Protein AF-A0A177AJB9-F1 (afdb_monomer_lite)

Structure (mmCIF, N/CA/C/O backbone):
data_AF-A0A177AJB9-F1
#
_entry.id   AF-A0A177AJB9-F1
#
loop_
_atom_site.group_PDB
_atom_site.id
_atom_site.type_symbol
_atom_site.label_atom_id
_atom_site.label_alt_id
_atom_site.label_comp_id
_atom_site.label_asym_id
_atom_site.label_entity_id
_atom_site.label_seq_id
_atom_site.pdbx_PDB_ins_code
_atom_site.Cartn_x
_atom_site.Cartn_y
_atom_site.Cartn_z
_atom_site.occupancy
_atom_site.B_iso_or_equiv
_atom_site.auth_seq_id
_atom_site.auth_comp_id
_atom_site.auth_asym_id
_atom_site.auth_atom_id
_atom_site.pdbx_PDB_model_num
ATOM 1 N N . MET A 1 1 ? 20.672 -7.942 -36.278 1.00 75.00 1 MET A N 1
ATOM 2 C CA . MET A 1 1 ? 19.244 -8.113 -35.979 1.00 75.00 1 MET A CA 1
ATOM 3 C C . MET A 1 1 ? 18.728 -6.772 -35.509 1.00 75.00 1 MET A C 1
ATOM 5 O O . MET A 1 1 ? 19.244 -6.265 -34.511 1.00 75.00 1 MET A O 1
ATOM 9 N N . SER A 1 2 ? 17.817 -6.169 -36.267 1.00 86.31 2 SER A N 1
ATOM 10 C CA . SER A 1 2 ? 17.149 -4.925 -35.866 1.00 86.31 2 SER A CA 1
ATOM 11 C C . SER A 1 2 ? 16.249 -5.162 -34.642 1.00 86.31 2 SER A C 1
ATOM 13 O O . SER A 1 2 ? 16.036 -6.303 -34.228 1.00 86.31 2 SER A O 1
ATOM 15 N N . ALA A 1 3 ? 15.751 -4.094 -34.014 1.00 86.88 3 ALA A N 1
ATOM 16 C CA . ALA A 1 3 ? 14.783 -4.226 -32.923 1.00 86.88 3 ALA A CA 1
ATOM 17 C C . ALA A 1 3 ? 13.455 -4.846 -33.400 1.00 86.88 3 ALA A C 1
ATOM 19 O O . ALA A 1 3 ? 12.899 -5.692 -32.707 1.00 86.88 3 ALA A O 1
ATOM 20 N N . GLU A 1 4 ? 13.010 -4.490 -34.607 1.00 87.44 4 GLU A N 1
ATOM 21 C CA . GLU A 1 4 ? 11.801 -5.023 -35.246 1.00 87.44 4 GLU A CA 1
ATOM 22 C C . GLU A 1 4 ? 11.927 -6.519 -35.558 1.00 87.44 4 GLU A C 1
ATOM 24 O O . GLU A 1 4 ? 11.037 -7.291 -35.219 1.00 87.44 4 GLU A O 1
ATOM 29 N N . GLU A 1 5 ? 13.054 -6.945 -36.145 1.00 91.00 5 GLU A N 1
ATOM 30 C CA . GLU A 1 5 ? 13.337 -8.364 -36.408 1.00 91.00 5 GLU A CA 1
ATOM 31 C C . GLU A 1 5 ? 13.366 -9.166 -35.103 1.00 91.00 5 GLU A C 1
ATOM 33 O O . GLU A 1 5 ? 12.767 -10.232 -35.015 1.00 91.00 5 GLU A O 1
ATOM 38 N N . PHE A 1 6 ? 14.021 -8.629 -34.068 1.00 92.88 6 PHE A N 1
ATOM 39 C CA . PHE A 1 6 ? 14.086 -9.263 -32.752 1.00 92.88 6 PHE A CA 1
ATOM 40 C C . PHE A 1 6 ? 12.698 -9.435 -32.123 1.00 92.88 6 PHE A C 1
ATOM 42 O O . PHE A 1 6 ? 12.388 -10.509 -31.608 1.00 92.88 6 PHE A O 1
ATOM 49 N N . LEU A 1 7 ? 11.864 -8.389 -32.161 1.00 92.12 7 LEU A N 1
ATOM 50 C CA . LEU A 1 7 ? 10.512 -8.445 -31.614 1.00 92.12 7 LEU A CA 1
ATOM 51 C C . LEU A 1 7 ? 9.634 -9.418 -32.410 1.00 92.12 7 LEU A C 1
ATOM 53 O O . LEU A 1 7 ? 8.956 -10.244 -31.806 1.00 92.12 7 LEU A O 1
ATOM 57 N N . ALA A 1 8 ? 9.689 -9.375 -33.743 1.00 92.88 8 ALA A N 1
ATOM 58 C CA . ALA A 1 8 ? 8.935 -10.282 -34.604 1.00 92.88 8 ALA A CA 1
ATOM 59 C C . ALA A 1 8 ? 9.328 -11.751 -34.377 1.00 92.88 8 ALA A C 1
ATOM 61 O O . ALA A 1 8 ? 8.452 -12.614 -34.291 1.00 92.88 8 ALA A O 1
ATOM 62 N N . ASP A 1 9 ? 10.623 -12.039 -34.217 1.00 94.69 9 ASP A N 1
ATOM 63 C CA . ASP A 1 9 ? 11.108 -13.384 -33.905 1.00 94.69 9 ASP A CA 1
ATOM 64 C C . ASP A 1 9 ? 10.639 -13.848 -32.517 1.00 94.69 9 ASP A C 1
ATOM 66 O O . ASP A 1 9 ? 10.244 -15.006 -32.358 1.00 94.69 9 ASP A O 1
ATOM 70 N N . ALA A 1 10 ? 10.639 -12.964 -31.513 1.00 94.00 10 ALA A N 1
ATOM 71 C CA . ALA A 1 10 ? 10.140 -13.272 -30.172 1.00 94.00 10 ALA A CA 1
ATOM 72 C C . ALA A 1 10 ? 8.626 -13.540 -30.167 1.00 94.00 10 ALA A C 1
ATOM 74 O O . ALA A 1 10 ? 8.173 -14.556 -29.639 1.00 94.00 10 ALA A O 1
ATOM 75 N N . GLU A 1 11 ? 7.833 -12.662 -30.786 1.00 93.00 11 GLU A N 1
ATOM 76 C CA . GLU A 1 11 ? 6.374 -12.798 -30.870 1.00 93.00 11 GLU A CA 1
ATOM 77 C C . GLU A 1 11 ? 5.940 -13.989 -31.734 1.00 93.00 11 GLU A C 1
ATOM 79 O O . GLU A 1 11 ? 4.953 -14.655 -31.420 1.00 93.00 11 GLU A O 1
ATOM 84 N N . GLY A 1 12 ? 6.693 -14.289 -32.796 1.00 91.62 12 GLY A N 1
ATOM 85 C CA . GLY A 1 12 ? 6.488 -15.452 -33.658 1.00 91.62 12 GLY A CA 1
ATOM 86 C C . GLY A 1 12 ? 6.980 -16.773 -33.059 1.00 91.62 12 GLY A C 1
ATOM 87 O O . GLY A 1 12 ? 6.766 -17.828 -33.658 1.00 91.62 12 GLY A O 1
ATOM 88 N N . GLY A 1 13 ? 7.641 -16.736 -31.895 1.00 90.75 13 GLY A N 1
ATOM 89 C CA . GLY A 1 13 ? 8.200 -17.908 -31.217 1.00 90.75 13 GLY A CA 1
ATOM 90 C C . GLY A 1 13 ? 9.464 -18.483 -31.868 1.00 90.75 13 GLY A C 1
ATOM 91 O O . GLY A 1 13 ? 9.895 -19.575 -31.496 1.00 90.75 13 GLY A O 1
ATOM 92 N N . ALA A 1 14 ? 10.062 -17.775 -32.831 1.00 93.44 14 ALA A N 1
ATOM 93 C CA . ALA A 1 14 ? 11.351 -18.128 -33.424 1.00 93.44 14 ALA A CA 1
ATOM 94 C C . ALA A 1 14 ? 12.520 -17.867 -32.454 1.00 93.44 14 ALA A C 1
ATOM 96 O O . ALA A 1 14 ? 13.530 -18.570 -32.504 1.00 93.44 14 ALA A O 1
ATOM 97 N N . LEU A 1 15 ? 12.359 -16.902 -31.543 1.00 93.38 15 LEU A N 1
ATOM 98 C CA . LEU A 1 15 ? 13.273 -16.624 -30.439 1.00 93.38 15 LEU A CA 1
ATOM 99 C C . LEU A 1 15 ? 12.632 -17.009 -29.098 1.00 93.38 15 LEU A C 1
ATOM 101 O O . LEU A 1 15 ? 11.545 -16.544 -28.756 1.00 93.38 15 LEU A O 1
ATOM 105 N N . ALA A 1 16 ? 13.332 -17.821 -28.303 1.00 93.00 16 ALA A N 1
ATOM 106 C CA . ALA A 1 16 ? 12.924 -18.118 -26.934 1.00 93.00 16 ALA A CA 1
ATOM 107 C C . ALA A 1 16 ? 13.198 -16.919 -26.008 1.00 93.00 16 ALA A C 1
ATOM 109 O O . ALA A 1 16 ? 14.327 -16.445 -25.893 1.00 93.00 16 ALA A O 1
ATOM 110 N N . VAL A 1 17 ? 12.157 -16.451 -25.320 1.00 94.25 17 VAL A N 1
ATOM 111 C CA . VAL A 1 17 ? 12.249 -15.401 -24.295 1.00 94.25 17 VAL A CA 1
ATOM 112 C C . VAL A 1 17 ? 12.383 -16.076 -22.931 1.00 94.25 17 VAL A C 1
ATOM 114 O O . VAL A 1 17 ? 11.395 -16.320 -22.240 1.00 94.25 17 VAL A O 1
ATOM 117 N N . ASP A 1 18 ? 13.611 -16.458 -22.586 1.00 89.31 18 ASP A N 1
ATOM 118 C CA . ASP A 1 18 ? 13.944 -17.278 -21.414 1.00 89.31 18 ASP A CA 1
ATOM 119 C C . ASP A 1 18 ? 14.877 -16.587 -20.406 1.00 89.31 18 ASP A C 1
ATOM 121 O O . ASP A 1 18 ? 15.235 -17.187 -19.394 1.00 89.31 18 ASP A O 1
ATOM 125 N N . CYS A 1 19 ? 15.255 -15.328 -20.650 1.00 92.19 19 CYS A N 1
ATOM 126 C CA . CYS A 1 19 ? 16.131 -14.566 -19.768 1.00 92.19 19 CYS A CA 1
ATOM 127 C C . CYS A 1 19 ? 15.650 -13.124 -19.559 1.00 92.19 19 CYS A C 1
ATOM 129 O O . CYS A 1 19 ? 14.939 -12.549 -20.390 1.00 92.19 19 CYS A O 1
ATOM 131 N N . HIS A 1 20 ? 16.092 -12.530 -18.446 1.00 94.75 20 HIS A N 1
ATOM 132 C CA . HIS A 1 20 ? 15.788 -11.147 -18.060 1.00 94.75 20 HIS A CA 1
ATOM 133 C C . HIS A 1 20 ? 16.088 -10.144 -19.176 1.00 94.75 20 HIS A C 1
ATOM 135 O O . HIS A 1 20 ? 15.252 -9.302 -19.485 1.00 94.75 20 HIS A O 1
ATOM 141 N N . ASP A 1 21 ? 17.248 -10.265 -19.822 1.00 93.44 21 ASP A N 1
ATOM 142 C CA . ASP A 1 21 ? 17.695 -9.318 -20.848 1.00 93.44 21 ASP A CA 1
ATOM 143 C C . ASP A 1 21 ? 16.788 -9.340 -22.092 1.00 93.44 21 ASP A C 1
ATOM 145 O O . ASP A 1 21 ? 16.555 -8.295 -22.705 1.00 93.44 21 ASP A O 1
ATOM 149 N N . HIS A 1 22 ? 16.220 -10.501 -22.448 1.00 94.88 22 HIS A N 1
ATOM 150 C CA . HIS A 1 22 ? 15.237 -10.596 -23.530 1.00 94.88 22 HIS A CA 1
ATOM 151 C C . HIS A 1 22 ? 13.935 -9.881 -23.160 1.00 94.88 22 HIS A C 1
ATOM 153 O O . HIS A 1 22 ? 13.452 -9.065 -23.944 1.00 94.88 22 HIS A O 1
ATOM 159 N N . VAL A 1 23 ? 13.398 -10.131 -21.959 1.00 96.19 23 VAL A N 1
ATOM 160 C CA . VAL A 1 23 ? 12.178 -9.459 -21.472 1.00 96.19 23 VAL A CA 1
ATOM 161 C C . VAL A 1 23 ? 12.397 -7.949 -21.389 1.00 96.19 23 VAL A C 1
ATOM 163 O O . VAL A 1 23 ? 11.550 -7.179 -21.834 1.00 96.19 23 VAL A O 1
ATOM 166 N N . LEU A 1 24 ? 13.560 -7.520 -20.897 1.00 95.38 24 LEU A N 1
ATOM 167 C CA . LEU A 1 24 ? 13.929 -6.115 -20.773 1.00 95.38 24 LEU A CA 1
ATOM 168 C C . LEU A 1 24 ? 14.000 -5.414 -22.135 1.00 95.38 24 LEU A C 1
ATOM 170 O O . LEU A 1 24 ? 13.487 -4.306 -22.279 1.00 95.38 24 LEU A O 1
ATOM 174 N N . ARG A 1 25 ? 14.594 -6.060 -23.146 1.00 94.12 25 ARG A N 1
ATOM 175 C CA . ARG A 1 25 ? 14.666 -5.510 -24.506 1.00 94.12 25 ARG A CA 1
ATOM 176 C C . ARG A 1 25 ? 13.285 -5.394 -25.147 1.00 94.12 25 ARG A C 1
ATOM 178 O O . ARG A 1 25 ? 13.001 -4.379 -25.771 1.00 94.12 25 ARG A O 1
ATOM 185 N N . ILE A 1 26 ? 12.427 -6.401 -24.978 1.00 94.50 26 ILE A N 1
ATOM 186 C CA . ILE A 1 26 ? 11.034 -6.364 -25.455 1.00 94.50 26 ILE A CA 1
ATOM 187 C C . ILE A 1 26 ? 10.269 -5.229 -24.769 1.00 94.50 26 ILE A C 1
ATOM 189 O O . ILE A 1 26 ? 9.623 -4.426 -25.435 1.00 94.50 26 ILE A O 1
ATOM 193 N N . ALA A 1 27 ? 10.378 -5.131 -23.443 1.00 92.31 27 ALA A N 1
ATOM 194 C CA . ALA A 1 27 ? 9.737 -4.088 -22.655 1.00 92.31 27 ALA A CA 1
ATOM 195 C C . ALA A 1 27 ? 10.180 -2.679 -23.073 1.00 92.31 27 ALA A C 1
ATOM 197 O O . ALA A 1 27 ? 9.348 -1.783 -23.172 1.00 92.31 27 ALA A O 1
ATOM 198 N N . PHE A 1 28 ? 11.471 -2.491 -23.354 1.00 90.69 28 PHE A N 1
ATOM 199 C CA . PHE A 1 28 ? 12.007 -1.233 -23.868 1.00 90.69 28 PHE A CA 1
ATOM 200 C C . PHE A 1 28 ? 11.385 -0.843 -25.216 1.00 90.69 28 PHE A C 1
ATOM 202 O O . PHE A 1 28 ? 11.005 0.310 -25.389 1.00 90.69 28 PHE A O 1
ATOM 209 N N . ILE A 1 29 ? 11.210 -1.807 -26.129 1.00 89.62 29 ILE A N 1
ATOM 210 C CA . ILE A 1 29 ? 10.539 -1.580 -27.420 1.00 89.62 29 ILE A CA 1
ATOM 211 C C . ILE A 1 29 ? 9.062 -1.218 -27.207 1.00 89.62 29 ILE A C 1
ATOM 213 O O . ILE A 1 29 ? 8.575 -0.259 -27.788 1.00 89.62 29 ILE A O 1
ATOM 217 N N . TYR A 1 30 ? 8.346 -1.935 -26.337 1.00 86.88 30 TYR A N 1
ATOM 218 C CA . TYR A 1 30 ? 6.936 -1.641 -26.057 1.00 86.88 30 TYR A CA 1
ATOM 219 C C . TYR A 1 30 ? 6.709 -0.303 -25.335 1.00 86.88 30 TYR A C 1
ATOM 221 O O . TYR A 1 30 ? 5.634 0.278 -25.481 1.00 86.88 30 TYR A O 1
ATOM 229 N N . LEU A 1 31 ? 7.673 0.180 -24.544 1.00 77.94 31 LEU A N 1
ATOM 230 C CA . LEU A 1 31 ? 7.565 1.468 -23.849 1.00 77.94 31 LEU A CA 1
ATOM 231 C C . LEU A 1 31 ? 7.667 2.668 -24.794 1.00 77.94 31 LEU A C 1
ATOM 233 O O . LEU A 1 31 ? 7.012 3.672 -24.518 1.00 77.94 31 LEU A O 1
ATOM 237 N N . ASP A 1 32 ? 8.429 2.549 -25.886 1.00 70.81 32 ASP A N 1
ATOM 238 C CA . ASP A 1 32 ? 8.507 3.568 -26.946 1.00 70.81 32 ASP A CA 1
ATOM 239 C C . ASP A 1 32 ? 7.109 3.894 -27.500 1.00 70.81 32 ASP A C 1
ATOM 241 O O . ASP A 1 32 ? 6.757 5.053 -27.684 1.00 70.81 32 ASP A O 1
ATOM 245 N N . GLU A 1 33 ? 6.255 2.879 -27.654 1.00 60.62 33 GLU A N 1
ATOM 246 C CA . GLU A 1 33 ? 4.870 3.039 -28.118 1.00 60.62 33 GLU A CA 1
ATOM 247 C C . GLU A 1 33 ? 3.890 3.356 -26.965 1.00 60.62 33 GLU A C 1
ATOM 249 O O . GLU A 1 33 ? 2.995 4.194 -27.086 1.00 60.62 33 GLU A O 1
ATOM 254 N N . GLY A 1 34 ? 4.041 2.689 -25.815 1.00 56.81 34 GLY A N 1
ATOM 255 C CA . GLY A 1 34 ? 3.035 2.676 -24.744 1.00 56.81 34 GLY A CA 1
ATOM 256 C C . GLY A 1 34 ? 2.953 3.938 -23.876 1.00 56.81 34 GLY A C 1
ATOM 257 O O . GLY A 1 34 ? 1.879 4.238 -23.342 1.00 56.81 34 GLY A O 1
ATOM 258 N N . LEU A 1 35 ? 4.054 4.684 -23.724 1.00 58.84 35 LEU A N 1
ATOM 259 C CA . LEU A 1 35 ? 4.078 5.917 -22.921 1.00 58.84 35 LEU A CA 1
ATOM 260 C C . LEU A 1 35 ? 3.277 7.056 -23.576 1.00 58.84 35 LEU A C 1
ATOM 262 O O . LEU A 1 35 ? 2.665 7.851 -22.865 1.00 58.84 35 LEU A O 1
ATOM 266 N N . TRP A 1 36 ? 3.221 7.107 -24.910 1.00 55.22 36 TRP A N 1
ATOM 267 C CA . TRP A 1 36 ? 2.567 8.191 -25.657 1.00 55.22 36 TRP A CA 1
ATOM 268 C C . TRP A 1 36 ? 1.090 7.927 -25.960 1.00 55.22 36 TRP A C 1
ATOM 270 O O . TRP A 1 36 ? 0.289 8.861 -25.949 1.00 55.22 36 TRP A O 1
ATOM 280 N N . ASP A 1 37 ? 0.693 6.660 -26.108 1.00 56.38 37 ASP A N 1
ATOM 281 C CA . ASP A 1 37 ? -0.705 6.259 -26.341 1.00 56.38 37 ASP A CA 1
ATOM 282 C C . ASP A 1 37 ? -1.549 6.211 -25.049 1.00 56.38 37 ASP A C 1
ATOM 284 O O . ASP A 1 37 ? -2.620 5.599 -24.977 1.00 56.38 37 ASP A O 1
ATOM 288 N N . GLY A 1 38 ? -1.065 6.880 -23.997 1.00 52.69 38 GLY A N 1
ATOM 289 C CA . GLY A 1 38 ? -1.795 7.169 -22.769 1.00 52.69 38 GLY A CA 1
ATOM 290 C C . GLY A 1 38 ? -2.020 5.973 -21.851 1.00 52.69 38 GLY A C 1
ATOM 291 O O . GLY A 1 38 ? -2.746 6.132 -20.865 1.00 52.69 38 GLY A O 1
ATOM 292 N N . ASN A 1 39 ? -1.450 4.795 -22.151 1.00 54.56 39 ASN A N 1
ATOM 293 C CA . ASN A 1 39 ? -1.607 3.582 -21.340 1.00 54.56 39 ASN A CA 1
ATOM 294 C C . ASN A 1 39 ? -0.416 3.232 -20.424 1.00 54.56 39 ASN A C 1
ATOM 296 O O . ASN A 1 39 ? -0.605 2.460 -19.477 1.00 54.56 39 ASN A O 1
ATOM 300 N N . GLY A 1 40 ? 0.747 3.854 -20.641 1.00 67.06 40 GLY A N 1
ATOM 301 C CA . GLY A 1 40 ? 1.895 3.831 -19.732 1.00 67.06 40 GLY A CA 1
ATOM 302 C C . GLY A 1 40 ? 2.466 2.433 -19.480 1.00 67.06 40 GLY A C 1
ATOM 303 O O . GLY A 1 40 ? 2.282 1.497 -20.261 1.00 67.06 40 GLY A O 1
ATOM 304 N N . VAL A 1 41 ? 3.149 2.272 -18.344 1.00 70.25 41 VAL A N 1
ATOM 305 C CA . VAL A 1 41 ? 3.797 1.003 -17.954 1.00 70.25 41 VAL A CA 1
ATOM 306 C C . VAL A 1 41 ? 2.808 -0.159 -17.772 1.00 70.25 41 VAL A C 1
ATOM 308 O O . VAL A 1 41 ? 3.177 -1.322 -17.924 1.00 70.25 41 VAL A O 1
ATOM 311 N N . PHE A 1 42 ? 1.537 0.118 -17.477 1.00 73.75 42 PHE A N 1
ATOM 312 C CA . PHE A 1 42 ? 0.540 -0.926 -17.226 1.00 73.75 42 PHE A CA 1
ATOM 313 C C . PHE A 1 42 ? 0.173 -1.713 -18.485 1.00 73.75 42 PHE A C 1
ATOM 315 O O . PHE A 1 42 ? 0.080 -2.935 -18.420 1.00 73.75 42 PHE A O 1
ATOM 322 N N . ASP A 1 43 ? 0.014 -1.048 -19.630 1.00 75.94 43 ASP A N 1
ATOM 323 C CA . ASP A 1 43 ? -0.269 -1.735 -20.899 1.00 75.94 43 ASP A CA 1
ATOM 324 C C . ASP A 1 43 ? 0.889 -2.632 -21.332 1.00 75.94 43 ASP A C 1
ATOM 326 O O . ASP A 1 43 ? 0.682 -3.757 -21.787 1.00 75.94 43 ASP A O 1
ATOM 330 N N . VAL A 1 44 ? 2.120 -2.176 -21.099 1.00 83.81 44 VAL A N 1
ATOM 331 C CA . VAL A 1 44 ? 3.307 -2.982 -21.373 1.00 83.81 44 VAL A CA 1
ATOM 332 C C . VAL A 1 44 ? 3.311 -4.255 -20.519 1.00 83.81 44 VAL A C 1
ATOM 334 O O . VAL A 1 44 ? 3.558 -5.329 -21.065 1.00 83.81 44 VAL A O 1
ATOM 337 N N . VAL A 1 45 ? 2.962 -4.193 -19.225 1.00 86.12 45 VAL A N 1
ATOM 338 C CA . VAL A 1 45 ? 2.829 -5.414 -18.398 1.00 86.12 45 VAL A CA 1
ATOM 339 C C . VAL A 1 45 ? 1.788 -6.372 -18.956 1.00 86.12 45 VAL A C 1
ATOM 341 O O . VAL A 1 45 ? 2.075 -7.562 -19.076 1.00 86.12 45 VAL A O 1
ATOM 344 N N . GLU A 1 46 ? 0.605 -5.883 -19.331 1.00 84.88 46 GLU A N 1
ATOM 345 C CA . GLU A 1 46 ? -0.441 -6.747 -19.891 1.00 84.88 46 GLU A CA 1
ATOM 346 C C . GLU A 1 46 ? 0.017 -7.408 -21.202 1.00 84.88 46 GLU A C 1
ATOM 348 O O . GLU A 1 46 ? -0.201 -8.605 -21.407 1.00 84.88 46 GLU A O 1
ATOM 353 N N . LYS A 1 47 ? 0.723 -6.667 -22.071 1.00 88.88 47 LYS A N 1
ATOM 354 C CA . LYS A 1 47 ? 1.310 -7.196 -23.316 1.00 88.88 47 LYS A CA 1
ATOM 355 C C . LYS A 1 47 ? 2.335 -8.302 -23.058 1.00 88.88 47 LYS A C 1
ATOM 357 O O . LYS A 1 47 ? 2.327 -9.301 -23.786 1.00 88.88 47 LYS A O 1
ATOM 362 N N . LEU A 1 48 ? 3.192 -8.137 -22.045 1.00 92.31 48 LEU A N 1
ATOM 363 C CA . LEU A 1 48 ? 4.170 -9.148 -21.629 1.00 92.31 48 LEU A CA 1
ATOM 364 C C . LEU A 1 48 ? 3.464 -10.394 -21.071 1.00 92.31 48 LEU A C 1
ATOM 366 O O . LEU A 1 48 ? 3.718 -11.515 -21.521 1.00 92.31 48 LEU A O 1
ATOM 370 N N . HIS A 1 49 ? 2.524 -10.202 -20.141 1.00 91.94 49 HIS A N 1
ATOM 371 C CA . HIS A 1 49 ? 1.794 -11.287 -19.478 1.00 91.94 49 HIS A CA 1
ATOM 372 C C . HIS A 1 49 ? 0.963 -12.112 -20.461 1.00 91.94 49 HIS A C 1
ATO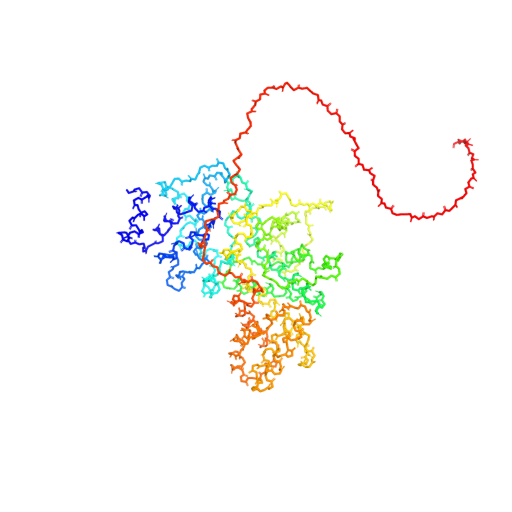M 374 O O . HIS A 1 49 ? 0.985 -13.341 -20.392 1.00 91.94 49 HIS A O 1
ATOM 380 N N . ALA A 1 50 ? 0.304 -11.468 -21.430 1.00 90.94 50 ALA A N 1
ATOM 381 C CA . ALA A 1 50 ? -0.471 -12.141 -22.476 1.00 90.94 50 ALA A CA 1
ATOM 382 C C . ALA A 1 50 ? 0.368 -13.106 -23.334 1.00 90.94 50 ALA A C 1
ATOM 384 O O . ALA A 1 50 ? -0.169 -14.062 -23.895 1.00 90.94 50 ALA A O 1
ATOM 385 N N . ARG A 1 51 ? 1.684 -12.879 -23.417 1.00 93.12 51 ARG A N 1
ATOM 386 C CA . ARG A 1 51 ? 2.644 -13.727 -24.141 1.00 93.12 51 ARG A CA 1
ATOM 387 C C . ARG A 1 51 ? 3.412 -14.683 -23.223 1.00 93.12 51 ARG A C 1
ATOM 389 O O . ARG A 1 51 ? 4.274 -15.429 -23.678 1.00 93.12 51 ARG A O 1
ATOM 396 N N . GLY A 1 52 ? 3.078 -14.704 -21.933 1.00 92.75 52 GLY A N 1
ATOM 397 C CA . GLY A 1 52 ? 3.707 -15.570 -20.941 1.00 92.75 52 GLY A CA 1
ATOM 398 C C . GLY A 1 52 ? 5.079 -15.086 -20.456 1.00 92.75 52 GLY A C 1
ATOM 399 O O . GLY A 1 52 ? 5.812 -15.879 -19.850 1.00 92.75 52 GLY A O 1
ATOM 400 N N . TRP A 1 53 ? 5.413 -13.816 -20.703 1.00 96.31 53 TRP A N 1
ATOM 401 C CA . TRP A 1 53 ? 6.678 -13.180 -20.335 1.00 96.31 53 TRP A CA 1
ATOM 402 C C . TRP A 1 53 ? 6.549 -12.411 -19.016 1.00 96.31 53 TRP A C 1
ATOM 404 O O . TRP A 1 53 ? 5.531 -11.774 -18.749 1.00 96.31 53 TRP A O 1
ATOM 414 N N . SER A 1 54 ? 7.582 -12.489 -18.181 1.00 94.94 54 SER A N 1
ATOM 415 C CA . SER A 1 54 ? 7.672 -11.811 -16.885 1.00 94.94 54 SER A CA 1
ATOM 416 C C . SER A 1 54 ? 9.144 -11.656 -16.508 1.00 94.94 54 SER A C 1
ATOM 418 O O . SER A 1 54 ? 9.968 -12.484 -16.895 1.00 94.94 54 SER A O 1
ATOM 420 N N . PHE A 1 55 ? 9.466 -10.607 -15.756 1.00 95.38 55 PHE A N 1
ATOM 421 C CA . PHE A 1 55 ? 10.772 -10.416 -15.128 1.00 95.38 55 PHE A CA 1
ATOM 422 C C . PHE A 1 55 ? 10.957 -11.316 -13.901 1.00 95.38 55 PHE A C 1
ATOM 424 O O . PHE A 1 55 ? 12.081 -11.570 -13.472 1.00 95.38 55 PHE A O 1
ATOM 431 N N . GLY A 1 56 ? 9.857 -11.780 -13.307 1.00 91.50 56 GLY A N 1
ATOM 432 C CA . GLY A 1 56 ? 9.885 -12.695 -12.179 1.00 91.50 56 GLY A CA 1
ATOM 433 C C . GLY A 1 56 ? 10.115 -14.149 -12.584 1.00 91.50 56 GLY A C 1
ATOM 434 O O . GLY A 1 56 ? 9.609 -14.632 -13.596 1.00 91.50 56 GLY A O 1
ATOM 435 N N . GLU A 1 57 ? 10.818 -14.878 -11.721 1.00 89.38 57 GLU A N 1
ATOM 436 C CA . GLU A 1 57 ? 11.054 -16.317 -11.847 1.00 89.38 57 GLU A CA 1
ATOM 437 C C . GLU A 1 57 ? 10.420 -17.082 -10.674 1.00 89.38 57 GLU A C 1
ATOM 439 O O . GLU A 1 57 ? 10.215 -16.535 -9.586 1.00 89.38 57 GLU A O 1
ATOM 444 N N . GLY A 1 58 ? 10.123 -18.370 -10.880 1.00 89.31 58 GLY A N 1
ATOM 445 C CA . GLY A 1 58 ? 9.533 -19.233 -9.849 1.00 89.31 58 GLY A CA 1
ATOM 446 C C . GLY A 1 58 ? 8.222 -18.666 -9.294 1.00 89.31 58 GLY A C 1
ATOM 447 O O . GLY A 1 58 ? 7.328 -18.312 -10.058 1.00 89.31 58 GLY A O 1
ATOM 448 N N . GLU A 1 59 ? 8.133 -18.546 -7.968 1.00 87.25 59 GLU A N 1
ATOM 449 C CA . GLU A 1 59 ? 6.970 -17.987 -7.254 1.00 87.25 59 GLU A CA 1
ATOM 450 C C . GLU A 1 59 ? 6.725 -16.493 -7.540 1.00 87.25 59 GLU A C 1
ATOM 452 O O . GLU A 1 59 ? 5.646 -15.978 -7.261 1.00 87.25 59 GLU A O 1
ATOM 457 N N . LEU A 1 60 ? 7.715 -15.780 -8.091 1.00 91.06 60 LEU A N 1
ATOM 458 C CA . LEU A 1 60 ? 7.577 -14.372 -8.476 1.00 91.06 60 LEU A CA 1
ATOM 459 C C . LEU A 1 60 ? 7.176 -14.199 -9.943 1.00 91.06 60 LEU A C 1
ATOM 461 O O . LEU A 1 60 ? 7.009 -13.068 -10.395 1.00 91.06 60 LEU A O 1
ATOM 465 N N . ARG A 1 61 ? 7.027 -15.288 -10.703 1.00 92.00 61 ARG A N 1
ATOM 466 C CA . ARG A 1 61 ? 6.603 -15.207 -12.100 1.00 92.00 61 ARG A CA 1
ATOM 467 C C . ARG A 1 61 ? 5.202 -14.597 -12.193 1.00 92.00 61 ARG A C 1
ATOM 469 O O . ARG A 1 61 ? 4.291 -15.027 -11.493 1.00 92.00 61 ARG A O 1
ATOM 476 N N . PHE A 1 62 ? 5.042 -13.623 -13.087 1.00 90.94 62 PHE A N 1
ATOM 477 C CA . PHE A 1 62 ? 3.835 -12.799 -13.241 1.00 90.94 62 PHE A CA 1
ATOM 478 C C . PHE A 1 62 ? 3.483 -11.978 -11.997 1.00 90.94 62 PHE A C 1
ATOM 480 O O . PHE A 1 62 ? 2.324 -11.613 -11.788 1.00 90.94 62 PHE A O 1
ATOM 487 N N . ASN A 1 63 ? 4.471 -11.674 -11.152 1.00 90.75 63 ASN A N 1
ATOM 488 C CA . ASN A 1 63 ? 4.258 -10.761 -10.047 1.00 90.75 63 ASN A CA 1
ATOM 489 C C . ASN A 1 63 ? 4.150 -9.327 -10.583 1.00 90.75 63 ASN A C 1
ATOM 491 O O . ASN A 1 63 ? 5.155 -8.710 -10.938 1.00 90.75 63 ASN A O 1
ATOM 495 N N . ARG A 1 64 ? 2.924 -8.786 -10.609 1.00 85.81 64 ARG A N 1
ATOM 496 C CA . ARG A 1 64 ? 2.632 -7.453 -11.156 1.00 85.81 64 ARG A CA 1
ATOM 497 C C . ARG A 1 64 ? 3.495 -6.352 -10.529 1.00 85.81 64 ARG A C 1
ATOM 499 O O . ARG A 1 64 ? 3.922 -5.450 -11.241 1.00 85.81 64 ARG A O 1
ATOM 506 N N . THR A 1 65 ? 3.788 -6.419 -9.228 1.00 85.69 65 THR A N 1
ATOM 507 C CA . THR A 1 65 ? 4.676 -5.449 -8.563 1.00 85.69 65 THR A CA 1
ATOM 508 C C . THR A 1 65 ? 6.097 -5.509 -9.117 1.00 85.69 65 THR A C 1
ATOM 510 O O . THR A 1 65 ? 6.660 -4.467 -9.452 1.00 85.69 65 THR A O 1
ATOM 513 N N . LEU A 1 66 ? 6.673 -6.707 -9.231 1.00 92.19 66 LEU A N 1
ATOM 514 C CA . LEU A 1 66 ? 8.032 -6.888 -9.742 1.00 92.19 66 LEU A CA 1
ATOM 515 C C . LEU A 1 66 ? 8.144 -6.497 -11.221 1.00 92.19 66 LEU A C 1
ATOM 517 O O . LEU A 1 66 ? 9.111 -5.848 -11.616 1.00 92.19 66 LEU A O 1
ATOM 521 N N . ASP A 1 67 ? 7.143 -6.851 -12.024 1.00 91.69 67 ASP A N 1
ATOM 522 C CA . ASP A 1 67 ? 7.151 -6.551 -13.453 1.00 91.69 67 ASP A CA 1
ATOM 523 C C . ASP A 1 67 ? 7.019 -5.043 -13.715 1.00 91.69 67 ASP A C 1
ATOM 525 O O . ASP A 1 67 ? 7.801 -4.473 -14.476 1.00 91.69 67 ASP A O 1
ATOM 529 N N . ILE A 1 68 ? 6.104 -4.360 -13.016 1.00 85.44 68 ILE A N 1
ATOM 530 C CA . ILE A 1 68 ? 5.972 -2.897 -13.110 1.00 85.44 68 ILE A CA 1
ATOM 531 C C . ILE A 1 68 ? 7.200 -2.195 -12.535 1.00 85.44 68 ILE A C 1
ATOM 533 O O . ILE A 1 68 ? 7.594 -1.162 -13.066 1.00 85.44 68 ILE A O 1
ATOM 537 N N . PHE A 1 69 ? 7.840 -2.733 -11.490 1.00 87.56 69 PHE A N 1
ATOM 538 C CA . PHE A 1 69 ? 9.089 -2.171 -10.975 1.00 87.56 69 PHE A CA 1
ATOM 539 C C . PHE A 1 69 ? 10.138 -2.049 -12.082 1.00 87.56 69 PHE A C 1
ATOM 541 O O . PHE A 1 69 ? 10.706 -0.976 -12.256 1.00 87.56 69 PHE A O 1
ATOM 548 N N . TYR A 1 70 ? 10.360 -3.102 -12.869 1.00 91.12 70 TYR A N 1
ATOM 549 C CA . TYR A 1 70 ? 11.336 -3.047 -13.956 1.00 91.12 70 TYR A CA 1
ATOM 550 C C . TYR A 1 70 ? 10.937 -2.090 -15.081 1.00 91.12 70 TYR A C 1
ATOM 552 O O . TYR A 1 70 ? 11.804 -1.421 -15.642 1.00 91.12 70 TYR A O 1
ATOM 560 N N . LEU A 1 71 ? 9.642 -1.946 -15.367 1.00 87.31 71 LEU A N 1
ATOM 561 C CA . LEU A 1 71 ? 9.165 -0.935 -16.313 1.00 87.31 71 LEU A CA 1
ATOM 562 C C . LEU A 1 71 ? 9.333 0.493 -15.794 1.00 87.31 71 LEU A C 1
ATOM 564 O O . LEU A 1 71 ? 9.732 1.370 -16.553 1.00 87.31 71 LEU A O 1
ATOM 568 N N . ALA A 1 72 ? 9.089 0.728 -14.504 1.00 79.50 72 ALA A N 1
ATOM 569 C CA . ALA A 1 72 ? 9.342 2.016 -13.870 1.00 79.50 72 ALA A CA 1
ATOM 570 C C . ALA A 1 72 ? 10.841 2.360 -13.901 1.00 79.50 72 ALA A C 1
ATOM 572 O O . ALA A 1 72 ? 11.205 3.497 -14.183 1.00 79.50 72 ALA A O 1
ATOM 573 N N . GLN A 1 73 ? 11.717 1.369 -13.702 1.00 83.56 73 GLN A N 1
ATOM 574 C CA . GLN A 1 73 ? 13.167 1.546 -13.833 1.00 83.56 73 GLN A CA 1
ATOM 575 C C . GLN A 1 73 ? 13.600 1.842 -15.273 1.00 83.56 73 GLN A C 1
ATOM 577 O O . GLN A 1 73 ? 14.474 2.681 -15.491 1.00 83.56 73 GLN A O 1
ATOM 582 N N . LEU A 1 74 ? 12.979 1.194 -16.265 1.00 84.38 74 LEU A N 1
ATOM 583 C CA . LEU A 1 74 ? 13.183 1.525 -17.676 1.00 84.38 74 LEU A CA 1
ATOM 584 C C . LEU A 1 74 ? 12.750 2.963 -17.973 1.00 84.38 74 LEU A C 1
ATOM 586 O O . LEU A 1 74 ? 13.527 3.707 -18.568 1.00 84.38 74 LEU A O 1
ATOM 590 N N . ALA A 1 75 ? 11.567 3.375 -17.510 1.00 78.56 75 ALA A N 1
ATOM 591 C CA . ALA A 1 75 ? 11.079 4.745 -17.660 1.00 78.56 75 ALA A CA 1
ATOM 592 C C . ALA A 1 75 ? 12.037 5.761 -17.013 1.00 78.56 75 ALA A C 1
ATOM 594 O O . ALA A 1 75 ? 12.411 6.746 -17.647 1.00 78.56 75 ALA A O 1
ATOM 595 N N . ALA A 1 76 ? 12.524 5.492 -15.798 1.00 76.62 76 ALA A N 1
ATOM 596 C CA . ALA A 1 76 ? 13.532 6.327 -15.146 1.00 76.62 76 ALA A CA 1
ATOM 597 C C . ALA A 1 76 ? 14.832 6.415 -15.970 1.00 76.62 76 ALA A C 1
ATOM 599 O O . ALA A 1 76 ? 15.353 7.506 -16.199 1.00 76.62 76 ALA A O 1
ATOM 600 N N . ALA A 1 77 ? 15.334 5.291 -16.489 1.00 81.69 77 ALA A N 1
ATOM 601 C CA . ALA A 1 77 ? 16.520 5.260 -17.347 1.00 81.69 77 ALA A CA 1
ATOM 602 C C . ALA A 1 77 ? 16.329 6.054 -18.659 1.00 81.69 77 ALA A C 1
ATOM 604 O O . ALA A 1 77 ? 17.240 6.765 -19.096 1.00 81.69 77 ALA A O 1
ATOM 605 N N . ILE A 1 78 ? 15.137 5.999 -19.261 1.00 78.69 78 ILE A N 1
ATOM 606 C CA . ILE A 1 78 ? 14.759 6.824 -20.419 1.00 78.69 78 ILE A CA 1
ATOM 607 C C . ILE A 1 78 ? 14.799 8.307 -20.039 1.00 78.69 78 ILE A C 1
ATOM 609 O O . ILE A 1 78 ? 15.484 9.088 -20.694 1.00 78.69 78 ILE A O 1
ATOM 613 N N . TYR A 1 79 ? 14.169 8.687 -18.927 1.00 74.25 79 TYR A N 1
ATOM 614 C CA . TYR A 1 79 ? 14.127 10.074 -18.452 1.00 74.25 79 TYR A CA 1
ATOM 615 C C . TYR A 1 79 ? 15.482 10.635 -18.000 1.00 74.25 79 TYR A C 1
ATOM 617 O O . TYR A 1 79 ? 15.658 11.851 -17.937 1.00 74.25 79 TYR A O 1
ATOM 625 N N . ARG A 1 80 ? 16.454 9.777 -17.680 1.00 78.25 80 ARG A N 1
ATOM 626 C CA . ARG A 1 80 ? 17.859 10.171 -17.476 1.00 78.25 80 ARG A CA 1
ATOM 627 C C . ARG A 1 80 ? 18.598 10.417 -18.790 1.00 78.25 80 ARG A C 1
ATOM 629 O O . ARG A 1 80 ? 19.620 11.098 -18.797 1.00 78.25 80 ARG A O 1
ATOM 636 N N . SER A 1 81 ? 18.107 9.839 -19.883 1.00 78.06 81 SER A N 1
ATOM 637 C CA . SER A 1 81 ? 18.742 9.870 -21.203 1.00 78.06 81 SER A CA 1
ATOM 638 C C . SER A 1 81 ? 18.202 10.986 -22.098 1.00 78.06 81 SER A C 1
ATOM 640 O O . SER A 1 81 ? 18.938 11.476 -22.952 1.00 78.06 81 SER A O 1
ATOM 642 N N . SER A 1 82 ? 16.950 11.409 -21.906 1.00 72.12 82 SER A N 1
ATOM 643 C CA . SER A 1 82 ? 16.316 12.471 -22.692 1.00 72.12 82 SER A CA 1
ATOM 644 C C . SER A 1 82 ? 15.354 13.333 -21.863 1.00 72.12 82 SER A C 1
ATOM 646 O O . SER A 1 82 ? 14.904 12.955 -20.780 1.00 72.12 82 SER A O 1
ATOM 648 N N . ALA A 1 83 ? 15.068 14.546 -22.349 1.00 66.00 83 ALA A N 1
ATOM 649 C CA . ALA A 1 83 ? 14.120 15.452 -21.706 1.00 66.00 83 ALA A CA 1
ATOM 650 C C . ALA A 1 83 ? 12.675 14.963 -21.912 1.00 66.00 83 ALA A C 1
ATOM 652 O O . ALA A 1 83 ? 12.240 14.766 -23.039 1.00 66.00 83 ALA A O 1
ATOM 653 N N . GLN A 1 84 ? 11.912 14.831 -20.826 1.00 57.4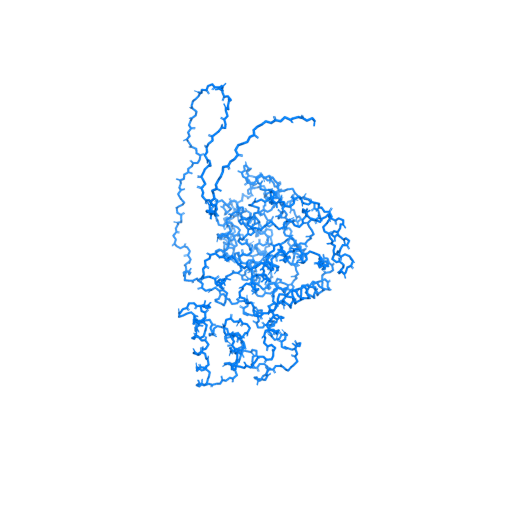7 84 GLN A N 1
ATOM 654 C CA . GLN A 1 84 ? 10.603 14.153 -20.787 1.00 57.47 84 GLN A CA 1
ATOM 655 C C . GLN A 1 84 ? 9.525 14.729 -21.719 1.00 57.47 84 GLN A C 1
ATOM 657 O O . GLN A 1 84 ? 8.597 14.019 -22.085 1.00 57.47 84 GLN A O 1
ATOM 662 N N . LEU A 1 85 ? 9.618 16.019 -22.061 1.00 56.56 85 LEU A N 1
ATOM 663 C CA . LEU A 1 85 ? 8.592 16.730 -22.838 1.00 56.56 85 LEU A CA 1
ATOM 664 C C . LEU A 1 85 ? 9.050 17.134 -24.244 1.00 56.56 85 LEU A C 1
ATOM 666 O O . LEU A 1 85 ? 8.235 17.572 -25.050 1.00 56.56 85 LEU A O 1
ATOM 670 N N . THR A 1 86 ? 10.353 17.074 -24.519 1.00 58.28 86 THR A N 1
ATOM 671 C CA . THR A 1 86 ? 10.953 17.681 -25.721 1.00 58.28 86 THR A CA 1
ATOM 672 C C . THR A 1 86 ? 12.121 16.888 -26.300 1.00 58.28 86 THR A C 1
ATOM 674 O O . THR A 1 86 ? 12.645 17.269 -27.344 1.00 58.28 86 THR A O 1
ATOM 677 N N . GLY A 1 87 ? 12.569 15.834 -25.618 1.00 63.75 87 GLY A N 1
ATOM 678 C CA . GLY A 1 87 ? 13.666 14.982 -26.051 1.00 63.75 87 GLY A CA 1
ATOM 679 C C . GLY A 1 87 ? 13.168 13.752 -26.797 1.00 63.75 87 GLY A C 1
ATOM 680 O O . GLY A 1 87 ? 12.116 13.205 -26.473 1.00 63.75 87 GLY A O 1
ATOM 681 N N . ASP A 1 88 ? 13.963 13.300 -27.763 1.00 70.88 88 ASP A N 1
ATOM 682 C CA . ASP A 1 88 ? 13.687 12.068 -28.495 1.00 70.88 88 ASP A CA 1
ATOM 683 C C . ASP A 1 88 ? 13.805 10.846 -27.570 1.00 70.88 88 ASP A C 1
ATOM 685 O O . ASP A 1 88 ? 14.649 10.798 -26.664 1.00 70.88 88 ASP A O 1
ATOM 689 N N . PHE A 1 89 ? 12.958 9.843 -27.800 1.00 74.62 89 PHE A N 1
ATOM 690 C CA . PHE A 1 89 ? 13.073 8.560 -27.118 1.00 74.62 89 PHE A CA 1
ATOM 691 C C . PHE A 1 89 ? 14.353 7.843 -27.582 1.00 74.62 89 PHE A C 1
ATOM 693 O O . PHE A 1 89 ? 14.693 7.907 -28.769 1.00 74.62 89 PHE A O 1
ATOM 700 N N . PRO A 1 90 ? 15.103 7.171 -26.687 1.00 83.31 90 PRO A N 1
ATOM 701 C CA . PRO A 1 90 ? 16.288 6.440 -27.108 1.00 83.31 90 PRO A CA 1
ATOM 702 C C . PRO A 1 90 ? 15.901 5.333 -28.097 1.00 83.31 90 PRO A C 1
ATOM 704 O O . PRO A 1 90 ? 15.015 4.530 -27.821 1.00 83.31 90 PRO A O 1
ATOM 707 N N . SER A 1 91 ? 16.577 5.275 -29.247 1.00 85.31 91 SER A N 1
ATOM 708 C CA . SER A 1 91 ? 16.229 4.328 -30.309 1.00 85.31 91 SER A CA 1
ATOM 709 C C . SER A 1 91 ? 16.248 2.877 -29.804 1.00 85.31 91 SER A C 1
ATOM 711 O O . SER A 1 91 ? 17.236 2.463 -29.185 1.00 85.31 91 SER A O 1
ATOM 713 N N . PRO A 1 92 ? 15.245 2.045 -30.155 1.00 85.31 92 PRO A N 1
ATOM 714 C CA . PRO A 1 92 ? 15.264 0.595 -29.940 1.00 85.31 92 PRO A CA 1
ATOM 715 C C . PRO A 1 92 ? 16.560 -0.102 -30.383 1.00 85.31 92 PRO A C 1
ATOM 717 O O . PRO A 1 92 ? 16.971 -1.114 -29.808 1.00 85.31 92 PRO A O 1
ATOM 720 N N . SER A 1 93 ? 17.227 0.444 -31.405 1.00 86.44 93 SER A N 1
ATOM 721 C CA . SER A 1 93 ? 18.490 -0.092 -31.926 1.00 86.44 93 SER A CA 1
ATOM 722 C C . SER A 1 93 ? 19.693 0.192 -31.018 1.00 86.44 93 SER A C 1
ATOM 724 O O . SER A 1 93 ? 20.665 -0.563 -31.051 1.00 86.44 93 SER A O 1
ATOM 726 N N . ASP A 1 94 ? 19.612 1.214 -30.162 1.00 88.06 94 ASP A N 1
ATOM 727 C CA . ASP A 1 94 ? 20.674 1.630 -29.238 1.00 88.06 94 ASP A CA 1
ATOM 728 C C . ASP A 1 94 ? 20.573 0.950 -27.862 1.00 88.06 94 ASP A C 1
ATOM 730 O O . ASP A 1 94 ? 21.358 1.250 -26.955 1.00 88.06 94 ASP A O 1
ATOM 734 N N . PHE A 1 95 ? 19.652 -0.011 -27.705 1.00 89.81 95 PHE A N 1
ATOM 735 C CA . PHE A 1 95 ? 19.418 -0.723 -26.446 1.00 89.81 95 PHE A CA 1
ATOM 736 C C . PHE A 1 95 ? 20.696 -1.260 -25.768 1.00 89.81 95 PHE A C 1
ATOM 738 O O . PHE A 1 95 ? 20.811 -1.091 -24.557 1.00 89.81 95 PHE A O 1
ATOM 745 N N . PRO A 1 96 ? 21.695 -1.847 -26.467 1.00 90.75 96 PRO A N 1
ATOM 746 C CA . PRO A 1 96 ? 22.919 -2.311 -25.807 1.00 90.75 96 PRO A CA 1
ATOM 747 C C . PRO A 1 96 ? 23.703 -1.189 -25.110 1.00 90.75 96 PRO A C 1
ATOM 749 O O . PRO A 1 96 ? 24.197 -1.370 -23.997 1.00 90.75 96 PRO A O 1
ATOM 752 N N . THR A 1 97 ? 23.794 -0.020 -25.748 1.00 91.69 97 THR A N 1
ATOM 753 C CA . THR A 1 97 ? 24.469 1.161 -25.192 1.00 91.69 97 THR A CA 1
ATOM 754 C C . THR A 1 97 ? 23.657 1.747 -24.041 1.00 91.69 97 THR A C 1
ATOM 756 O O . THR A 1 97 ? 24.217 2.061 -22.990 1.00 91.69 97 THR A O 1
ATOM 759 N N . PHE A 1 98 ? 22.335 1.832 -24.210 1.00 91.25 98 PHE A N 1
ATOM 760 C CA . PHE A 1 98 ? 21.405 2.269 -23.171 1.00 91.25 98 PHE A CA 1
ATOM 761 C C . PHE A 1 98 ? 21.487 1.377 -21.922 1.00 91.25 98 PHE A C 1
ATOM 763 O O . PHE A 1 98 ? 21.654 1.875 -20.809 1.00 91.25 98 PHE A O 1
ATOM 770 N N . TYR A 1 99 ? 21.463 0.054 -22.101 1.00 92.00 99 TYR A N 1
ATOM 771 C CA . TYR A 1 99 ? 21.581 -0.913 -21.013 1.00 92.00 99 TYR A CA 1
ATOM 772 C C . TYR A 1 99 ? 22.914 -0.779 -20.274 1.00 92.00 99 TYR A C 1
ATOM 774 O O . TYR A 1 99 ? 22.932 -0.746 -19.046 1.00 92.00 99 TYR A O 1
ATOM 782 N N . ALA A 1 100 ? 24.027 -0.639 -21.001 1.00 92.31 100 ALA A N 1
ATOM 783 C CA . ALA A 1 100 ? 25.340 -0.455 -20.388 1.00 92.31 100 ALA A CA 1
ATOM 784 C C . ALA A 1 100 ? 25.421 0.831 -19.545 1.00 92.31 100 ALA A C 1
ATOM 786 O O . ALA A 1 100 ? 26.015 0.817 -18.467 1.00 92.31 100 ALA A O 1
ATOM 787 N N . ALA A 1 101 ? 24.800 1.924 -20.002 1.00 91.56 101 ALA A N 1
ATOM 788 C CA . ALA A 1 101 ? 24.771 3.195 -19.279 1.00 91.56 101 ALA A CA 1
ATOM 789 C C . ALA A 1 101 ? 23.913 3.143 -18.001 1.00 91.56 101 ALA A C 1
ATOM 791 O O . ALA A 1 101 ? 24.250 3.792 -17.010 1.00 91.56 101 ALA A O 1
ATOM 792 N N . HIS A 1 102 ? 22.842 2.342 -17.999 1.00 90.62 102 HIS A N 1
ATOM 793 C CA . HIS A 1 102 ? 21.850 2.285 -16.913 1.00 90.62 102 HIS A CA 1
ATOM 794 C C . HIS A 1 102 ? 21.799 0.938 -16.185 1.00 90.62 102 HIS A C 1
ATOM 796 O O . HIS A 1 102 ? 20.818 0.627 -15.508 1.00 90.62 102 HIS A O 1
ATOM 802 N N . ALA A 1 103 ? 22.869 0.143 -16.273 1.00 90.75 103 ALA A N 1
ATOM 803 C CA . ALA A 1 103 ? 22.918 -1.219 -15.742 1.00 90.75 103 ALA A CA 1
ATOM 804 C C . ALA A 1 103 ? 22.530 -1.304 -14.255 1.00 90.75 103 ALA A C 1
ATOM 806 O O . ALA A 1 103 ? 21.879 -2.258 -13.846 1.00 90.75 103 ALA A O 1
ATOM 807 N N . ALA A 1 104 ? 22.856 -0.290 -13.446 1.00 88.81 104 ALA A N 1
ATOM 808 C CA . ALA A 1 104 ? 22.487 -0.252 -12.029 1.00 88.81 104 ALA A CA 1
ATOM 809 C C . ALA A 1 104 ? 20.964 -0.301 -11.785 1.00 88.81 104 ALA A C 1
ATOM 811 O O . ALA A 1 104 ? 20.532 -0.918 -10.813 1.00 88.81 104 ALA A O 1
ATOM 812 N N . LEU A 1 105 ? 20.162 0.313 -12.664 1.00 86.38 105 LEU A N 1
ATOM 813 C CA . LEU A 1 105 ? 18.697 0.299 -12.579 1.00 86.38 105 LEU A CA 1
ATOM 814 C C . LEU A 1 105 ? 18.101 -0.986 -13.162 1.00 86.38 105 LEU A C 1
ATOM 816 O O . LEU A 1 105 ? 17.110 -1.508 -12.656 1.00 86.38 105 LEU A O 1
ATOM 820 N N . LEU A 1 106 ? 18.708 -1.484 -14.240 1.00 92.50 106 LEU A N 1
ATOM 821 C CA . LEU A 1 106 ? 18.107 -2.498 -15.106 1.00 92.50 106 LEU A CA 1
ATOM 822 C C . LEU A 1 106 ? 18.571 -3.929 -14.810 1.00 92.50 106 LEU A C 1
ATOM 824 O O . LEU A 1 106 ? 18.007 -4.880 -15.348 1.00 92.50 106 LEU A O 1
ATOM 828 N N . HIS A 1 107 ? 19.578 -4.099 -13.952 1.00 93.69 107 HIS A N 1
ATOM 829 C CA . HIS A 1 107 ? 20.137 -5.404 -13.615 1.00 93.69 107 HIS A CA 1
ATOM 830 C C . HIS A 1 107 ? 19.076 -6.357 -13.002 1.00 93.69 107 HIS A C 1
ATOM 832 O O . HIS A 1 107 ? 18.267 -5.926 -12.168 1.00 93.69 107 HIS A O 1
ATOM 838 N N . PRO A 1 108 ? 19.117 -7.679 -13.283 1.00 93.62 108 PRO A N 1
ATOM 839 C CA . PRO A 1 108 ? 18.159 -8.661 -12.740 1.00 93.62 108 PRO A CA 1
ATOM 840 C C . PRO A 1 108 ? 18.095 -8.730 -11.203 1.00 93.62 108 PRO A C 1
ATOM 842 O O . PRO A 1 108 ? 17.148 -9.240 -10.611 1.00 93.62 108 PRO A O 1
ATOM 845 N N . ALA A 1 109 ? 19.134 -8.244 -10.520 1.00 93.44 109 ALA A N 1
ATOM 846 C CA . ALA A 1 109 ? 19.185 -8.178 -9.058 1.00 93.44 109 ALA A CA 1
ATOM 847 C C . ALA A 1 109 ? 18.779 -6.817 -8.469 1.00 93.44 109 ALA A C 1
ATOM 849 O O . ALA A 1 109 ? 18.746 -6.707 -7.245 1.00 93.44 109 ALA A O 1
ATOM 850 N N . ALA A 1 110 ? 18.497 -5.802 -9.296 1.00 92.12 110 ALA A N 1
ATOM 851 C CA . ALA A 1 110 ? 18.246 -4.432 -8.846 1.00 92.12 110 ALA A CA 1
ATOM 852 C C . ALA A 1 110 ? 17.092 -4.355 -7.838 1.00 92.12 110 ALA A C 1
ATOM 854 O O . ALA A 1 110 ? 17.217 -3.681 -6.818 1.00 92.12 110 ALA A O 1
ATOM 855 N N . TRP A 1 111 ? 16.019 -5.129 -8.049 1.00 92.31 111 TRP A N 1
ATOM 856 C CA . TRP A 1 111 ? 14.846 -5.150 -7.168 1.00 92.31 111 TRP A CA 1
ATOM 857 C C . TRP A 1 111 ? 15.180 -5.442 -5.698 1.00 92.31 111 TRP A C 1
ATOM 859 O O . TRP A 1 111 ? 14.475 -4.965 -4.812 1.00 92.31 111 TRP A O 1
ATOM 869 N N . ARG A 1 112 ? 16.272 -6.170 -5.413 1.00 92.00 112 ARG A N 1
ATOM 870 C CA . ARG A 1 112 ? 16.675 -6.552 -4.046 1.00 92.00 112 ARG A CA 1
ATOM 871 C C . ARG A 1 112 ? 17.076 -5.361 -3.175 1.00 92.00 112 ARG A C 1
ATOM 873 O O . ARG A 1 112 ? 17.083 -5.485 -1.956 1.00 92.00 112 ARG A O 1
ATOM 880 N N . ALA A 1 113 ? 17.415 -4.225 -3.783 1.00 88.12 113 ALA A N 1
ATOM 881 C CA . ALA A 1 113 ? 17.668 -2.985 -3.053 1.00 88.12 113 ALA A CA 1
ATOM 882 C C . ALA A 1 113 ? 16.368 -2.280 -2.618 1.00 88.12 113 ALA A C 1
ATOM 884 O O . ALA A 1 113 ? 16.394 -1.504 -1.664 1.00 88.12 113 ALA A O 1
ATOM 885 N N . TYR A 1 114 ? 15.250 -2.565 -3.292 1.00 85.31 114 TYR A N 1
ATOM 886 C CA . TYR A 1 114 ? 13.978 -1.846 -3.160 1.00 85.31 114 TYR A CA 1
ATOM 887 C C . TYR A 1 114 ? 12.904 -2.667 -2.441 1.00 85.31 114 TYR A C 1
ATOM 889 O O . TYR A 1 114 ? 12.097 -2.107 -1.697 1.00 85.31 114 TYR A O 1
ATOM 897 N N . TYR A 1 115 ? 12.911 -3.990 -2.613 1.00 88.94 115 TYR A N 1
ATOM 898 C CA . TYR A 1 115 ? 11.938 -4.882 -1.995 1.00 88.94 115 TYR A CA 1
ATOM 899 C C . TYR A 1 115 ? 12.579 -5.961 -1.136 1.00 88.94 115 TYR A C 1
ATOM 901 O O . TYR A 1 115 ? 13.581 -6.572 -1.515 1.00 88.94 115 TYR A O 1
ATOM 909 N N . SER A 1 116 ? 11.927 -6.277 -0.017 1.00 89.12 116 SER A N 1
ATOM 910 C CA . SER A 1 116 ? 12.222 -7.513 0.700 1.00 89.12 116 SER A CA 1
ATOM 911 C C . SER A 1 116 ? 11.575 -8.717 -0.002 1.00 89.12 116 SER A C 1
ATOM 913 O O . SER A 1 116 ? 10.448 -8.613 -0.495 1.00 89.12 116 SER A O 1
ATOM 915 N N . PRO A 1 117 ? 12.220 -9.900 -0.008 1.00 90.00 117 PRO A N 1
ATOM 916 C CA . PRO A 1 117 ? 11.629 -11.105 -0.594 1.00 90.00 117 PRO A CA 1
ATOM 917 C C . PRO A 1 117 ? 10.272 -11.474 0.019 1.00 90.00 117 PRO A C 1
ATOM 919 O O . PRO A 1 117 ? 9.357 -11.859 -0.699 1.00 90.00 117 PRO A O 1
ATOM 922 N N . ALA A 1 118 ? 10.118 -11.309 1.338 1.00 86.44 118 ALA A N 1
ATOM 923 C CA . ALA A 1 118 ? 8.859 -11.579 2.032 1.00 86.44 118 ALA A CA 1
ATOM 924 C C . ALA A 1 118 ? 7.720 -10.657 1.565 1.00 86.44 118 ALA A C 1
ATOM 926 O O . ALA A 1 118 ? 6.574 -11.092 1.495 1.00 86.44 118 ALA A O 1
ATOM 927 N N . PH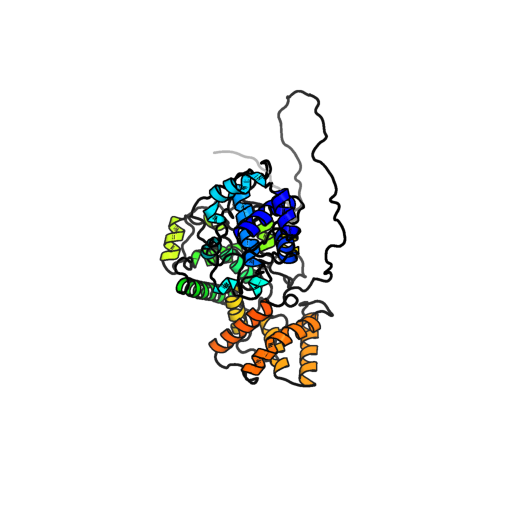E A 1 119 ? 8.035 -9.406 1.212 1.00 86.06 119 PHE A N 1
ATOM 928 C CA . PHE A 1 119 ? 7.053 -8.469 0.678 1.00 86.06 119 PHE A CA 1
ATOM 929 C C . PHE A 1 119 ? 6.588 -8.888 -0.720 1.00 86.06 119 PHE A C 1
ATOM 931 O O . PHE A 1 119 ? 5.389 -8.969 -0.947 1.00 86.06 119 PHE A O 1
ATOM 938 N N . LEU A 1 120 ? 7.505 -9.235 -1.632 1.00 88.75 120 LEU A N 1
ATOM 939 C CA . LEU A 1 120 ? 7.140 -9.691 -2.984 1.00 88.75 120 LEU A CA 1
ATOM 940 C C . LEU A 1 120 ? 6.500 -11.084 -3.021 1.00 88.75 120 LEU A C 1
ATOM 942 O O . LEU A 1 120 ? 5.720 -11.377 -3.919 1.00 88.75 120 LEU A O 1
ATOM 946 N N . ALA A 1 121 ? 6.792 -11.954 -2.055 1.00 86.62 121 ALA A N 1
ATOM 947 C CA . ALA A 1 121 ? 6.106 -13.241 -1.937 1.00 86.62 121 ALA A CA 1
ATOM 948 C C . ALA A 1 121 ? 4.628 -13.082 -1.529 1.00 86.62 121 ALA A C 1
ATOM 950 O O . ALA A 1 121 ? 3.864 -14.047 -1.534 1.00 86.62 121 ALA A O 1
ATOM 951 N N . HIS A 1 122 ? 4.214 -11.872 -1.151 1.00 80.56 122 HIS A N 1
ATOM 952 C CA . HIS A 1 122 ? 2.869 -11.621 -0.687 1.00 80.56 122 HIS A CA 1
ATOM 953 C C . HIS A 1 122 ? 1.845 -11.664 -1.842 1.00 80.56 122 HIS A C 1
ATOM 955 O O . HIS A 1 122 ? 2.020 -10.927 -2.819 1.00 80.56 122 HIS A O 1
ATOM 961 N N . PRO A 1 123 ? 0.725 -12.416 -1.736 1.00 75.69 123 PRO A N 1
ATOM 962 C CA . PRO A 1 123 ? -0.247 -12.574 -2.826 1.00 75.69 123 PRO A CA 1
ATOM 963 C C . PRO A 1 123 ? -0.831 -11.273 -3.395 1.00 75.69 123 PRO A C 1
ATOM 965 O O . PRO A 1 123 ? -1.246 -11.237 -4.553 1.00 75.69 123 PRO A O 1
ATOM 968 N N . THR A 1 124 ? -0.874 -10.183 -2.617 1.00 72.38 124 THR A N 1
ATOM 969 C CA . THR A 1 124 ? -1.335 -8.883 -3.143 1.00 72.38 124 THR A CA 1
ATOM 970 C C . THR A 1 124 ? -0.351 -8.259 -4.115 1.00 72.38 124 THR A C 1
ATOM 972 O O . THR A 1 124 ? -0.800 -7.622 -5.059 1.00 72.38 124 THR A O 1
ATOM 975 N N . THR A 1 125 ? 0.957 -8.446 -3.932 1.00 78.25 125 THR A N 1
ATOM 976 C CA . THR A 1 125 ? 1.969 -7.883 -4.844 1.00 78.25 125 THR A CA 1
ATOM 977 C C . THR A 1 125 ? 1.937 -8.557 -6.211 1.00 78.25 125 THR A C 1
ATOM 979 O O . THR A 1 125 ? 2.211 -7.916 -7.222 1.00 78.25 125 THR A O 1
ATOM 982 N N . ALA A 1 126 ? 1.513 -9.824 -6.261 1.00 80.00 126 ALA A N 1
ATOM 983 C CA . ALA A 1 126 ? 1.300 -10.517 -7.521 1.00 80.00 126 ALA A CA 1
ATOM 984 C C . ALA A 1 126 ? 0.133 -9.926 -8.327 1.00 80.00 126 ALA A C 1
ATOM 986 O O . ALA A 1 126 ? 0.148 -9.962 -9.552 1.00 80.00 126 ALA A O 1
ATOM 987 N N . ARG A 1 127 ? -0.871 -9.365 -7.643 1.00 74.56 127 ARG A N 1
ATOM 988 C CA . ARG A 1 127 ? -2.112 -8.867 -8.256 1.00 74.56 127 ARG A CA 1
ATOM 989 C C . ARG A 1 127 ? -2.117 -7.362 -8.490 1.00 74.56 127 ARG A C 1
ATOM 991 O O . ARG A 1 127 ? -2.722 -6.905 -9.452 1.00 74.56 127 ARG A O 1
ATOM 998 N N . PHE A 1 128 ? -1.468 -6.608 -7.615 1.00 72.56 128 PHE A N 1
ATOM 999 C CA . PHE A 1 128 ? -1.471 -5.150 -7.603 1.00 72.56 128 PHE A CA 1
ATOM 1000 C C . PHE A 1 128 ? -0.046 -4.630 -7.647 1.00 72.56 128 PHE A C 1
ATOM 1002 O O . PHE A 1 128 ? 0.863 -5.287 -7.144 1.00 72.56 128 PHE A O 1
ATOM 1009 N N . TYR A 1 129 ? 0.143 -3.436 -8.204 1.00 74.69 129 TYR A N 1
ATOM 1010 C CA . TYR A 1 129 ? 1.406 -2.733 -8.045 1.00 74.69 129 TYR A CA 1
ATOM 1011 C C . TYR A 1 129 ? 1.548 -2.217 -6.613 1.00 74.69 129 TYR A C 1
ATOM 1013 O O . TYR A 1 129 ? 0.629 -1.595 -6.079 1.00 74.69 129 TYR A O 1
ATOM 1021 N N . ARG A 1 130 ? 2.702 -2.446 -5.990 1.00 76.06 130 ARG A N 1
ATOM 1022 C CA . ARG A 1 130 ? 2.998 -1.989 -4.633 1.00 76.06 130 ARG A CA 1
ATOM 1023 C C . ARG A 1 130 ? 4.327 -1.257 -4.625 1.00 76.06 130 ARG A C 1
ATOM 1025 O O . ARG A 1 130 ? 5.308 -1.787 -5.121 1.00 76.06 130 ARG A O 1
ATOM 1032 N N . LEU A 1 131 ? 4.360 -0.065 -4.032 1.00 75.62 131 LEU A N 1
ATOM 1033 C CA . LEU A 1 131 ? 5.606 0.688 -3.902 1.00 75.62 131 LEU A CA 1
ATOM 1034 C C . LEU A 1 131 ? 6.645 -0.091 -3.068 1.00 75.62 131 LEU A C 1
ATOM 1036 O O . LEU A 1 131 ? 6.261 -0.825 -2.146 1.00 75.62 131 LEU A O 1
ATOM 1040 N N . PRO A 1 132 ? 7.943 0.088 -3.365 1.00 79.75 132 PRO A N 1
ATOM 1041 C CA . PRO A 1 132 ? 9.053 -0.459 -2.591 1.00 79.75 132 PRO A CA 1
ATOM 1042 C C . PRO A 1 132 ? 8.948 -0.308 -1.070 1.00 79.75 132 PRO A C 1
ATOM 1044 O O . PRO A 1 132 ? 8.612 0.756 -0.548 1.00 79.75 132 PRO A O 1
ATOM 1047 N N . ASN A 1 133 ? 9.301 -1.370 -0.339 1.00 81.00 133 ASN A N 1
ATOM 1048 C CA . ASN A 1 133 ? 9.289 -1.380 1.125 1.00 81.00 133 ASN A CA 1
ATOM 1049 C C . ASN A 1 133 ? 10.673 -1.199 1.772 1.00 81.00 133 ASN A C 1
ATOM 1051 O O . ASN A 1 133 ? 10.719 -1.100 2.995 1.00 81.00 133 ASN A O 1
ATOM 1055 N N . LEU A 1 134 ? 11.765 -1.135 0.993 1.00 82.12 134 LEU A N 1
ATOM 1056 C CA . LEU A 1 134 ? 13.127 -0.872 1.493 1.00 82.12 134 LEU A CA 1
ATOM 1057 C C . LEU A 1 134 ? 13.717 0.494 1.097 1.00 82.12 134 LEU A C 1
ATOM 1059 O O . LEU A 1 134 ? 14.444 1.074 1.899 1.00 82.12 134 LEU A O 1
ATOM 1063 N N . GLN A 1 135 ? 13.442 0.993 -0.115 1.00 77.31 135 GLN A N 1
ATOM 1064 C CA . GLN A 1 135 ? 13.927 2.291 -0.625 1.00 77.31 135 GLN A CA 1
ATOM 1065 C C . GLN A 1 135 ? 12.954 2.864 -1.655 1.00 77.31 135 GLN A C 1
ATOM 1067 O O . GLN A 1 135 ? 12.330 2.073 -2.345 1.00 77.31 135 GLN A O 1
ATOM 1072 N N . ASP A 1 136 ? 12.845 4.186 -1.808 1.00 72.44 136 ASP A N 1
ATOM 1073 C CA . ASP A 1 136 ? 12.031 4.774 -2.889 1.00 72.44 136 ASP A CA 1
ATOM 1074 C C . ASP A 1 136 ? 12.528 4.377 -4.273 1.00 72.44 136 ASP A C 1
ATOM 1076 O O . ASP A 1 136 ? 13.704 4.058 -4.447 1.00 72.44 136 ASP A O 1
ATOM 1080 N N . LEU A 1 137 ? 11.642 4.454 -5.269 1.00 70.62 137 LEU A N 1
ATOM 1081 C CA . LEU A 1 137 ? 12.070 4.425 -6.660 1.00 70.62 137 LEU A CA 1
ATOM 1082 C C . LEU A 1 137 ? 13.015 5.600 -6.959 1.00 70.62 137 LEU A C 1
ATOM 1084 O O . LEU A 1 137 ? 12.891 6.674 -6.369 1.00 70.62 137 LEU A O 1
ATOM 1088 N N . PRO A 1 138 ? 13.992 5.403 -7.855 1.00 65.62 138 PRO A N 1
ATOM 1089 C CA . PRO A 1 138 ? 14.888 6.477 -8.234 1.00 65.62 138 PRO A CA 1
ATOM 1090 C C . PRO A 1 138 ? 14.132 7.597 -8.946 1.00 65.62 138 PRO A C 1
ATOM 1092 O O . PRO A 1 138 ? 13.258 7.353 -9.770 1.00 65.62 138 PRO A O 1
ATOM 1095 N N . ASP A 1 139 ? 14.571 8.824 -8.675 1.00 61.25 139 ASP A N 1
ATOM 1096 C CA . ASP A 1 139 ? 14.129 10.050 -9.340 1.00 61.25 139 ASP A CA 1
ATOM 1097 C C . ASP A 1 139 ? 12.663 10.451 -9.096 1.00 61.25 139 ASP A C 1
ATOM 1099 O O . ASP A 1 139 ? 12.115 11.290 -9.820 1.00 61.25 139 ASP A O 1
ATOM 1103 N N . SER A 1 140 ? 12.060 9.919 -8.032 1.00 55.00 140 SER A N 1
ATOM 1104 C CA . SER A 1 140 ? 10.697 10.229 -7.591 1.00 55.00 140 SER A CA 1
ATOM 1105 C C . SER A 1 140 ? 10.468 11.682 -7.192 1.00 55.00 140 SER A C 1
ATOM 1107 O O . SER A 1 140 ? 9.334 12.152 -7.184 1.00 55.00 140 SER A O 1
ATOM 1109 N N . SER A 1 141 ? 11.543 12.404 -6.883 1.00 52.91 141 SER A N 1
ATOM 1110 C CA . SER A 1 141 ? 11.538 13.806 -6.459 1.00 52.91 141 SER A CA 1
ATOM 1111 C C . SER A 1 141 ? 12.015 14.785 -7.540 1.00 52.91 141 SER A C 1
ATOM 1113 O O . SER A 1 141 ? 12.116 15.983 -7.282 1.00 52.91 141 SER A O 1
ATOM 1115 N N . SER A 1 142 ? 12.349 14.313 -8.748 1.00 52.69 142 SER A N 1
ATOM 1116 C CA . SER A 1 142 ? 12.923 15.175 -9.790 1.00 52.69 142 SER A CA 1
ATOM 1117 C C . SER A 1 142 ? 11.865 16.043 -10.499 1.00 52.69 142 SER A C 1
ATOM 1119 O O . SER A 1 142 ? 10.793 15.528 -10.830 1.00 52.69 142 SER A O 1
ATOM 1121 N N . PRO A 1 143 ? 12.175 17.320 -10.821 1.00 52.28 143 PRO A N 1
ATOM 1122 C CA . PRO A 1 143 ? 11.282 18.196 -11.581 1.00 52.28 143 PRO A CA 1
ATOM 1123 C C . PRO A 1 143 ? 10.905 17.626 -12.955 1.00 52.28 143 PRO A C 1
ATOM 1125 O O . PRO A 1 143 ? 11.732 17.013 -13.637 1.00 52.28 143 PRO A O 1
ATOM 1128 N N . LEU A 1 144 ? 9.669 17.887 -13.390 1.00 49.50 144 LEU A N 1
ATOM 1129 C CA . LEU A 1 144 ? 9.205 17.549 -14.738 1.00 49.50 144 LEU A CA 1
ATOM 1130 C C . LEU A 1 144 ? 9.960 18.346 -15.818 1.00 49.50 144 LEU A C 1
ATOM 1132 O O . LEU A 1 144 ? 10.499 19.424 -15.565 1.00 49.50 144 LEU A O 1
ATOM 1136 N N . ALA A 1 145 ? 9.958 17.825 -17.049 1.00 49.03 145 ALA A N 1
ATOM 1137 C CA . ALA A 1 145 ? 10.514 18.453 -18.261 1.00 49.03 145 ALA A CA 1
ATOM 1138 C C . ALA A 1 145 ? 12.045 18.549 -18.369 1.00 49.03 145 ALA A C 1
ATOM 1140 O O . ALA A 1 145 ? 12.553 18.821 -19.458 1.00 49.03 145 ALA A O 1
ATOM 1141 N N . GLN A 1 146 ? 12.789 18.297 -17.295 1.00 54.78 146 GLN A N 1
ATOM 1142 C CA . GLN A 1 146 ? 14.247 18.197 -17.334 1.00 54.78 146 GLN A CA 1
ATOM 1143 C C . GLN A 1 146 ? 14.679 16.728 -17.261 1.00 54.78 146 GLN A C 1
ATOM 1145 O O . GLN A 1 146 ? 13.944 15.905 -16.704 1.00 54.78 146 GLN A O 1
ATOM 1150 N N . PRO A 1 147 ? 15.847 16.364 -17.826 1.00 54.91 147 PRO A N 1
ATOM 1151 C CA . PRO A 1 147 ? 16.427 15.054 -17.574 1.00 54.91 147 PRO A CA 1
ATOM 1152 C C . PRO A 1 147 ? 16.515 14.832 -16.068 1.00 54.91 147 PRO A C 1
ATOM 1154 O O . PRO A 1 147 ? 17.006 15.706 -15.346 1.00 54.91 147 PRO A O 1
ATOM 1157 N N . ARG A 1 148 ? 16.016 13.689 -15.589 1.00 60.28 148 ARG A N 1
ATOM 1158 C CA . ARG A 1 148 ? 16.025 13.406 -14.153 1.00 60.28 148 ARG A CA 1
ATOM 1159 C C . ARG A 1 148 ? 17.476 13.299 -13.697 1.00 60.28 148 ARG A C 1
ATOM 1161 O O . ARG A 1 148 ? 18.221 12.437 -14.157 1.00 60.28 148 ARG A O 1
ATOM 1168 N N . GLN A 1 149 ? 17.891 14.215 -12.831 1.00 50.66 149 GLN A N 1
ATOM 1169 C CA . GLN A 1 149 ? 19.195 14.174 -12.185 1.00 50.66 149 GLN A CA 1
ATOM 1170 C C . GLN A 1 149 ? 18.969 13.711 -10.752 1.00 50.66 149 GLN A C 1
ATOM 1172 O O . GLN A 1 149 ? 18.192 14.316 -10.015 1.00 50.66 149 GLN A O 1
ATOM 1177 N N . SER A 1 150 ? 19.633 12.628 -10.351 1.00 48.53 150 SER A N 1
ATOM 1178 C CA . SER A 1 150 ? 19.652 12.241 -8.942 1.00 48.53 150 SER A CA 1
ATOM 1179 C C . SER A 1 150 ? 20.302 13.355 -8.112 1.00 48.53 150 SER A C 1
ATOM 1181 O O . SER A 1 150 ? 21.383 13.781 -8.519 1.00 48.53 150 SER A O 1
ATOM 1183 N N . LEU A 1 151 ? 19.701 13.740 -6.970 1.00 42.72 151 LEU A N 1
ATOM 1184 C CA . LEU A 1 151 ? 20.274 14.294 -5.707 1.00 42.72 151 LEU A CA 1
ATOM 1185 C C . LEU A 1 151 ? 19.383 15.409 -5.099 1.00 42.72 151 LEU A C 1
ATOM 1187 O O . LEU A 1 151 ? 18.795 16.163 -5.868 1.00 42.72 151 LEU A O 1
ATOM 1191 N N . PRO A 1 152 ? 19.318 15.583 -3.754 1.00 44.00 152 PRO A N 1
ATOM 1192 C CA . PRO A 1 152 ? 20.220 15.061 -2.725 1.00 44.00 152 PRO A CA 1
ATOM 1193 C C . PRO A 1 152 ? 19.630 13.940 -1.856 1.00 44.00 152 PRO A C 1
ATOM 1195 O O . PRO A 1 152 ? 18.428 13.823 -1.663 1.00 44.00 152 PRO A O 1
ATOM 1198 N N . ALA A 1 153 ? 20.537 13.174 -1.247 1.00 45.47 153 ALA A N 1
ATOM 1199 C CA . ALA A 1 153 ? 20.315 12.110 -0.263 1.00 45.47 153 ALA A CA 1
ATOM 1200 C C . ALA A 1 153 ? 19.592 12.539 1.043 1.00 45.47 153 ALA A C 1
ATOM 1202 O O . ALA A 1 153 ? 19.637 11.811 2.030 1.00 45.47 153 ALA A O 1
ATOM 1203 N N . ALA A 1 154 ? 18.985 13.730 1.063 1.00 43.53 154 ALA A N 1
ATOM 1204 C CA . ALA A 1 154 ? 18.280 14.309 2.202 1.00 43.53 154 ALA A CA 1
ATOM 1205 C C . ALA A 1 154 ? 16.818 13.844 2.289 1.00 43.53 154 ALA A C 1
ATOM 1207 O O . ALA A 1 154 ? 16.310 13.691 3.402 1.00 43.53 154 ALA A O 1
ATOM 1208 N N . ALA A 1 155 ? 16.191 13.531 1.146 1.00 47.94 155 ALA A N 1
ATOM 1209 C CA . ALA A 1 155 ? 14.963 12.748 1.096 1.00 47.94 155 ALA A CA 1
ATOM 1210 C C . ALA A 1 155 ? 15.318 11.335 1.567 1.00 47.94 155 ALA A C 1
ATOM 1212 O O . ALA A 1 155 ? 15.773 10.496 0.786 1.00 47.94 155 ALA A O 1
ATOM 1213 N N . GLY A 1 156 ? 15.240 11.097 2.878 1.00 51.62 156 GLY A N 1
ATOM 1214 C CA . GLY A 1 156 ? 15.499 9.783 3.455 1.00 51.62 156 GLY A CA 1
ATOM 1215 C C . GLY A 1 156 ? 14.708 8.713 2.703 1.00 51.62 156 GLY A C 1
ATOM 1216 O O . GLY A 1 156 ? 13.589 8.970 2.267 1.00 51.62 156 GLY A O 1
ATOM 1217 N N . ALA A 1 157 ? 15.288 7.521 2.539 1.00 54.38 157 ALA A N 1
ATOM 1218 C CA . ALA A 1 157 ? 14.617 6.424 1.847 1.00 54.38 157 ALA A CA 1
ATOM 1219 C C . ALA A 1 157 ? 13.191 6.246 2.406 1.00 54.38 157 ALA A C 1
ATOM 1221 O O . ALA A 1 157 ? 13.042 6.000 3.602 1.00 54.38 157 ALA A O 1
ATOM 1222 N N . HIS A 1 158 ? 12.182 6.378 1.539 1.00 62.00 158 HIS A N 1
ATOM 1223 C CA . HIS A 1 158 ? 10.734 6.368 1.785 1.00 62.00 158 HIS A CA 1
ATOM 1224 C C . HIS A 1 158 ? 9.976 7.715 1.811 1.00 62.00 158 HIS A C 1
ATOM 1226 O O . HIS A 1 158 ? 9.112 7.897 2.668 1.00 62.00 158 HIS A O 1
ATOM 1232 N N . ALA A 1 159 ? 10.174 8.614 0.847 1.00 65.56 159 ALA A N 1
ATOM 1233 C CA . ALA A 1 159 ? 9.418 9.860 0.672 1.00 65.56 159 ALA A CA 1
ATOM 1234 C C . ALA A 1 159 ? 7.888 9.664 0.662 1.00 65.56 159 ALA A C 1
ATOM 1236 O O . ALA A 1 159 ? 7.145 10.494 1.174 1.00 65.56 159 ALA A O 1
ATOM 1237 N N . THR A 1 160 ? 7.387 8.541 0.139 1.00 70.94 160 THR A N 1
ATOM 1238 C CA . THR A 1 160 ? 5.934 8.311 -0.001 1.00 70.94 160 THR A CA 1
ATOM 1239 C C . THR A 1 160 ? 5.303 7.531 1.156 1.00 70.94 160 THR A C 1
ATOM 1241 O O . THR A 1 160 ? 4.087 7.588 1.356 1.00 70.94 160 THR A O 1
ATOM 1244 N N . LYS A 1 161 ? 6.087 6.789 1.950 1.00 78.06 161 LYS A N 1
ATOM 1245 C CA . LYS A 1 161 ? 5.540 5.840 2.936 1.00 78.06 161 LYS A CA 1
ATOM 1246 C C . LYS A 1 161 ? 4.959 6.534 4.179 1.00 78.06 161 LYS A C 1
ATOM 1248 O O . LYS A 1 161 ? 3.800 6.236 4.487 1.00 78.06 161 LYS A O 1
ATOM 1253 N N . PRO A 1 162 ? 5.668 7.443 4.882 1.00 83.44 162 PRO A N 1
ATOM 1254 C CA . PRO A 1 162 ? 5.083 8.206 5.982 1.00 83.44 162 PRO A CA 1
ATOM 1255 C C . PRO A 1 162 ? 3.862 9.057 5.586 1.00 83.44 162 PRO A C 1
ATOM 1257 O O . PRO A 1 162 ? 2.852 8.945 6.286 1.00 83.44 162 PRO A O 1
ATOM 1260 N N . PRO A 1 163 ? 3.853 9.835 4.479 1.00 82.06 163 PRO A N 1
ATOM 1261 C CA . PRO A 1 163 ? 2.656 10.585 4.104 1.00 82.06 163 PRO A CA 1
ATOM 1262 C C . PRO A 1 163 ? 1.484 9.665 3.750 1.00 82.06 163 PRO A C 1
ATOM 1264 O O . PRO A 1 163 ? 0.360 9.949 4.161 1.00 82.06 163 PRO A O 1
ATOM 1267 N N . ARG A 1 164 ? 1.719 8.522 3.089 1.00 81.81 164 ARG A N 1
ATOM 1268 C CA . ARG A 1 164 ? 0.663 7.530 2.817 1.00 81.81 164 ARG A CA 1
ATOM 1269 C C . ARG A 1 164 ? 0.054 6.969 4.099 1.00 81.81 164 ARG A C 1
ATOM 1271 O O . ARG A 1 164 ? -1.167 6.924 4.238 1.00 81.81 164 ARG A O 1
ATOM 1278 N N . TRP A 1 165 ? 0.892 6.550 5.046 1.00 88.06 165 TRP A N 1
ATOM 1279 C CA . TRP A 1 165 ? 0.427 6.072 6.348 1.00 88.06 165 TRP A CA 1
ATOM 1280 C C . TRP A 1 165 ? -0.389 7.154 7.069 1.00 88.06 165 TRP A C 1
ATOM 1282 O O . TRP A 1 165 ? -1.512 6.890 7.500 1.00 88.06 165 TRP A O 1
ATOM 1292 N N . ALA A 1 166 ? 0.117 8.387 7.126 1.00 90.06 166 ALA A N 1
ATOM 1293 C CA . ALA A 1 166 ? -0.571 9.495 7.780 1.00 90.06 166 ALA A CA 1
ATOM 1294 C C . ALA A 1 166 ? -1.906 9.829 7.100 1.00 90.06 166 ALA A C 1
ATOM 1296 O O . ALA A 1 166 ? -2.901 10.108 7.775 1.00 90.06 166 ALA A O 1
ATOM 1297 N N . HIS A 1 167 ? -1.960 9.732 5.770 1.00 85.56 167 HIS A N 1
ATOM 1298 C CA . HIS A 1 167 ? -3.185 9.876 4.998 1.00 85.56 167 HIS A CA 1
ATOM 1299 C C . HIS A 1 167 ? -4.225 8.826 5.416 1.00 85.56 167 HIS A C 1
ATOM 1301 O O . HIS A 1 167 ? -5.369 9.174 5.725 1.00 85.56 167 HIS A O 1
ATOM 1307 N N . SER A 1 168 ? -3.824 7.556 5.522 1.00 84.88 168 SER A N 1
ATOM 1308 C CA . SER A 1 168 ? -4.679 6.458 5.994 1.00 84.88 168 SER A CA 1
ATOM 1309 C C . SER A 1 168 ? -5.173 6.667 7.434 1.00 84.88 168 SER A C 1
ATOM 1311 O O . SER A 1 168 ? -6.355 6.441 7.720 1.00 84.88 168 SER A O 1
ATOM 1313 N N . VAL A 1 169 ? -4.323 7.175 8.332 1.00 89.50 169 VAL A N 1
ATOM 1314 C CA . VAL A 1 169 ? -4.693 7.526 9.717 1.00 89.50 169 VAL A CA 1
ATOM 1315 C C . VAL A 1 169 ? -5.738 8.650 9.737 1.00 89.50 169 VAL A C 1
ATOM 1317 O O . VAL A 1 169 ? -6.797 8.509 10.358 1.00 89.50 169 VAL A O 1
ATOM 1320 N N . ALA A 1 170 ? -5.503 9.734 8.994 1.00 87.75 170 ALA A N 1
ATOM 1321 C CA . ALA A 1 170 ? -6.409 10.879 8.924 1.00 87.75 170 ALA A CA 1
ATOM 1322 C C . ALA A 1 170 ? -7.772 10.519 8.313 1.00 87.75 170 ALA A C 1
ATOM 1324 O O . ALA A 1 170 ? -8.818 10.913 8.838 1.00 87.75 170 ALA A O 1
ATOM 1325 N N . ARG A 1 171 ? -7.790 9.703 7.252 1.00 82.56 171 ARG A N 1
ATOM 1326 C CA . ARG A 1 171 ? -9.033 9.166 6.676 1.00 82.56 171 ARG A CA 1
ATOM 1327 C C . ARG A 1 171 ? -9.776 8.267 7.654 1.00 82.56 171 ARG A C 1
ATOM 1329 O O . ARG A 1 171 ? -10.997 8.355 7.744 1.00 82.56 171 ARG A O 1
ATOM 1336 N N . THR A 1 172 ? -9.066 7.417 8.395 1.00 82.50 172 THR A N 1
ATOM 1337 C CA . THR A 1 172 ? -9.684 6.546 9.408 1.00 82.50 172 THR A CA 1
ATOM 1338 C C . THR A 1 172 ? -10.413 7.385 10.452 1.00 82.50 172 THR A C 1
ATOM 1340 O O . THR A 1 172 ? -11.605 7.175 10.667 1.00 82.50 172 THR A O 1
ATOM 1343 N N . ARG A 1 173 ? -9.764 8.428 10.987 1.00 84.75 173 ARG A N 1
ATOM 1344 C CA . ARG A 1 173 ? -10.384 9.378 11.925 1.00 84.75 173 ARG A CA 1
ATOM 1345 C C . ARG A 1 173 ? -11.630 10.061 11.349 1.00 84.75 173 ARG A C 1
ATOM 1347 O O . ARG A 1 173 ? -12.645 10.157 12.037 1.00 84.75 173 ARG A O 1
ATOM 1354 N N . ARG A 1 174 ? -11.580 10.528 10.096 1.00 79.06 174 ARG A N 1
ATOM 1355 C CA . ARG A 1 174 ? -12.721 11.190 9.430 1.00 79.06 174 ARG A CA 1
ATOM 1356 C C . ARG A 1 174 ? -13.886 10.240 9.154 1.00 79.06 174 ARG A C 1
ATOM 1358 O O . ARG A 1 174 ? -15.044 10.642 9.246 1.00 79.06 174 ARG A O 1
ATOM 1365 N N . ARG A 1 175 ? -13.592 8.981 8.827 1.00 75.69 175 ARG A N 1
ATOM 1366 C CA . ARG A 1 175 ? -14.594 7.938 8.568 1.00 75.69 175 ARG A CA 1
ATOM 1367 C C . ARG A 1 175 ? -15.232 7.413 9.852 1.00 75.69 175 ARG A C 1
ATOM 1369 O O . ARG A 1 175 ? -16.401 7.029 9.826 1.00 75.69 175 ARG A O 1
ATOM 1376 N N . GLN A 1 176 ? -14.459 7.344 10.933 1.00 75.19 176 GLN A N 1
ATOM 1377 C CA . GLN A 1 176 ? -14.811 6.704 12.200 1.00 75.19 176 GLN A CA 1
ATOM 1378 C C . GLN A 1 176 ? -14.355 7.579 13.367 1.00 75.19 176 GLN A C 1
ATOM 1380 O O . GLN A 1 176 ? -13.265 7.396 13.906 1.00 75.19 176 GLN A O 1
ATOM 1385 N N . PRO A 1 177 ? -15.184 8.548 13.791 1.00 74.00 177 PRO A N 1
ATOM 1386 C CA . PRO A 1 177 ? -14.819 9.428 14.888 1.00 74.00 177 PRO A CA 1
ATOM 1387 C C . PRO A 1 177 ? -15.014 8.794 16.283 1.00 74.00 177 PRO A C 1
ATOM 1389 O O . PRO A 1 177 ? -15.016 9.526 17.271 1.00 74.00 177 PRO A O 1
ATOM 1392 N N . SER A 1 178 ? -15.189 7.470 16.348 1.00 77.75 178 SER A N 1
ATOM 1393 C CA . SER A 1 178 ? -15.464 6.639 17.533 1.00 77.75 178 SER A CA 1
ATOM 1394 C C . SER A 1 178 ? -14.427 6.817 18.643 1.00 77.75 178 SER A C 1
ATOM 1396 O O . SER A 1 178 ? -14.792 6.923 19.811 1.00 77.75 178 SER A O 1
ATOM 1398 N N . LEU A 1 179 ? -13.143 6.885 18.283 1.00 85.75 179 LEU A N 1
ATOM 1399 C CA . LEU A 1 179 ? -12.047 7.038 19.237 1.00 85.75 179 LEU A CA 1
ATOM 1400 C C . LEU A 1 179 ? -11.655 8.513 19.453 1.00 85.75 179 LEU A C 1
ATOM 1402 O O . LEU A 1 179 ? -11.667 9.300 18.493 1.00 85.75 179 LEU A O 1
ATOM 1406 N N . PRO A 1 180 ? -11.237 8.896 20.680 1.00 90.75 180 PRO A N 1
ATOM 1407 C CA . PRO A 1 180 ? -10.594 10.182 20.937 1.00 90.75 180 PRO A CA 1
ATOM 1408 C C . PRO A 1 180 ? -9.358 10.390 20.054 1.00 90.75 180 PRO A C 1
ATOM 1410 O O . PRO A 1 180 ? -8.613 9.448 19.778 1.00 90.75 180 PRO A O 1
ATOM 1413 N N . LEU A 1 181 ? -9.113 11.642 19.647 1.00 90.19 181 LEU A N 1
ATOM 1414 C CA . LEU A 1 181 ? -7.965 12.005 18.806 1.00 90.19 181 LEU A CA 1
ATOM 1415 C C . LEU A 1 181 ? -6.636 11.562 19.434 1.00 90.19 181 LEU A C 1
ATOM 1417 O O . LEU A 1 181 ? -5.798 10.998 18.745 1.00 90.19 181 LEU A O 1
ATOM 1421 N N . GLU A 1 182 ? -6.471 11.765 20.741 1.00 92.56 182 GLU A N 1
ATOM 1422 C CA . GLU A 1 182 ? -5.262 11.378 21.475 1.00 92.56 182 GLU A CA 1
ATOM 1423 C C . GLU A 1 182 ? -5.007 9.865 21.422 1.00 92.56 182 GLU A C 1
ATOM 1425 O O . GLU A 1 182 ? -3.899 9.434 21.100 1.00 92.56 182 GLU A O 1
ATOM 1430 N N . THR A 1 183 ? -6.044 9.053 21.654 1.00 93.44 183 THR A N 1
ATOM 1431 C CA . THR A 1 183 ? -5.965 7.591 21.549 1.00 93.44 183 THR A CA 1
ATOM 1432 C C . THR A 1 183 ? -5.549 7.170 20.146 1.00 93.44 183 THR A C 1
ATOM 1434 O O . THR A 1 183 ? -4.633 6.365 19.991 1.00 93.44 183 THR A O 1
ATOM 1437 N N . LEU A 1 184 ? -6.175 7.744 19.118 1.00 91.88 184 LEU A N 1
ATOM 1438 C CA . LEU A 1 184 ? -5.884 7.408 17.729 1.00 91.88 184 LEU A CA 1
ATOM 1439 C C . LEU A 1 184 ? -4.455 7.810 17.328 1.00 91.88 184 LEU A C 1
ATOM 1441 O O . LEU A 1 184 ? -3.755 7.002 16.721 1.00 91.88 184 LEU A O 1
ATOM 1445 N N . THR A 1 185 ? -3.989 8.998 17.726 1.00 94.69 185 THR A N 1
ATOM 1446 C CA . THR A 1 185 ? -2.602 9.445 17.509 1.00 94.69 185 THR A CA 1
ATOM 1447 C C . THR A 1 185 ? -1.604 8.518 18.202 1.00 94.69 185 THR A C 1
ATOM 1449 O O . THR A 1 185 ? -0.636 8.085 17.580 1.00 94.69 185 THR A O 1
ATOM 1452 N N . ARG A 1 186 ? -1.855 8.142 19.464 1.00 95.56 186 ARG A N 1
ATOM 1453 C CA . ARG A 1 186 ? -1.008 7.202 20.218 1.00 95.56 186 ARG A CA 1
ATOM 1454 C C . ARG A 1 186 ? -0.916 5.839 19.527 1.00 95.56 186 ARG A C 1
ATOM 1456 O O . ARG A 1 186 ? 0.179 5.293 19.404 1.00 95.56 186 ARG A O 1
ATOM 1463 N N . LEU A 1 187 ? -2.046 5.284 19.079 1.00 94.94 187 LEU A N 1
ATOM 1464 C CA . LEU A 1 187 ? -2.077 4.013 18.348 1.00 94.94 187 LEU A CA 1
ATOM 1465 C C . LEU A 1 187 ? -1.305 4.111 17.029 1.00 94.94 187 LEU A C 1
ATOM 1467 O O . LEU A 1 187 ? -0.532 3.208 16.710 1.00 94.94 187 LEU A O 1
ATOM 1471 N N . ALA A 1 188 ? -1.479 5.209 16.292 1.00 94.75 188 ALA A N 1
ATOM 1472 C CA . ALA A 1 188 ? -0.779 5.456 15.040 1.00 94.75 188 ALA A CA 1
ATOM 1473 C C . ALA A 1 188 ? 0.746 5.451 15.247 1.00 94.75 188 ALA A C 1
ATOM 1475 O O . ALA A 1 188 ? 1.436 4.646 14.623 1.00 94.75 188 ALA A O 1
ATOM 1476 N N . LEU A 1 189 ? 1.267 6.286 16.150 1.00 95.38 189 LEU A N 1
ATOM 1477 C CA . LEU A 1 189 ? 2.710 6.398 16.402 1.00 95.38 189 LEU A CA 1
ATOM 1478 C C . LEU A 1 189 ? 3.316 5.062 16.862 1.00 95.38 189 LEU A C 1
ATOM 1480 O O . LEU A 1 189 ? 4.279 4.581 16.268 1.00 95.38 189 LEU A O 1
ATOM 1484 N N . ARG A 1 190 ? 2.683 4.401 17.842 1.00 95.06 190 ARG A N 1
ATOM 1485 C CA . ARG A 1 190 ? 3.135 3.104 18.376 1.00 95.06 190 ARG A CA 1
ATOM 1486 C C . ARG A 1 190 ? 3.216 2.019 17.297 1.00 95.06 190 ARG A C 1
ATOM 1488 O O . ARG A 1 190 ? 4.151 1.223 17.280 1.00 95.06 190 ARG A O 1
ATOM 1495 N N . THR A 1 191 ? 2.209 1.935 16.427 1.00 94.56 191 THR A N 1
ATOM 1496 C CA . THR A 1 191 ? 2.161 0.894 15.385 1.00 94.56 191 THR A CA 1
ATOM 1497 C C . THR A 1 191 ? 3.165 1.156 14.265 1.00 94.56 191 THR A C 1
ATOM 1499 O O . THR A 1 191 ? 3.780 0.206 13.776 1.00 94.56 191 THR A O 1
ATOM 1502 N N . LEU A 1 192 ? 3.408 2.423 13.911 1.00 93.75 192 LEU A N 1
ATOM 1503 C CA . LEU A 1 192 ? 4.456 2.800 12.960 1.00 93.75 192 LEU A CA 1
ATOM 1504 C C . LEU A 1 192 ? 5.866 2.498 13.497 1.00 93.75 192 LEU A C 1
ATOM 1506 O O . LEU A 1 192 ? 6.703 1.968 12.767 1.00 93.75 192 LEU A O 1
ATOM 1510 N N . GLU A 1 193 ? 6.128 2.779 14.774 1.00 92.88 193 GLU A N 1
ATOM 1511 C CA . GLU A 1 193 ? 7.399 2.438 15.422 1.00 92.88 193 GLU A CA 1
ATOM 1512 C C . GLU A 1 193 ? 7.641 0.921 15.415 1.00 92.88 193 GLU A C 1
ATOM 1514 O O . GLU A 1 193 ? 8.682 0.452 14.948 1.00 92.88 193 GLU A O 1
ATOM 1519 N N . ALA A 1 194 ? 6.653 0.137 15.863 1.00 92.69 194 ALA A N 1
ATOM 1520 C CA . ALA A 1 194 ? 6.766 -1.318 15.951 1.00 92.69 194 ALA A CA 1
ATOM 1521 C C . ALA A 1 194 ? 7.013 -1.980 14.583 1.00 92.69 194 ALA A C 1
ATOM 1523 O O . ALA A 1 194 ? 7.866 -2.861 14.456 1.00 92.69 194 ALA A O 1
ATOM 1524 N N . THR A 1 195 ? 6.290 -1.548 13.549 1.00 91.50 195 THR A N 1
ATOM 1525 C CA . THR A 1 195 ? 6.446 -2.056 12.174 1.00 91.50 195 THR A CA 1
ATOM 1526 C C . THR A 1 195 ? 7.804 -1.678 11.584 1.00 91.50 195 THR A C 1
ATOM 1528 O O . THR A 1 195 ? 8.483 -2.525 11.001 1.00 91.50 195 THR A O 1
ATOM 1531 N N . THR A 1 196 ? 8.271 -0.450 11.821 1.00 89.25 196 THR A N 1
ATOM 1532 C CA . THR A 1 196 ? 9.606 0.000 11.395 1.00 89.25 196 THR A CA 1
ATOM 1533 C C . THR A 1 196 ? 10.721 -0.794 12.083 1.00 89.25 196 THR A C 1
ATOM 1535 O O . THR A 1 196 ? 11.676 -1.222 11.430 1.00 89.25 196 THR A O 1
ATOM 1538 N N . ALA A 1 197 ? 10.587 -1.064 13.385 1.00 90.75 197 ALA A N 1
ATOM 1539 C CA . ALA A 1 197 ? 11.541 -1.875 14.136 1.00 90.75 197 ALA A CA 1
ATOM 1540 C C . ALA A 1 197 ? 11.621 -3.318 13.605 1.00 90.75 197 ALA A C 1
ATOM 1542 O O . ALA A 1 197 ? 12.723 -3.839 13.408 1.00 90.75 197 ALA A O 1
ATOM 1543 N N . ARG A 1 198 ? 10.474 -3.952 13.306 1.00 90.75 198 ARG A N 1
ATOM 1544 C CA . ARG A 1 198 ? 10.434 -5.294 12.693 1.00 90.75 198 ARG A CA 1
ATOM 1545 C C . ARG A 1 198 ? 11.091 -5.317 11.317 1.00 90.75 198 ARG A C 1
ATOM 1547 O O . ARG A 1 198 ? 11.899 -6.207 11.047 1.00 90.75 198 ARG A O 1
ATOM 1554 N N . LEU A 1 199 ? 10.797 -4.327 10.472 1.00 87.00 199 LEU A N 1
ATOM 1555 C CA . LEU A 1 199 ? 11.398 -4.220 9.144 1.00 87.00 199 LEU A CA 1
ATOM 1556 C C . LEU A 1 199 ? 12.926 -4.116 9.232 1.00 87.00 199 LEU A C 1
ATOM 1558 O O . LEU A 1 199 ? 13.622 -4.842 8.525 1.00 87.00 199 LEU A O 1
ATOM 1562 N N . ARG A 1 200 ? 13.446 -3.284 10.143 1.00 87.62 200 ARG A N 1
ATOM 1563 C CA . ARG A 1 200 ? 14.890 -3.113 10.369 1.00 87.62 200 ARG A CA 1
ATOM 1564 C C . ARG A 1 200 ? 15.578 -4.340 10.942 1.00 87.62 200 ARG A C 1
ATOM 1566 O O . ARG A 1 200 ? 16.717 -4.614 10.576 1.00 87.62 200 ARG A O 1
ATOM 1573 N N . ALA A 1 201 ? 14.903 -5.081 11.817 1.00 89.81 201 ALA A N 1
ATOM 1574 C CA . ALA A 1 201 ? 15.439 -6.331 12.344 1.00 89.81 201 ALA A CA 1
ATOM 1575 C C . ALA A 1 201 ? 15.698 -7.347 11.218 1.00 89.81 201 ALA A C 1
ATOM 1577 O O . ALA A 1 201 ? 16.704 -8.053 11.247 1.00 89.81 201 ALA A O 1
ATOM 1578 N N . ALA A 1 202 ? 14.823 -7.386 10.208 1.00 87.94 202 ALA A N 1
ATOM 1579 C CA . ALA A 1 202 ? 15.001 -8.227 9.026 1.00 87.94 202 ALA A CA 1
ATOM 1580 C C . ALA A 1 202 ? 15.931 -7.600 7.966 1.00 87.94 202 ALA A C 1
ATOM 1582 O O . ALA A 1 202 ? 16.634 -8.324 7.265 1.00 87.94 202 ALA A O 1
ATOM 1583 N N . HIS A 1 203 ? 15.939 -6.268 7.845 1.00 83.88 203 HIS A N 1
ATOM 1584 C CA . HIS A 1 203 ? 16.682 -5.517 6.830 1.00 83.88 203 HIS A CA 1
ATOM 1585 C C . HIS A 1 203 ? 17.342 -4.280 7.458 1.00 83.88 203 HIS A C 1
ATOM 1587 O O . HIS A 1 203 ? 16.752 -3.198 7.450 1.00 83.88 203 HIS A O 1
ATOM 1593 N N . PRO A 1 204 ? 18.582 -4.397 7.971 1.00 85.31 204 PRO A N 1
ATOM 1594 C CA . PRO A 1 204 ? 19.263 -3.294 8.659 1.00 85.31 204 PRO A CA 1
ATOM 1595 C C . PRO A 1 204 ? 19.456 -2.017 7.826 1.00 85.31 204 PRO A C 1
ATOM 1597 O O . PRO A 1 204 ? 19.696 -0.954 8.394 1.00 85.31 204 PRO A O 1
ATOM 1600 N N . SER A 1 205 ? 19.352 -2.110 6.496 1.00 78.94 205 SER A N 1
ATOM 1601 C CA . SER A 1 205 ? 19.406 -0.975 5.568 1.00 78.94 205 SER A CA 1
ATOM 1602 C C . SER A 1 205 ? 18.128 -0.126 5.533 1.00 78.94 205 SER A C 1
ATOM 1604 O O . SER A 1 205 ? 18.168 0.973 4.990 1.00 78.94 205 SER A O 1
ATOM 1606 N N . ALA A 1 206 ? 17.004 -0.607 6.077 1.00 80.44 206 ALA A N 1
ATOM 1607 C CA . ALA A 1 206 ? 15.756 0.158 6.144 1.00 80.44 206 ALA A CA 1
ATOM 1608 C C . ALA A 1 206 ? 15.883 1.349 7.110 1.00 80.44 206 ALA A C 1
ATOM 1610 O O . ALA A 1 206 ? 16.591 1.258 8.113 1.00 80.44 206 ALA A O 1
ATOM 1611 N N . GLN A 1 207 ? 15.183 2.459 6.859 1.00 77.94 207 GLN A N 1
ATOM 1612 C CA . GLN A 1 207 ? 15.283 3.668 7.694 1.00 77.94 207 GLN A CA 1
ATOM 1613 C C . GLN A 1 207 ? 14.751 3.465 9.125 1.00 77.94 207 GLN A C 1
ATOM 1615 O O . GLN A 1 207 ? 13.799 2.704 9.320 1.00 77.94 207 GLN A O 1
ATOM 1620 N N . PRO A 1 208 ? 15.369 4.102 10.141 1.00 82.44 208 PRO A N 1
ATOM 1621 C CA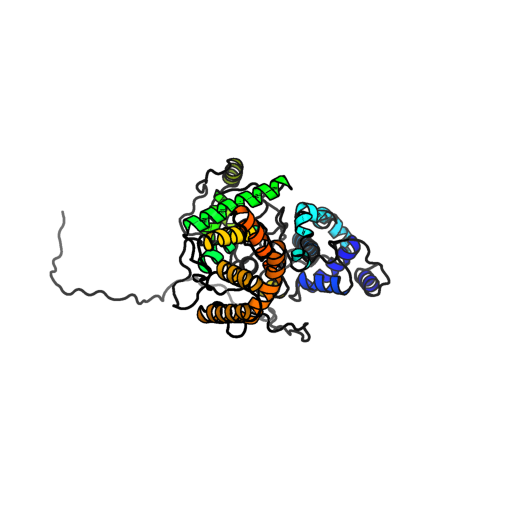 . PRO A 1 208 ? 14.876 4.088 11.517 1.00 82.44 208 PRO A CA 1
ATOM 1622 C C . PRO A 1 208 ? 13.592 4.906 11.672 1.00 82.44 208 PRO A C 1
ATOM 1624 O O . PRO A 1 208 ? 13.287 5.785 10.872 1.00 82.44 208 PRO A O 1
ATOM 1627 N N . TYR A 1 209 ? 12.837 4.595 12.725 1.00 86.75 209 TYR A N 1
ATOM 1628 C CA . TYR A 1 209 ? 11.639 5.345 13.086 1.00 86.75 209 TYR A CA 1
ATOM 1629 C C . TYR A 1 209 ? 12.009 6.758 13.559 1.00 86.75 209 TYR A C 1
ATOM 1631 O O . TYR A 1 209 ? 12.969 6.931 14.308 1.00 86.75 209 TYR A O 1
ATOM 1639 N N . SER A 1 210 ? 11.216 7.752 13.153 1.00 85.38 210 SER A N 1
ATOM 1640 C CA . SER A 1 210 ? 11.298 9.131 13.636 1.00 85.38 210 SER A CA 1
ATOM 1641 C C . SER A 1 210 ? 9.905 9.624 14.014 1.00 85.38 210 SER A C 1
ATOM 1643 O O . SER A 1 210 ? 9.030 9.787 13.158 1.00 85.38 210 SER A O 1
ATOM 1645 N N . GLU A 1 211 ? 9.697 9.885 15.307 1.00 88.25 211 GLU A N 1
ATOM 1646 C CA . GLU A 1 211 ? 8.431 10.437 15.796 1.00 88.25 211 GLU A CA 1
ATOM 1647 C C . GLU A 1 211 ? 8.187 11.854 15.265 1.00 88.25 211 GLU A C 1
ATOM 1649 O O . GLU A 1 211 ? 7.049 12.193 14.943 1.00 88.25 211 GLU A O 1
ATOM 1654 N N . THR A 1 212 ? 9.240 12.661 15.101 1.00 86.12 212 THR A N 1
ATOM 1655 C CA . THR A 1 212 ? 9.154 14.005 14.511 1.00 86.12 212 THR A CA 1
ATOM 1656 C C . THR A 1 212 ? 8.536 13.954 13.114 1.00 86.12 212 THR A C 1
ATOM 1658 O O . THR A 1 212 ? 7.567 14.658 12.835 1.00 86.12 212 THR A O 1
ATOM 1661 N N . GLN A 1 213 ? 9.035 13.058 12.256 1.00 84.81 213 GLN A N 1
ATOM 1662 C CA . GLN A 1 213 ? 8.507 12.879 10.903 1.00 84.81 213 GLN A CA 1
ATOM 1663 C C . GLN A 1 213 ? 7.082 12.330 10.914 1.00 84.81 213 GLN A C 1
ATOM 1665 O O . GLN A 1 213 ? 6.227 12.809 10.167 1.00 84.81 213 GLN A O 1
ATOM 1670 N N . ALA A 1 214 ? 6.797 11.359 11.782 1.00 90.00 214 ALA A N 1
ATOM 1671 C CA . ALA A 1 214 ? 5.451 10.822 11.921 1.00 90.00 214 ALA A CA 1
ATOM 1672 C C . ALA A 1 214 ? 4.449 11.920 12.318 1.00 90.00 214 ALA A C 1
ATOM 1674 O O . ALA A 1 214 ? 3.403 12.058 11.684 1.00 90.00 214 ALA A O 1
ATOM 1675 N N . ARG A 1 215 ? 4.780 12.749 13.317 1.00 89.88 215 ARG A N 1
ATOM 1676 C CA . ARG A 1 215 ? 3.930 13.858 13.775 1.00 89.88 215 ARG A CA 1
ATOM 1677 C C . ARG A 1 215 ? 3.741 14.929 12.709 1.00 89.88 215 ARG A C 1
ATOM 1679 O O . ARG A 1 215 ? 2.599 15.333 12.497 1.00 89.88 215 ARG A O 1
ATOM 1686 N N . PHE A 1 216 ? 4.805 15.316 12.003 1.00 88.56 216 PHE A N 1
ATOM 1687 C CA . PHE A 1 216 ? 4.700 16.248 10.881 1.00 88.56 216 PHE A CA 1
ATOM 1688 C C . PHE A 1 216 ? 3.681 15.765 9.849 1.00 88.56 216 PHE A C 1
ATOM 1690 O O . PHE A 1 216 ? 2.780 16.512 9.481 1.00 88.56 216 PHE A O 1
ATOM 1697 N N . TRP A 1 217 ? 3.764 14.505 9.410 1.00 89.56 217 TRP A N 1
ATOM 1698 C CA . TRP A 1 217 ? 2.843 14.002 8.391 1.00 89.56 217 TRP A CA 1
ATOM 1699 C C . TRP A 1 217 ? 1.409 13.856 8.903 1.00 89.56 217 TRP A C 1
ATOM 1701 O O . TRP A 1 217 ? 0.473 14.115 8.147 1.00 89.56 217 TRP A O 1
ATOM 1711 N N . LEU A 1 218 ? 1.202 13.494 10.175 1.00 91.81 218 LEU A N 1
ATOM 1712 C CA . LEU A 1 218 ? -0.139 13.493 10.776 1.00 91.81 218 LEU A CA 1
ATOM 1713 C C . LEU A 1 218 ? -0.761 14.899 10.788 1.00 91.81 218 LEU A C 1
ATOM 1715 O O . LEU A 1 218 ? -1.953 15.046 10.499 1.00 91.81 218 LEU A O 1
ATOM 1719 N N . GLU A 1 219 ? 0.034 15.926 11.094 1.00 88.75 219 GLU A N 1
ATOM 1720 C CA . GLU A 1 219 ? -0.391 17.326 11.033 1.00 88.75 219 GLU A CA 1
ATOM 1721 C C . GLU A 1 219 ? -0.660 17.766 9.589 1.00 88.75 219 GLU A C 1
ATOM 1723 O O . GLU A 1 219 ? -1.745 18.272 9.295 1.00 88.75 219 GLU A O 1
ATOM 1728 N N . HIS A 1 220 ? 0.271 17.489 8.673 1.00 85.31 220 HIS A N 1
ATOM 1729 C CA . HIS A 1 220 ? 0.163 17.809 7.249 1.00 85.31 220 HIS A CA 1
ATOM 1730 C C . HIS A 1 220 ? -1.090 17.178 6.613 1.00 85.31 220 HIS A C 1
ATOM 1732 O O . HIS A 1 220 ? -1.793 17.813 5.828 1.00 85.31 220 HIS A O 1
ATOM 1738 N N . MET A 1 221 ? -1.445 15.956 7.026 1.00 87.38 221 MET A N 1
ATOM 1739 C CA . MET A 1 221 ? -2.656 15.241 6.591 1.00 87.38 221 MET A CA 1
ATOM 1740 C C . MET A 1 221 ? -3.933 15.664 7.334 1.00 87.38 221 MET A C 1
ATOM 1742 O O . MET A 1 221 ? -5.007 15.075 7.136 1.00 87.38 221 MET A O 1
ATOM 1746 N N . LYS A 1 222 ? -3.839 16.712 8.161 1.00 86.44 222 LYS A N 1
ATOM 1747 C CA . LYS A 1 222 ? -4.945 17.354 8.878 1.00 86.44 222 LYS A CA 1
ATOM 1748 C C . LYS A 1 222 ? -5.688 16.391 9.805 1.00 86.44 222 LYS A C 1
ATOM 1750 O O . LYS A 1 222 ? -6.916 16.434 9.885 1.00 86.44 222 LYS A O 1
ATOM 1755 N N . LEU A 1 223 ? -4.964 15.519 10.519 1.00 85.00 223 LEU A N 1
ATOM 1756 C CA . LEU A 1 223 ? -5.562 14.549 11.447 1.00 85.00 223 LEU A CA 1
ATOM 1757 C C . LEU A 1 223 ? -6.477 15.216 12.495 1.00 85.00 223 LEU A C 1
ATOM 1759 O O . LEU A 1 223 ? -7.534 14.679 12.833 1.00 85.00 223 LEU A O 1
ATOM 1763 N N . GLY A 1 224 ? -6.062 16.379 13.007 1.00 75.69 224 GLY A N 1
ATOM 1764 C CA . GLY A 1 224 ? -6.783 17.132 14.037 1.00 75.69 224 GLY A CA 1
ATOM 1765 C C . GLY A 1 224 ? -7.876 18.068 13.512 1.00 75.69 224 GLY A C 1
ATOM 1766 O O . GLY A 1 224 ? -8.657 18.586 14.309 1.00 75.69 224 GLY A O 1
ATOM 1767 N N . SER A 1 225 ? -7.962 18.298 12.198 1.00 71.69 225 SER A N 1
ATOM 1768 C CA . SER A 1 225 ? -8.947 19.226 11.640 1.00 71.69 225 SER A CA 1
ATOM 1769 C C . SER A 1 225 ? -10.306 18.541 11.463 1.00 71.69 225 SER A C 1
ATOM 1771 O O . SER A 1 225 ? -10.369 17.433 10.918 1.00 71.69 225 SER A O 1
ATOM 1773 N N . PRO A 1 226 ? -11.422 19.182 11.858 1.00 56.25 226 PRO A N 1
ATOM 1774 C CA . PRO A 1 226 ? -12.735 18.718 11.434 1.00 56.25 226 PRO A CA 1
ATOM 1775 C C . PRO A 1 226 ? -12.776 18.727 9.898 1.00 56.25 226 PRO A C 1
ATOM 1777 O O . PRO A 1 226 ? -12.320 19.682 9.269 1.00 56.25 226 PRO A O 1
ATOM 1780 N N . GLY A 1 227 ? -13.271 17.642 9.289 1.00 54.38 227 GLY A N 1
ATOM 1781 C CA . GLY A 1 227 ? -13.420 17.552 7.830 1.00 54.38 227 GLY A CA 1
ATOM 1782 C C . GLY A 1 227 ? -14.227 18.736 7.271 1.00 54.38 227 GLY A C 1
ATOM 1783 O O . GLY A 1 227 ? -14.908 19.406 8.055 1.00 54.38 227 GLY A O 1
ATOM 1784 N N . PRO A 1 228 ? -14.161 19.014 5.950 1.00 44.72 228 PRO A N 1
ATOM 1785 C CA . PRO A 1 228 ? -14.712 20.231 5.363 1.00 44.72 228 PRO A CA 1
ATOM 1786 C C . PRO A 1 228 ? -16.175 20.422 5.776 1.00 44.72 228 PRO A C 1
ATOM 1788 O O . PRO A 1 228 ? -17.090 19.762 5.287 1.00 44.72 228 PRO A O 1
ATOM 1791 N N . SER A 1 229 ? -16.375 21.309 6.746 1.00 44.72 229 SER A N 1
ATOM 1792 C CA . SER A 1 229 ? -17.671 21.623 7.323 1.00 44.72 229 SER A CA 1
ATOM 1793 C C . SER A 1 229 ? -18.238 22.768 6.500 1.00 44.72 229 SER A C 1
ATOM 1795 O O . SER A 1 229 ? -17.915 23.926 6.731 1.00 44.72 229 SER A O 1
ATOM 1797 N N . GLY A 1 230 ? -19.015 22.419 5.475 1.00 36.12 230 GLY A N 1
ATOM 1798 C CA . GLY A 1 230 ? -19.622 23.388 4.555 1.00 36.12 230 GLY A CA 1
ATOM 1799 C C . GLY A 1 230 ? -20.871 22.895 3.821 1.00 36.12 230 GLY A C 1
ATOM 1800 O O . GLY A 1 230 ? -21.673 23.709 3.379 1.00 36.12 230 GLY A O 1
ATOM 1801 N N . SER A 1 231 ? -21.112 21.583 3.741 1.00 33.62 231 SER A N 1
ATOM 1802 C CA . SER A 1 231 ? -22.402 21.046 3.292 1.00 33.62 231 SER A CA 1
ATOM 1803 C C . SER A 1 231 ? -22.830 19.918 4.225 1.00 33.62 231 SER A C 1
ATOM 1805 O O . SER A 1 231 ? -22.045 19.030 4.551 1.00 33.62 231 SER A O 1
ATOM 1807 N N . GLY A 1 232 ? -24.056 19.991 4.737 1.00 36.31 232 GLY A N 1
ATOM 1808 C CA . GLY A 1 232 ? -24.557 19.153 5.828 1.00 36.31 232 GLY A CA 1
ATOM 1809 C C . GLY A 1 232 ? -24.758 17.666 5.515 1.00 36.31 232 GLY A C 1
ATOM 1810 O O . GLY A 1 232 ? -25.652 17.070 6.109 1.00 36.31 232 GLY A O 1
ATOM 1811 N N . SER A 1 233 ? -24.006 17.038 4.602 1.00 44.06 233 SER A N 1
ATOM 1812 C CA . SER A 1 233 ? -24.298 15.649 4.220 1.00 44.06 233 SER A CA 1
ATOM 1813 C C . SER A 1 233 ? -23.197 14.845 3.515 1.00 44.06 233 SER A C 1
ATOM 1815 O O . SER A 1 233 ? -23.526 14.077 2.614 1.00 44.06 233 SER A O 1
ATOM 1817 N N . THR A 1 234 ? -21.925 14.894 3.911 1.00 42.59 234 THR A N 1
ATOM 1818 C CA . THR A 1 234 ? -20.998 13.830 3.468 1.00 42.59 234 THR A CA 1
ATOM 1819 C C . THR A 1 234 ? -20.055 13.405 4.583 1.00 42.59 234 THR A C 1
ATOM 1821 O O . THR A 1 234 ? -18.957 13.935 4.728 1.00 42.59 234 THR A O 1
ATOM 1824 N N . LYS A 1 235 ? -20.467 12.385 5.354 1.00 53.81 235 LYS A N 1
ATOM 1825 C CA . LYS A 1 235 ? -19.497 11.459 5.959 1.00 53.81 235 LYS A CA 1
ATOM 1826 C C . LYS A 1 235 ? -18.536 11.056 4.845 1.00 53.81 235 LYS A C 1
ATOM 1828 O O . LYS A 1 235 ? -19.013 10.723 3.759 1.00 53.81 235 LYS A O 1
ATOM 1833 N N . GLU A 1 236 ? -17.229 11.124 5.087 1.00 58.19 236 GLU A N 1
ATOM 1834 C CA . GLU A 1 236 ? -16.254 10.745 4.069 1.00 58.19 236 GLU A CA 1
ATOM 1835 C C . GLU A 1 236 ? -16.614 9.353 3.532 1.00 58.19 236 GLU A C 1
ATOM 1837 O O . GLU A 1 236 ? -16.676 8.381 4.294 1.00 58.19 236 GLU A O 1
ATOM 1842 N N . ALA A 1 237 ? -16.946 9.286 2.239 1.00 53.88 237 ALA A N 1
ATOM 1843 C CA . ALA A 1 237 ? -17.442 8.062 1.640 1.00 53.88 237 ALA A CA 1
ATOM 1844 C C . ALA A 1 237 ? -16.379 6.967 1.761 1.00 53.88 237 ALA A C 1
ATOM 1846 O O . ALA A 1 237 ? -15.171 7.205 1.632 1.00 53.88 237 ALA A O 1
ATOM 1847 N N . TRP A 1 238 ? -16.838 5.742 2.002 1.00 55.84 238 TRP A N 1
ATOM 1848 C CA . TRP A 1 238 ? -15.959 4.595 1.869 1.00 55.84 238 TRP A CA 1
ATOM 1849 C C . TRP A 1 238 ? -15.681 4.389 0.395 1.00 55.84 238 TRP A C 1
ATOM 1851 O O . TRP A 1 238 ? -16.592 4.151 -0.390 1.00 55.84 238 TRP A O 1
ATOM 1861 N N . GLY A 1 239 ? -14.416 4.536 0.041 1.00 55.25 239 GLY A N 1
ATOM 1862 C CA . GLY A 1 239 ? -13.891 4.312 -1.290 1.00 55.25 239 GLY A CA 1
ATOM 1863 C C . GLY A 1 239 ? -12.428 3.897 -1.190 1.00 55.25 239 GLY A C 1
ATOM 1864 O O . GLY A 1 239 ? -11.858 3.970 -0.085 1.00 55.25 239 GLY A O 1
ATOM 1865 N N . PRO A 1 240 ? -11.845 3.477 -2.319 1.00 53.81 240 PRO A N 1
ATOM 1866 C CA . PRO A 1 240 ? -10.425 3.187 -2.445 1.00 53.81 240 PRO A CA 1
ATOM 1867 C C . PRO A 1 240 ? -9.558 4.246 -1.768 1.00 53.81 240 PRO A C 1
ATOM 1869 O O . PRO A 1 240 ? -9.944 5.424 -1.646 1.00 53.81 240 PRO A O 1
ATOM 1872 N N . ASN A 1 241 ? -8.423 3.809 -1.217 1.00 57.25 241 ASN A N 1
ATOM 1873 C CA . ASN A 1 241 ? -7.411 4.778 -0.819 1.00 57.25 241 ASN A CA 1
ATOM 1874 C C . ASN A 1 241 ? -7.059 5.585 -2.081 1.00 57.25 241 ASN A C 1
ATOM 1876 O O . ASN A 1 241 ? -7.178 5.043 -3.163 1.00 57.25 241 ASN A O 1
ATOM 1880 N N . GLY A 1 242 ? -6.842 6.890 -1.959 1.00 67.38 242 GLY A N 1
ATOM 1881 C CA . GLY A 1 242 ? -6.651 7.776 -3.121 1.00 67.38 242 GLY A CA 1
ATOM 1882 C C . GLY A 1 242 ? -5.335 8.537 -3.036 1.00 67.38 242 GLY A C 1
ATOM 1883 O O . GLY A 1 242 ? -5.140 9.514 -3.745 1.00 67.38 242 GLY A O 1
ATOM 1884 N N . PHE A 1 243 ? -4.468 8.139 -2.102 1.00 73.31 243 PHE A N 1
ATOM 1885 C CA . PHE A 1 243 ? -3.175 8.756 -1.868 1.00 73.31 243 PHE A CA 1
ATOM 1886 C C . PHE A 1 243 ? -2.277 8.752 -3.109 1.00 73.31 243 PHE A C 1
ATOM 1888 O O . PHE A 1 243 ? -1.679 9.773 -3.415 1.00 73.31 243 PHE A O 1
ATOM 1895 N N . GLY A 1 244 ? -2.202 7.632 -3.826 1.00 65.69 244 GLY A N 1
ATOM 1896 C CA . GLY A 1 244 ? -1.531 7.535 -5.113 1.00 65.69 244 GLY A CA 1
ATOM 1897 C C . GLY A 1 244 ? -2.097 8.572 -6.071 1.00 65.69 244 GLY A C 1
ATOM 1898 O O . GLY A 1 244 ? -1.361 9.452 -6.500 1.00 65.69 244 GLY A O 1
ATOM 1899 N N . VAL A 1 245 ? -3.406 8.555 -6.332 1.00 64.06 245 VAL A N 1
ATOM 1900 C CA . VAL A 1 245 ? -4.049 9.540 -7.227 1.00 64.06 245 VAL A CA 1
ATOM 1901 C C . VAL A 1 245 ? -3.696 10.975 -6.833 1.00 64.06 245 VAL A C 1
ATOM 1903 O O . VAL A 1 245 ? -3.286 11.757 -7.684 1.00 64.06 245 VAL A O 1
ATOM 1906 N N . LEU A 1 246 ? -3.755 11.291 -5.538 1.00 68.12 246 LEU A N 1
ATOM 1907 C CA . LEU A 1 246 ? -3.394 12.605 -5.015 1.00 68.12 246 LEU A CA 1
ATOM 1908 C C . LEU A 1 246 ? -1.923 12.959 -5.260 1.00 68.12 246 LEU A C 1
ATOM 1910 O O . LEU A 1 246 ? -1.640 14.101 -5.589 1.00 68.12 246 LEU A O 1
ATOM 1914 N N . VAL A 1 247 ? -0.988 12.019 -5.127 1.00 64.06 247 VAL A N 1
ATOM 1915 C CA . VAL A 1 247 ? 0.425 12.256 -5.467 1.00 64.06 247 VAL A CA 1
ATOM 1916 C C . VAL A 1 247 ? 0.595 12.445 -6.977 1.00 64.06 247 VAL A C 1
ATOM 1918 O O . VAL A 1 247 ? 1.268 13.380 -7.399 1.00 64.06 247 VAL A O 1
ATOM 1921 N N . ALA A 1 248 ? -0.051 11.615 -7.803 1.00 54.12 248 ALA A N 1
ATOM 1922 C CA . ALA A 1 248 ? 0.031 11.727 -9.261 1.00 54.12 248 ALA A CA 1
ATOM 1923 C C . ALA A 1 248 ? -0.525 13.057 -9.786 1.00 54.12 248 ALA A C 1
ATOM 1925 O O . ALA A 1 248 ? 0.022 13.620 -10.728 1.00 54.12 248 ALA A O 1
ATOM 1926 N N . GLU A 1 249 ? -1.591 13.563 -9.173 1.00 53.56 249 GLU A N 1
ATOM 1927 C CA . GLU A 1 249 ? -2.198 14.856 -9.495 1.00 53.56 249 GLU A CA 1
ATOM 1928 C C . GLU A 1 249 ? -1.468 16.037 -8.828 1.00 53.56 249 GLU A C 1
ATOM 1930 O O . GLU A 1 249 ? -1.889 17.177 -8.978 1.00 53.56 249 GLU A O 1
ATOM 1935 N N . GLY A 1 250 ? -0.390 15.800 -8.070 1.00 53.47 250 GLY A N 1
ATOM 1936 C CA . GLY A 1 250 ? 0.321 16.854 -7.341 1.00 53.47 250 GLY A CA 1
ATOM 1937 C C . GLY A 1 250 ? -0.454 17.451 -6.161 1.00 53.47 250 GLY A C 1
ATOM 1938 O O . GLY A 1 250 ? -0.076 18.495 -5.644 1.00 53.47 250 GLY A O 1
ATOM 1939 N N . GLY A 1 251 ? -1.528 16.799 -5.715 1.00 60.00 251 GLY A N 1
ATOM 1940 C CA . GLY A 1 251 ? -2.319 17.176 -4.544 1.00 60.00 251 GLY A CA 1
ATOM 1941 C C . GLY A 1 251 ? -1.657 16.859 -3.196 1.00 60.00 251 GLY A C 1
ATOM 1942 O O . GLY A 1 251 ? -2.184 17.262 -2.157 1.00 60.00 251 GLY A O 1
ATOM 1943 N N . VAL A 1 252 ? -0.527 16.143 -3.187 1.00 68.94 252 VAL A N 1
ATOM 1944 C CA . VAL A 1 252 ? 0.327 15.942 -2.005 1.00 68.94 252 VAL A CA 1
ATOM 1945 C C . VAL A 1 252 ? 1.787 16.152 -2.391 1.00 68.94 252 VAL A C 1
ATOM 1947 O O . VAL A 1 252 ? 2.346 15.363 -3.151 1.00 68.94 252 VAL A O 1
ATOM 1950 N N . ASP A 1 253 ? 2.420 17.159 -1.791 1.00 70.81 253 ASP A N 1
ATOM 1951 C CA . ASP A 1 253 ? 3.871 17.316 -1.839 1.00 70.81 253 ASP A CA 1
ATOM 1952 C C . ASP A 1 253 ? 4.530 16.365 -0.828 1.00 70.81 253 ASP A C 1
ATOM 1954 O O . ASP A 1 253 ? 4.540 16.601 0.383 1.00 70.81 253 ASP A O 1
ATOM 1958 N N . VAL A 1 254 ? 5.086 15.267 -1.336 1.00 71.00 254 VAL A N 1
ATOM 1959 C CA . VAL A 1 254 ? 5.792 14.249 -0.541 1.00 71.00 254 VAL A CA 1
ATOM 1960 C C . VAL A 1 254 ? 7.155 14.727 -0.021 1.00 71.00 254 VAL A C 1
ATOM 1962 O O . VAL A 1 254 ? 7.721 14.098 0.872 1.00 71.00 254 VAL A O 1
ATOM 1965 N N . CYS A 1 255 ? 7.650 15.862 -0.515 1.00 69.69 255 CYS A N 1
ATOM 1966 C CA . CYS A 1 255 ? 8.874 16.524 -0.073 1.00 69.69 255 CYS A CA 1
ATOM 1967 C C . CYS A 1 255 ? 8.602 17.704 0.878 1.00 69.69 255 CYS A C 1
ATOM 1969 O O . CYS A 1 255 ? 9.553 18.293 1.387 1.00 69.69 255 CYS A O 1
ATOM 1971 N N . ALA A 1 256 ? 7.338 18.011 1.207 1.00 72.56 256 ALA A N 1
ATOM 1972 C CA . ALA A 1 256 ? 6.960 19.162 2.042 1.00 72.56 256 ALA A CA 1
ATOM 1973 C C . ALA A 1 256 ? 7.665 19.210 3.411 1.00 72.56 256 ALA A C 1
ATOM 1975 O O . ALA A 1 256 ? 7.819 20.272 4.015 1.00 72.56 256 ALA A O 1
ATOM 1976 N N . TRP A 1 257 ? 8.085 18.051 3.916 1.00 74.12 257 TRP A N 1
ATOM 1977 C CA . TRP A 1 257 ? 8.884 17.913 5.132 1.00 74.12 257 TRP A CA 1
ATOM 1978 C C . TRP A 1 257 ? 10.243 18.633 5.049 1.00 74.12 257 TRP A C 1
ATOM 1980 O O . TRP A 1 257 ? 10.670 19.247 6.028 1.00 74.12 257 TRP A O 1
ATOM 1990 N N . GLU A 1 258 ? 10.912 18.606 3.893 1.00 71.38 258 GLU A N 1
ATOM 1991 C CA . GLU A 1 258 ? 12.263 19.164 3.701 1.00 71.38 258 GLU A CA 1
ATOM 1992 C C . GLU A 1 258 ? 12.301 20.688 3.820 1.00 71.38 258 GLU A C 1
ATOM 1994 O O . GLU A 1 258 ? 13.342 21.268 4.119 1.00 71.38 258 GLU A O 1
ATOM 1999 N N . ALA A 1 259 ? 11.155 21.343 3.641 1.00 66.69 259 ALA A N 1
ATOM 2000 C CA . ALA A 1 259 ? 11.019 22.777 3.850 1.00 66.69 259 ALA A CA 1
ATOM 2001 C C . ALA A 1 259 ? 11.020 23.168 5.340 1.00 66.69 259 ALA A C 1
ATOM 2003 O O . ALA A 1 259 ? 11.206 24.339 5.656 1.00 66.69 259 ALA A O 1
ATOM 2004 N N . ARG A 1 260 ? 10.789 22.215 6.256 1.00 72.00 260 ARG A N 1
ATOM 2005 C CA . ARG A 1 260 ? 10.671 22.467 7.705 1.00 72.00 260 ARG A CA 1
ATOM 2006 C C . ARG A 1 260 ? 11.827 21.917 8.531 1.00 72.00 260 ARG A C 1
ATOM 2008 O O . ARG A 1 260 ? 12.087 22.432 9.616 1.00 72.00 260 ARG A O 1
ATOM 2015 N N . TYR A 1 261 ? 12.503 20.888 8.030 1.00 76.56 261 TYR A N 1
ATOM 2016 C CA . TYR A 1 261 ? 13.553 20.189 8.759 1.00 76.56 261 TYR A CA 1
ATOM 2017 C C . TYR A 1 261 ? 14.806 20.049 7.900 1.00 76.56 261 TYR A C 1
ATOM 2019 O O . TYR A 1 261 ? 14.776 19.420 6.842 1.00 76.56 261 TYR A O 1
ATOM 2027 N N . SER A 1 262 ? 15.932 20.585 8.372 1.00 74.75 262 SER A N 1
ATOM 2028 C CA . SER A 1 262 ? 17.220 20.372 7.717 1.00 74.75 262 SER A CA 1
ATOM 2029 C C . SER A 1 262 ? 17.634 18.898 7.786 1.00 74.75 262 SER A C 1
ATOM 2031 O O . SER A 1 262 ? 17.337 18.191 8.753 1.00 74.75 262 SER A O 1
ATOM 2033 N N . ALA A 1 263 ? 18.407 18.437 6.795 1.00 70.75 263 ALA A N 1
ATOM 2034 C CA . ALA A 1 263 ? 18.948 17.072 6.771 1.00 70.75 263 ALA A CA 1
ATOM 2035 C C . ALA A 1 263 ? 19.709 16.715 8.065 1.00 70.75 263 ALA A C 1
ATOM 2037 O O . ALA A 1 263 ? 19.629 15.591 8.556 1.00 70.75 263 ALA A O 1
ATOM 2038 N N . ARG A 1 264 ? 20.395 17.697 8.665 1.00 74.75 264 ARG A N 1
ATOM 2039 C CA . ARG A 1 264 ? 21.126 17.523 9.924 1.00 74.75 264 ARG A CA 1
ATOM 2040 C C . ARG A 1 264 ? 20.186 17.274 11.103 1.00 74.75 264 ARG A C 1
ATOM 2042 O O . ARG A 1 264 ? 20.460 16.387 11.911 1.00 74.75 264 ARG A O 1
ATOM 2049 N N . LEU A 1 265 ? 19.125 18.073 11.238 1.00 75.12 265 LEU A N 1
ATOM 2050 C CA . LEU A 1 265 ? 18.151 17.897 12.315 1.00 75.12 265 LEU A CA 1
ATOM 2051 C C . LEU A 1 265 ? 17.399 16.575 12.151 1.00 75.12 265 LEU A C 1
ATOM 2053 O O . LEU A 1 265 ? 17.183 15.857 13.127 1.00 75.12 265 LEU A O 1
ATOM 2057 N N . TRP A 1 266 ? 17.074 16.226 10.908 1.00 71.38 266 TRP A N 1
ATOM 2058 C CA . TRP A 1 266 ? 16.479 14.947 10.548 1.00 71.38 266 TRP A CA 1
ATOM 2059 C C . TRP A 1 266 ? 17.317 13.761 11.040 1.00 71.38 266 TRP A C 1
ATOM 2061 O O . TRP A 1 266 ? 16.830 12.977 11.860 1.00 71.38 266 TRP A O 1
ATOM 2071 N N . GLU A 1 267 ? 18.572 13.655 10.595 1.00 72.25 267 GLU A N 1
ATOM 2072 C CA . GLU A 1 267 ? 19.464 12.542 10.945 1.00 72.25 267 GLU A CA 1
ATOM 2073 C C . GLU A 1 267 ? 19.656 12.431 12.462 1.00 72.25 267 GLU A C 1
ATOM 2075 O O . GLU A 1 267 ? 19.636 11.333 13.023 1.00 72.25 267 GLU A O 1
ATOM 2080 N N . ALA A 1 268 ? 19.778 13.575 13.141 1.00 74.25 268 ALA A N 1
ATOM 2081 C CA . ALA A 1 268 ? 19.878 13.626 14.591 1.00 74.25 268 ALA A CA 1
ATOM 2082 C C . ALA A 1 268 ? 18.595 13.130 15.280 1.00 74.25 268 ALA A C 1
ATOM 2084 O O . ALA A 1 268 ? 18.686 12.328 16.207 1.00 74.25 268 ALA A O 1
ATOM 2085 N N . SER A 1 269 ? 17.409 13.543 14.813 1.00 72.31 269 SER A N 1
ATOM 2086 C CA . SER A 1 269 ? 16.122 13.117 15.390 1.00 72.31 269 SER A CA 1
ATOM 2087 C C . SER A 1 269 ? 15.893 11.611 15.247 1.00 72.31 269 SER A C 1
ATOM 2089 O O . SER A 1 269 ? 15.437 10.950 16.180 1.00 72.31 269 SER A O 1
ATOM 2091 N N . ALA A 1 270 ? 16.278 11.053 14.099 1.00 66.94 270 ALA A N 1
ATOM 2092 C CA . ALA A 1 270 ? 16.142 9.637 13.804 1.00 66.94 270 ALA A CA 1
ATOM 2093 C C . ALA A 1 270 ? 17.120 8.783 14.638 1.00 66.94 270 ALA A C 1
ATOM 2095 O O . ALA A 1 270 ? 16.812 7.647 14.998 1.00 66.94 270 ALA A O 1
ATOM 2096 N N . ALA A 1 271 ? 18.286 9.338 14.991 1.00 67.88 271 ALA A N 1
ATOM 2097 C CA . ALA A 1 271 ? 19.260 8.706 15.880 1.00 67.88 271 ALA A CA 1
ATOM 2098 C C . ALA A 1 271 ? 18.921 8.855 17.377 1.00 67.88 271 ALA A C 1
ATOM 2100 O O . ALA A 1 271 ? 19.314 8.005 18.176 1.00 67.88 271 ALA A O 1
ATOM 2101 N N . ALA A 1 272 ? 18.204 9.916 17.763 1.00 63.31 272 ALA A N 1
ATOM 2102 C CA . ALA A 1 272 ? 17.913 10.254 19.158 1.00 63.31 272 ALA A CA 1
ATOM 2103 C C . ALA A 1 272 ? 16.766 9.442 19.788 1.00 63.31 272 ALA A C 1
ATOM 2105 O O . ALA A 1 272 ? 16.551 9.536 20.993 1.00 63.31 272 ALA A O 1
ATOM 2106 N N . GLY A 1 273 ? 16.052 8.620 19.012 1.00 56.12 273 GLY A N 1
ATOM 2107 C CA . GLY A 1 273 ? 15.133 7.621 19.563 1.00 56.12 273 GLY A CA 1
ATOM 2108 C C . GLY A 1 273 ? 13.947 8.195 20.349 1.00 56.12 273 GLY A C 1
ATOM 2109 O O . GLY A 1 273 ? 13.582 7.624 21.373 1.00 56.12 273 GLY A O 1
ATOM 2110 N N . GLY A 1 274 ? 13.348 9.297 19.881 1.00 57.88 274 GLY A N 1
ATOM 2111 C CA . GLY A 1 274 ? 12.021 9.734 20.346 1.00 57.88 274 GLY A CA 1
ATOM 2112 C C . GLY A 1 274 ? 11.896 11.177 20.836 1.00 57.88 274 GLY A C 1
ATOM 2113 O O . GLY A 1 274 ? 10.788 11.598 21.159 1.00 57.88 274 GLY A O 1
ATOM 2114 N N . GLU A 1 275 ? 12.972 11.967 20.880 1.00 68.50 275 GLU A N 1
ATOM 2115 C CA . GLU A 1 275 ? 12.833 13.401 21.167 1.00 68.50 275 GLU A CA 1
ATOM 2116 C C . GLU A 1 275 ? 12.287 14.125 19.925 1.00 68.50 275 GLU A C 1
ATOM 2118 O O . GLU A 1 275 ? 12.936 14.172 18.876 1.00 68.50 275 GLU A O 1
ATOM 2123 N N . VAL A 1 276 ? 11.054 14.635 20.029 1.00 78.50 276 VAL A N 1
ATOM 2124 C CA . VAL A 1 276 ? 10.402 15.383 18.948 1.00 78.50 276 VAL A CA 1
ATOM 2125 C C . VAL A 1 276 ? 11.132 16.706 18.780 1.00 78.50 276 VAL A C 1
ATOM 2127 O O . VAL A 1 276 ? 11.141 17.539 19.684 1.00 78.50 276 VAL A O 1
ATOM 2130 N N . ALA A 1 277 ? 11.753 16.882 17.620 1.00 82.00 277 ALA A N 1
ATOM 2131 C CA . ALA A 1 277 ? 12.473 18.100 17.299 1.00 82.00 277 ALA A CA 1
ATOM 2132 C C . ALA A 1 277 ? 11.512 19.181 16.789 1.00 82.00 277 ALA A C 1
ATOM 2134 O O . ALA A 1 277 ? 10.644 18.915 15.953 1.00 82.00 277 ALA A O 1
ATOM 2135 N N . GLU A 1 278 ? 11.709 20.410 17.255 1.00 80.75 278 GLU A N 1
ATOM 2136 C CA . GLU A 1 278 ? 11.078 21.583 16.650 1.00 80.75 278 GLU A CA 1
ATOM 2137 C C . GLU A 1 278 ? 11.680 21.844 15.257 1.00 80.75 278 GLU A C 1
ATOM 2139 O O . GLU A 1 278 ? 12.877 21.602 15.076 1.00 80.75 278 GLU A O 1
ATOM 2144 N N . PRO A 1 279 ? 10.891 22.325 14.278 1.00 80.31 279 PRO A N 1
ATOM 2145 C CA . PRO A 1 279 ? 11.401 22.740 12.971 1.00 80.31 279 PRO A CA 1
ATOM 2146 C C . PRO A 1 279 ? 12.578 23.718 13.103 1.00 80.31 279 PRO A C 1
ATOM 2148 O O . PRO A 1 279 ? 12.501 24.686 13.861 1.00 80.31 279 PRO A O 1
ATOM 2151 N N . ASP A 1 280 ? 13.664 23.487 12.362 1.00 79.44 280 ASP A N 1
ATOM 2152 C CA . ASP A 1 280 ? 14.836 24.376 12.319 1.00 79.44 280 ASP A CA 1
ATOM 2153 C C . ASP A 1 280 ? 14.883 25.267 11.073 1.00 79.44 280 ASP A C 1
ATOM 2155 O O . ASP A 1 280 ? 15.786 26.098 10.942 1.00 79.44 280 ASP A O 1
ATOM 2159 N N . LEU A 1 281 ? 13.910 25.113 10.173 1.00 75.44 281 LEU A N 1
ATOM 2160 C CA . LEU A 1 281 ? 13.715 25.969 9.011 1.00 75.44 281 LEU A CA 1
ATOM 2161 C C . LEU A 1 281 ? 12.458 26.827 9.220 1.00 75.44 281 LEU A C 1
ATOM 2163 O O . LEU A 1 281 ? 11.374 26.313 9.499 1.00 75.44 281 LEU A O 1
ATOM 2167 N N . ASP A 1 282 ? 12.637 28.147 9.133 1.00 59.09 282 ASP A N 1
ATOM 2168 C CA . ASP A 1 282 ? 11.608 29.153 9.409 1.00 59.09 282 ASP A CA 1
ATOM 2169 C C . ASP A 1 282 ? 10.611 29.247 8.242 1.00 59.09 282 ASP A C 1
ATOM 2171 O O . ASP A 1 282 ? 11.009 29.316 7.077 1.00 59.09 282 ASP A O 1
ATOM 2175 N N . LEU A 1 283 ? 9.312 29.273 8.545 1.00 56.88 283 LEU A N 1
ATOM 2176 C CA . LEU A 1 283 ? 8.266 29.596 7.577 1.00 56.88 283 LEU A CA 1
ATOM 2177 C C . LEU A 1 283 ? 7.449 30.749 8.150 1.00 56.88 283 LEU A C 1
ATOM 2179 O O . LEU A 1 283 ? 6.745 30.565 9.143 1.00 56.88 283 LEU A O 1
ATOM 2183 N N . ASP A 1 284 ? 7.477 31.896 7.466 1.00 51.91 284 ASP A N 1
ATOM 2184 C CA . ASP A 1 284 ? 6.659 33.103 7.691 1.00 51.91 284 ASP A CA 1
ATOM 2185 C C . ASP A 1 284 ? 5.136 32.863 7.484 1.00 51.91 284 ASP A C 1
ATOM 2187 O O . ASP A 1 284 ? 4.399 33.686 6.941 1.00 51.91 284 ASP A O 1
ATOM 2191 N N . GLY A 1 285 ? 4.623 31.708 7.909 1.00 47.38 285 GLY A N 1
ATOM 2192 C CA . GLY A 1 285 ? 3.202 31.396 8.048 1.00 47.38 285 GLY A CA 1
ATOM 2193 C C . GLY A 1 285 ? 2.450 31.063 6.761 1.00 47.38 285 GLY A C 1
ATOM 2194 O O . GLY A 1 285 ? 1.341 30.540 6.846 1.00 47.38 285 GLY A O 1
ATOM 2195 N N . VAL A 1 286 ? 3.018 31.307 5.580 1.00 49.69 286 VAL A N 1
ATOM 2196 C CA . VAL A 1 286 ? 2.376 30.985 4.300 1.00 49.69 286 VAL A CA 1
ATOM 2197 C C . VAL A 1 286 ? 3.426 30.448 3.343 1.00 49.69 286 VAL A C 1
ATOM 2199 O O . VAL A 1 286 ? 4.215 31.211 2.793 1.00 49.69 286 VAL A O 1
ATOM 2202 N N . TRP A 1 287 ? 3.436 29.135 3.127 1.00 48.59 287 TRP A N 1
ATOM 2203 C CA . TRP A 1 287 ? 4.119 28.592 1.962 1.00 48.59 287 TRP A CA 1
ATOM 2204 C C . TRP A 1 287 ? 3.395 27.369 1.399 1.00 48.59 287 TRP A C 1
ATOM 2206 O O . TRP A 1 287 ? 3.046 26.440 2.132 1.00 48.59 287 TRP A O 1
ATOM 2216 N N . GLU A 1 288 ? 3.163 27.440 0.091 1.00 44.00 288 GLU A N 1
ATOM 2217 C CA . GLU A 1 288 ? 2.682 26.396 -0.811 1.00 44.00 288 GLU A CA 1
ATOM 2218 C C . GLU A 1 288 ? 3.906 25.795 -1.501 1.00 44.00 288 GLU A C 1
ATOM 2220 O O . GLU A 1 288 ? 4.821 26.534 -1.867 1.00 44.00 288 GLU A O 1
ATOM 2225 N N . SER A 1 289 ? 3.941 24.473 -1.666 1.00 42.44 289 SER A N 1
ATOM 2226 C CA . SER A 1 289 ? 5.048 23.816 -2.359 1.00 42.44 289 SER A CA 1
ATOM 2227 C C . SER A 1 289 ? 5.322 24.443 -3.724 1.00 42.44 289 SER A C 1
ATOM 2229 O O . SER A 1 289 ? 4.403 24.616 -4.516 1.00 42.44 289 SER A O 1
ATOM 2231 N N . SER A 1 290 ? 6.588 24.718 -4.052 1.00 41.16 290 SER A N 1
ATOM 2232 C CA . SER A 1 290 ? 6.980 25.030 -5.435 1.00 41.16 290 SER A CA 1
ATOM 2233 C C . SER A 1 290 ? 6.918 23.804 -6.355 1.00 41.16 290 SER A C 1
ATOM 2235 O O . SER A 1 290 ? 7.162 23.928 -7.554 1.00 41.16 290 SER A O 1
ATOM 2237 N N . VAL A 1 291 ? 6.655 22.620 -5.793 1.00 42.25 291 VAL A N 1
ATOM 2238 C CA . VAL A 1 291 ? 6.537 21.335 -6.481 1.00 42.25 291 VAL A CA 1
ATOM 2239 C C . VAL A 1 291 ? 5.056 20.954 -6.540 1.00 42.25 291 VAL A C 1
ATOM 2241 O O . VAL A 1 291 ? 4.574 20.095 -5.809 1.00 42.25 291 VAL A O 1
ATOM 2244 N N . GLU A 1 292 ? 4.312 21.613 -7.424 1.00 39.75 292 GLU A N 1
ATOM 2245 C CA . GLU A 1 292 ? 2.976 21.165 -7.820 1.00 39.75 292 GLU A CA 1
ATOM 2246 C C . GLU A 1 292 ? 3.095 20.229 -9.039 1.00 39.75 292 GLU A C 1
ATOM 2248 O O . GLU A 1 292 ? 3.996 20.380 -9.867 1.00 39.75 292 GLU A O 1
ATOM 2253 N N . TRP A 1 293 ? 2.184 19.260 -9.168 1.00 41.62 293 TRP A N 1
ATOM 2254 C CA . TRP A 1 293 ? 2.047 18.371 -10.342 1.00 41.62 293 TRP A CA 1
ATOM 2255 C C . TRP A 1 293 ? 3.162 17.334 -10.586 1.00 41.62 293 TRP A C 1
ATOM 2257 O O . TRP A 1 293 ? 3.220 16.744 -11.664 1.00 41.62 293 TRP A O 1
ATOM 2267 N N . CYS A 1 294 ? 4.031 17.045 -9.612 1.00 41.81 294 CYS A N 1
ATOM 2268 C CA . CYS A 1 294 ? 5.086 16.030 -9.765 1.00 41.81 294 CYS A CA 1
ATOM 2269 C C . CYS A 1 294 ? 4.589 14.615 -9.421 1.00 41.81 294 CYS A C 1
ATOM 2271 O O . CYS A 1 294 ? 4.826 14.097 -8.334 1.00 41.81 294 CYS A O 1
ATOM 2273 N N . GLY A 1 295 ? 3.898 13.983 -10.371 1.00 40.69 295 GLY A N 1
ATOM 2274 C CA . GLY A 1 295 ? 3.503 12.579 -10.281 1.00 40.69 295 GLY A CA 1
ATOM 2275 C C . GLY A 1 295 ? 4.603 11.615 -10.741 1.00 40.69 295 GLY A C 1
ATOM 2276 O O . GLY A 1 295 ? 5.034 11.648 -11.894 1.00 40.69 295 GLY A O 1
ATOM 2277 N N . GLU A 1 296 ? 5.022 10.709 -9.860 1.00 49.00 296 GLU A N 1
ATOM 2278 C CA . GLU A 1 296 ? 5.652 9.435 -10.239 1.00 49.00 296 GLU A CA 1
ATOM 2279 C C . GLU A 1 296 ? 4.680 8.556 -11.057 1.00 49.00 296 GLU A C 1
ATOM 2281 O O . GLU A 1 296 ? 3.496 8.497 -10.725 1.00 49.00 296 GLU A O 1
ATOM 2286 N N . PRO A 1 297 ? 5.141 7.732 -12.015 1.00 43.28 297 PRO A N 1
ATOM 2287 C CA . PRO A 1 297 ? 6.018 8.020 -13.150 1.00 43.28 297 PRO A CA 1
ATOM 2288 C C . PRO A 1 297 ? 5.248 8.426 -14.435 1.00 43.28 297 PRO A C 1
ATOM 2290 O O . PRO A 1 297 ? 5.877 8.655 -15.467 1.00 43.28 297 PRO A O 1
ATOM 2293 N N . ASP A 1 298 ? 3.914 8.535 -14.386 1.00 38.94 298 ASP A N 1
ATOM 2294 C CA . ASP A 1 298 ? 3.049 8.768 -15.564 1.00 38.94 298 ASP A CA 1
ATOM 2295 C C . ASP A 1 298 ? 2.727 10.257 -15.829 1.00 38.94 298 ASP A C 1
ATOM 2297 O O . ASP A 1 298 ? 1.859 10.571 -16.640 1.00 38.94 298 ASP A O 1
ATOM 2301 N N . GLY A 1 299 ? 3.399 11.203 -15.162 1.00 41.72 299 GLY A N 1
ATOM 2302 C CA . GLY A 1 299 ? 3.354 12.615 -15.572 1.00 41.72 299 GLY A CA 1
ATOM 2303 C C . GLY A 1 299 ? 1.971 13.284 -15.508 1.00 41.72 299 GLY A C 1
ATOM 2304 O O . GLY A 1 299 ? 1.665 14.122 -16.353 1.00 41.72 299 GLY A O 1
ATOM 2305 N N . GLY A 1 300 ? 1.140 12.950 -14.513 1.00 46.34 300 GLY A N 1
ATOM 2306 C CA . GLY A 1 300 ? -0.068 13.733 -14.203 1.00 46.34 300 GLY A CA 1
ATOM 2307 C C . GLY A 1 300 ? -1.417 13.132 -14.610 1.00 46.34 300 GLY A C 1
ATOM 2308 O O . GLY A 1 300 ? -2.415 13.847 -14.612 1.00 46.34 300 GLY A O 1
ATOM 2309 N N . VAL A 1 301 ? -1.502 11.835 -14.924 1.00 49.06 301 VAL A N 1
ATOM 2310 C CA . VAL A 1 301 ? -2.778 11.162 -15.260 1.00 49.06 301 VAL A CA 1
ATOM 2311 C C . VAL A 1 301 ? -3.198 10.164 -14.164 1.00 49.06 301 VAL A C 1
ATOM 2313 O O . VAL A 1 301 ? -3.301 8.952 -14.366 1.00 49.06 301 VAL A O 1
ATOM 2316 N N . GLY A 1 302 ? -3.413 10.688 -12.948 1.00 49.56 302 GLY A N 1
ATOM 2317 C CA . GLY A 1 302 ? -3.681 9.907 -11.730 1.00 49.56 302 GLY A CA 1
ATOM 2318 C C . GLY A 1 302 ? -4.908 8.991 -11.808 1.00 49.56 302 GLY A C 1
ATOM 2319 O O . GLY A 1 302 ? -4.863 7.856 -11.331 1.00 49.56 302 GLY A O 1
ATOM 2320 N N . VAL A 1 303 ? -5.983 9.423 -12.476 1.00 45.38 303 VAL A N 1
ATOM 2321 C CA . VAL A 1 303 ? -7.203 8.609 -12.627 1.00 45.38 303 VAL A CA 1
ATOM 2322 C C . VAL A 1 303 ? -7.012 7.427 -13.591 1.00 45.38 303 VAL A C 1
ATOM 2324 O O . VAL A 1 303 ? -7.565 6.351 -13.369 1.00 45.38 303 VAL A O 1
ATOM 2327 N N . GLN A 1 304 ? -6.182 7.580 -14.624 1.00 47.91 304 GLN A N 1
ATOM 2328 C CA . GLN A 1 304 ? -5.872 6.532 -15.598 1.00 47.91 304 GLN A CA 1
ATOM 2329 C C . GLN A 1 304 ? -4.905 5.499 -15.017 1.00 47.91 304 GLN A C 1
ATOM 2331 O O . GLN A 1 304 ? -5.080 4.307 -15.268 1.00 47.91 304 GLN A O 1
ATOM 2336 N N . ALA A 1 305 ? -3.932 5.932 -14.210 1.00 50.16 305 ALA A N 1
ATOM 2337 C CA . ALA A 1 305 ? -3.087 5.026 -13.441 1.00 50.16 305 ALA A CA 1
ATOM 2338 C C . ALA A 1 305 ? -3.953 4.180 -12.489 1.00 50.16 305 ALA A C 1
ATOM 2340 O O . ALA A 1 305 ? -3.888 2.947 -12.512 1.00 50.16 305 ALA A O 1
ATOM 2341 N N . TRP A 1 306 ? -4.839 4.825 -11.721 1.00 46.84 306 TRP A N 1
ATOM 2342 C CA . TRP A 1 306 ? -5.755 4.150 -10.797 1.00 46.84 306 TRP A CA 1
ATOM 2343 C C . TRP A 1 306 ? -6.670 3.130 -11.492 1.00 46.84 306 TRP A C 1
ATOM 2345 O O . TRP A 1 306 ? -6.761 1.979 -11.061 1.00 46.84 306 TRP A O 1
ATOM 2355 N N . TRP A 1 307 ? -7.266 3.483 -12.638 1.00 42.22 307 TRP A N 1
ATOM 2356 C CA . TRP A 1 307 ? -8.092 2.565 -13.438 1.00 42.22 307 TRP A CA 1
ATOM 2357 C C . TRP A 1 307 ? -7.348 1.343 -13.995 1.00 42.22 307 TRP A C 1
ATOM 2359 O O . TRP A 1 307 ? -7.991 0.354 -14.347 1.00 42.22 307 TRP A O 1
ATOM 2369 N N . ARG A 1 308 ? -6.013 1.375 -14.070 1.00 46.84 308 ARG A N 1
ATOM 2370 C CA . ARG A 1 308 ? -5.181 0.296 -14.638 1.00 46.84 308 ARG A CA 1
ATOM 2371 C C . ARG A 1 308 ? -4.462 -0.547 -13.586 1.00 46.84 308 ARG A C 1
ATOM 2373 O O . ARG A 1 308 ? -3.560 -1.332 -13.898 1.00 46.84 308 ARG A O 1
ATOM 2380 N N . GLY A 1 309 ? -4.910 -0.437 -12.338 1.00 39.78 309 GLY A N 1
ATOM 2381 C CA . GLY A 1 309 ? -4.384 -1.213 -11.223 1.00 39.78 309 GLY A CA 1
ATOM 2382 C C . GLY A 1 309 ? -3.204 -0.549 -10.519 1.00 39.78 309 GLY A C 1
ATOM 2383 O O . GLY A 1 309 ? -2.509 -1.228 -9.755 1.00 39.78 309 GLY A O 1
ATOM 2384 N N . TRP A 1 310 ? -2.988 0.757 -10.728 1.00 45.56 310 TRP A N 1
ATOM 2385 C CA . TRP A 1 310 ? -2.261 1.571 -9.761 1.00 45.56 310 TRP A CA 1
ATOM 2386 C C . TRP A 1 310 ? -3.143 1.810 -8.542 1.00 45.56 310 TRP A C 1
ATOM 2388 O O . TRP A 1 310 ? -3.741 2.860 -8.344 1.00 45.56 310 TRP A O 1
ATOM 2398 N N . GLU A 1 311 ? -3.229 0.788 -7.713 1.00 50.50 311 GLU A N 1
ATOM 2399 C CA . GLU A 1 311 ? -3.748 0.927 -6.369 1.00 50.50 311 GLU A CA 1
ATOM 2400 C C . GLU A 1 311 ? -2.552 0.702 -5.452 1.00 50.50 311 GLU A C 1
ATOM 2402 O O . GLU A 1 311 ? -2.346 -0.385 -4.910 1.00 50.50 311 GLU A O 1
ATOM 2407 N N . GLY A 1 312 ? -1.719 1.741 -5.290 1.00 48.47 312 GLY A N 1
ATOM 2408 C CA . GLY A 1 312 ? -0.552 1.730 -4.391 1.00 48.47 312 GLY A CA 1
ATOM 2409 C C . GLY A 1 312 ? -0.909 1.558 -2.903 1.00 48.47 312 GLY A C 1
ATOM 2410 O O . GLY A 1 312 ? -0.126 1.879 -2.014 1.00 48.47 312 GLY A O 1
ATOM 2411 N N . GLU A 1 313 ? -2.118 1.101 -2.607 1.00 53.72 313 GLU A N 1
ATOM 2412 C CA . GLU A 1 313 ? -3.042 1.872 -1.787 1.00 53.72 313 GLU A CA 1
ATOM 2413 C C . GLU A 1 313 ? -3.780 1.036 -0.755 1.00 53.72 313 GLU A C 1
ATOM 2415 O O . GLU A 1 313 ? -4.550 1.588 0.033 1.00 53.72 313 GLU A O 1
ATOM 2420 N N . VAL A 1 314 ? -3.526 -0.274 -0.693 1.00 51.56 314 VAL A N 1
ATOM 2421 C CA . VAL A 1 314 ? -4.197 -1.106 0.301 1.00 51.56 314 VAL A CA 1
ATOM 2422 C C . VAL A 1 314 ? -3.271 -2.127 0.955 1.00 51.56 314 VAL A C 1
ATOM 2424 O O . VAL A 1 314 ? -2.788 -3.075 0.337 1.00 51.56 314 VAL A O 1
ATOM 2427 N N . GLY A 1 315 ? -3.065 -1.957 2.262 1.00 55.75 315 GLY A N 1
ATOM 2428 C CA . GLY A 1 315 ? -2.551 -3.000 3.140 1.00 55.75 315 GLY A CA 1
ATOM 2429 C C . GLY A 1 315 ? -1.034 -3.048 3.204 1.00 55.75 315 GLY A C 1
ATOM 2430 O O . GLY A 1 315 ? -0.452 -4.126 3.060 1.00 55.75 315 GLY A O 1
ATOM 2431 N N . SER A 1 316 ? -0.363 -1.899 3.356 1.00 72.94 316 SER A N 1
ATOM 2432 C CA . SER A 1 316 ? 1.002 -1.965 3.889 1.00 72.94 316 SER A CA 1
ATOM 2433 C C . SER A 1 316 ? 0.963 -2.464 5.328 1.00 72.94 316 SER A C 1
ATOM 2435 O O . SER A 1 316 ? -0.062 -2.350 6.003 1.00 72.94 316 SER A O 1
ATOM 2437 N N . GLU A 1 317 ? 2.070 -3.029 5.798 1.00 80.88 317 GLU A N 1
ATOM 2438 C CA . GLU A 1 317 ? 2.135 -3.579 7.151 1.00 80.88 317 GLU A CA 1
ATOM 2439 C C . GLU A 1 317 ? 1.764 -2.517 8.201 1.00 80.88 317 GLU A C 1
ATOM 2441 O O . GLU A 1 317 ? 1.010 -2.804 9.123 1.00 80.88 317 GLU A O 1
ATOM 2446 N N . GLU A 1 318 ? 2.188 -1.266 7.996 1.00 86.12 318 GLU A N 1
ATOM 2447 C CA . GLU A 1 318 ? 1.893 -0.123 8.870 1.00 86.12 318 GLU A CA 1
ATOM 2448 C C . GLU A 1 318 ? 0.397 0.209 8.924 1.00 86.12 318 GLU A C 1
ATOM 2450 O O . GLU A 1 318 ? -0.143 0.487 9.992 1.00 86.12 318 GLU A O 1
ATOM 2455 N N . GLU A 1 319 ? -0.293 0.171 7.780 1.00 83.69 319 GLU A N 1
ATOM 2456 C CA . GLU A 1 319 ? -1.732 0.438 7.711 1.00 83.69 319 GLU A CA 1
ATOM 2457 C C . GLU A 1 319 ? -2.542 -0.695 8.334 1.00 83.69 319 GLU A C 1
ATOM 2459 O O . GLU A 1 319 ? -3.496 -0.436 9.065 1.00 83.69 319 GLU A O 1
ATOM 2464 N N . VAL A 1 320 ? -2.171 -1.948 8.049 1.00 82.06 320 VAL A N 1
ATOM 2465 C CA . VAL A 1 320 ? -2.848 -3.124 8.608 1.00 82.06 320 VAL A CA 1
ATOM 2466 C C . VAL A 1 320 ? -2.660 -3.169 10.120 1.00 82.06 320 VAL A C 1
ATOM 2468 O O . VAL A 1 320 ? -3.635 -3.385 10.839 1.00 82.06 320 VAL A O 1
ATOM 2471 N N . GLU A 1 321 ? -1.441 -2.928 10.610 1.00 88.81 321 GLU A N 1
ATOM 2472 C CA . GLU A 1 321 ? -1.145 -2.876 12.044 1.00 88.81 321 GLU A CA 1
ATOM 2473 C C . GLU A 1 321 ? -1.943 -1.760 12.727 1.00 88.81 321 GLU A C 1
ATOM 2475 O O . GLU A 1 321 ? -2.595 -2.004 13.743 1.00 88.81 321 GLU A O 1
ATOM 2480 N N . PHE A 1 322 ? -1.962 -0.558 12.142 1.00 90.88 322 PHE A N 1
ATOM 2481 C CA . PHE A 1 322 ? -2.743 0.562 12.662 1.00 90.88 322 PHE A CA 1
ATOM 2482 C C . PHE A 1 322 ? -4.244 0.245 12.710 1.00 90.88 322 PHE A C 1
ATOM 2484 O O . PHE A 1 322 ? -4.873 0.401 13.757 1.00 90.88 322 PHE A O 1
ATOM 2491 N N . LEU A 1 323 ? -4.827 -0.235 11.607 1.00 87.25 323 LEU A N 1
ATOM 2492 C CA . LEU A 1 323 ? -6.256 -0.551 11.535 1.00 87.25 323 LEU A CA 1
ATOM 2493 C C . LEU A 1 323 ? -6.649 -1.687 12.484 1.00 87.25 323 LEU A C 1
ATOM 2495 O O . LEU A 1 323 ? -7.745 -1.659 13.042 1.00 87.25 323 LEU A O 1
ATOM 2499 N N . ALA A 1 324 ? -5.773 -2.673 12.689 1.00 87.19 324 ALA A N 1
ATOM 2500 C CA . ALA A 1 324 ? -6.007 -3.734 13.659 1.00 87.19 324 ALA A CA 1
ATOM 2501 C C . ALA A 1 324 ? -5.970 -3.203 15.094 1.00 87.19 324 ALA A C 1
ATOM 2503 O O . ALA A 1 324 ? -6.855 -3.530 15.879 1.00 87.19 324 ALA A O 1
ATOM 2504 N N . ALA A 1 325 ? -5.002 -2.345 15.423 1.00 90.50 325 ALA A N 1
ATOM 2505 C CA . ALA A 1 325 ? -4.921 -1.718 16.737 1.00 90.50 325 ALA A CA 1
ATOM 2506 C C . ALA A 1 325 ? -6.140 -0.824 17.022 1.00 90.50 325 ALA A C 1
ATOM 2508 O O . ALA A 1 325 ? -6.685 -0.862 18.123 1.00 90.50 325 ALA A O 1
ATOM 2509 N N . VAL A 1 326 ? -6.618 -0.081 16.018 1.00 89.88 326 VAL A N 1
ATOM 2510 C CA . VAL A 1 326 ? -7.883 0.666 16.099 1.00 89.88 326 VAL A CA 1
ATOM 2511 C C . VAL A 1 326 ? -9.057 -0.282 16.327 1.00 89.88 326 VAL A C 1
ATOM 2513 O O . VAL A 1 326 ? -9.859 -0.034 17.216 1.00 89.88 326 VAL A O 1
ATOM 2516 N N . ALA A 1 327 ? -9.146 -1.391 15.588 1.00 88.00 327 ALA A N 1
ATOM 2517 C CA . ALA A 1 327 ? -10.237 -2.347 15.751 1.00 88.00 327 ALA A CA 1
ATOM 2518 C C . ALA A 1 327 ? -10.264 -2.998 17.145 1.00 88.00 327 ALA A C 1
ATOM 2520 O O . ALA A 1 327 ? -11.346 -3.206 17.694 1.00 88.00 327 ALA A O 1
ATOM 2521 N N . VAL A 1 328 ? -9.097 -3.297 17.728 1.00 87.44 328 VAL A N 1
ATOM 2522 C CA . VAL A 1 328 ? -8.982 -3.789 19.112 1.00 87.44 328 VAL A CA 1
ATOM 2523 C C . VAL A 1 328 ? -9.529 -2.758 20.098 1.00 87.44 328 VAL A C 1
ATOM 2525 O O . VAL A 1 328 ? -10.343 -3.109 20.947 1.00 87.44 328 VAL A O 1
ATOM 2528 N N . GLU A 1 329 ? -9.123 -1.495 19.960 1.00 90.88 329 GLU A N 1
ATOM 2529 C CA . GLU A 1 329 ? -9.551 -0.411 20.850 1.00 90.88 329 GLU A CA 1
ATOM 2530 C C . GLU A 1 329 ? -11.051 -0.100 20.694 1.00 90.88 329 GLU A C 1
ATOM 2532 O O . GLU A 1 329 ? -11.762 0.022 21.685 1.00 90.88 329 GLU A O 1
ATOM 2537 N N . GLU A 1 330 ? -11.566 -0.031 19.463 1.00 88.06 330 GLU A N 1
ATOM 2538 C CA . GLU A 1 330 ? -12.986 0.237 19.186 1.00 88.06 330 GLU A CA 1
ATOM 2539 C C . GLU A 1 330 ? -13.911 -0.843 19.747 1.00 88.06 330 GLU A C 1
ATOM 2541 O O . GLU A 1 330 ? -15.005 -0.538 20.208 1.00 88.06 330 GLU A O 1
ATOM 2546 N N . THR A 1 331 ? -13.476 -2.103 19.718 1.00 85.12 331 THR A N 1
ATOM 2547 C CA . THR A 1 331 ? -14.280 -3.239 20.191 1.00 85.12 331 THR A CA 1
ATOM 2548 C C . THR A 1 331 ? -14.063 -3.552 21.672 1.00 85.12 331 THR A C 1
ATOM 2550 O O . THR A 1 331 ? -14.679 -4.479 22.207 1.00 85.12 331 THR A O 1
ATOM 2553 N N . ALA A 1 332 ? -13.206 -2.798 22.366 1.00 86.38 332 ALA A N 1
ATOM 2554 C CA . ALA A 1 332 ? -12.924 -3.014 23.776 1.00 86.38 332 ALA A CA 1
ATOM 2555 C C . ALA A 1 332 ? -14.177 -2.758 24.629 1.00 86.38 332 ALA A C 1
ATOM 2557 O O . ALA A 1 332 ? -14.687 -1.645 24.712 1.00 86.38 332 ALA A O 1
ATOM 2558 N N . GLY A 1 333 ? -14.680 -3.812 25.278 1.00 80.94 333 GLY A N 1
ATOM 2559 C CA . GLY A 1 333 ? -15.847 -3.730 26.160 1.00 80.94 333 GLY A CA 1
ATOM 2560 C C . GLY A 1 333 ? -17.196 -3.580 25.448 1.00 80.94 333 GLY A C 1
ATOM 2561 O O . GLY A 1 333 ? -18.205 -3.459 26.135 1.00 80.94 333 GLY A O 1
ATOM 2562 N N . VAL A 1 334 ? -17.238 -3.624 24.111 1.00 80.31 334 VAL A N 1
ATOM 2563 C CA . VAL A 1 334 ? -18.480 -3.482 23.335 1.00 80.31 334 VAL A CA 1
ATOM 2564 C C . VAL A 1 334 ? -19.213 -4.820 23.250 1.00 80.31 334 VAL A C 1
ATOM 2566 O O . VAL A 1 334 ? -18.694 -5.804 22.715 1.00 80.31 334 VAL A O 1
ATOM 2569 N N . GLY A 1 335 ? -20.445 -4.859 23.759 1.00 75.88 335 GLY A N 1
ATOM 2570 C CA . GLY A 1 335 ? -21.325 -6.014 23.608 1.00 75.88 335 GLY A CA 1
ATOM 2571 C C . GLY A 1 335 ? -21.888 -6.135 22.188 1.00 75.88 335 GLY A C 1
ATOM 2572 O O . GLY A 1 335 ? -22.065 -5.152 21.476 1.00 75.88 335 GLY A O 1
ATOM 2573 N N . VAL A 1 336 ? -22.262 -7.350 21.776 1.00 70.12 336 VAL A N 1
ATOM 2574 C CA . VAL A 1 336 ? -22.869 -7.603 20.451 1.00 70.12 336 VAL A CA 1
ATOM 2575 C C . VAL A 1 336 ? -24.142 -6.774 20.219 1.00 70.12 336 VAL A C 1
ATOM 2577 O O . VAL A 1 336 ? -24.390 -6.320 19.106 1.00 70.12 336 VAL A O 1
ATOM 2580 N N . GLY A 1 337 ? -24.954 -6.569 21.259 1.00 72.88 337 GLY A N 1
ATOM 2581 C CA . GLY A 1 337 ? -26.173 -5.755 21.170 1.00 72.88 337 GLY A CA 1
ATOM 2582 C C . GLY A 1 337 ? -25.913 -4.251 21.022 1.00 72.88 337 GLY A C 1
ATOM 2583 O O . GLY A 1 337 ? -26.850 -3.495 20.792 1.00 72.88 337 GLY A O 1
ATOM 2584 N N . GLU A 1 338 ? -24.658 -3.818 21.149 1.00 83.06 338 GLU A N 1
ATOM 2585 C CA . GLU A 1 338 ? -24.232 -2.414 21.166 1.00 83.06 338 GLU A CA 1
ATOM 2586 C C . GLU A 1 338 ? -23.395 -2.048 19.926 1.00 83.06 338 GLU A C 1
ATOM 2588 O O . GLU A 1 338 ? -22.820 -0.961 19.846 1.00 83.06 338 GLU A O 1
ATOM 2593 N N . LEU A 1 339 ? -23.325 -2.943 18.931 1.00 83.88 339 LEU A N 1
ATOM 2594 C CA . LEU A 1 339 ? -22.536 -2.732 17.719 1.00 83.88 339 LEU A CA 1
ATOM 2595 C C . LEU A 1 339 ? -23.079 -1.566 16.884 1.00 83.88 339 LEU A C 1
ATOM 2597 O O . LEU A 1 339 ? -24.106 -1.664 16.213 1.00 83.88 339 LEU A O 1
ATOM 2601 N N . ASP A 1 340 ? -22.326 -0.469 16.843 1.00 82.75 340 ASP A N 1
ATOM 2602 C CA . ASP A 1 340 ? -22.526 0.564 15.826 1.00 82.75 340 ASP A CA 1
ATOM 2603 C C . ASP A 1 340 ? -21.960 0.131 14.462 1.00 82.75 340 ASP A C 1
ATOM 2605 O O . ASP A 1 340 ? -20.759 0.220 14.212 1.00 82.75 340 ASP A O 1
ATOM 2609 N N . PHE A 1 341 ? -22.831 -0.281 13.538 1.00 79.44 341 PHE A N 1
ATOM 2610 C CA . PHE A 1 341 ? -22.449 -0.670 12.172 1.00 79.44 341 PHE A CA 1
ATOM 2611 C C . PHE A 1 341 ? -21.952 0.488 11.283 1.00 79.44 341 PHE A C 1
ATOM 2613 O O . PHE A 1 341 ? -21.592 0.271 10.123 1.00 79.44 341 PHE A O 1
ATOM 2620 N N . ALA A 1 342 ? -21.880 1.722 11.796 1.00 75.00 342 ALA A N 1
ATOM 2621 C CA . ALA A 1 342 ? -21.073 2.770 11.171 1.00 75.00 342 ALA A CA 1
ATOM 2622 C C . ALA A 1 342 ? -19.556 2.503 11.312 1.00 75.00 342 ALA A C 1
ATOM 2624 O O . ALA A 1 342 ? -18.762 2.961 10.477 1.00 75.00 342 ALA A O 1
ATOM 2625 N N . VAL A 1 343 ? -19.159 1.730 12.327 1.00 78.12 343 VAL A N 1
ATOM 2626 C CA . VAL A 1 343 ? -17.777 1.370 12.655 1.00 78.12 343 VAL A CA 1
ATOM 2627 C C . VAL A 1 343 ? -17.392 0.052 11.966 1.00 78.12 343 VAL A C 1
ATOM 2629 O O . VAL A 1 343 ? -18.090 -0.952 12.051 1.00 78.12 343 VAL A O 1
ATOM 2632 N N . ARG A 1 344 ? -16.261 0.030 11.246 1.00 79.38 344 ARG A N 1
ATOM 2633 C CA . ARG A 1 344 ? -15.842 -1.112 10.401 1.00 79.38 344 ARG A CA 1
ATOM 2634 C C . ARG A 1 344 ? -15.481 -2.311 11.263 1.00 79.38 344 ARG A C 1
ATOM 2636 O O . ARG A 1 344 ? -15.857 -3.423 10.909 1.00 79.38 344 ARG A O 1
ATOM 2643 N N . SER A 1 345 ? -14.763 -2.088 12.361 1.00 82.19 345 SER A N 1
ATOM 2644 C CA . SER A 1 345 ? -14.405 -3.141 13.312 1.00 82.19 345 SER A CA 1
ATOM 2645 C C . SER A 1 345 ? -15.654 -3.816 13.887 1.00 82.19 345 SER A C 1
ATOM 2647 O O . SER A 1 345 ? -15.718 -5.040 13.914 1.00 82.19 345 SER A O 1
ATOM 2649 N N . HIS A 1 346 ? -16.699 -3.045 14.207 1.00 85.06 346 HIS A N 1
ATOM 2650 C CA . HIS A 1 346 ? -17.982 -3.572 14.681 1.00 85.06 346 HIS A CA 1
ATOM 2651 C C . HIS A 1 346 ? -18.710 -4.394 13.616 1.00 85.06 346 HIS A C 1
ATOM 2653 O O . HIS A 1 346 ? -19.280 -5.437 13.925 1.00 85.06 346 HIS A O 1
ATOM 2659 N N . VAL A 1 347 ? -18.663 -3.972 12.348 1.00 84.12 347 VAL A N 1
ATOM 2660 C CA . VAL A 1 347 ? -19.208 -4.774 11.244 1.00 84.12 347 VAL A CA 1
ATOM 2661 C C . VAL A 1 347 ? -18.441 -6.094 11.107 1.00 84.12 347 VAL A C 1
ATOM 2663 O O . VAL A 1 347 ? -19.065 -7.144 11.000 1.00 84.12 347 VAL A O 1
ATOM 2666 N N . VAL A 1 348 ? -17.104 -6.071 11.153 1.00 85.31 348 VAL A N 1
ATOM 2667 C CA . VAL A 1 348 ? -16.283 -7.297 11.108 1.00 85.31 348 VAL A CA 1
ATOM 2668 C C . VAL A 1 348 ? -16.609 -8.217 12.290 1.00 85.31 348 VAL A C 1
ATOM 2670 O O . VAL A 1 348 ? -16.801 -9.412 12.080 1.00 85.31 348 VAL A O 1
ATOM 2673 N N . LEU A 1 349 ? -16.764 -7.668 13.499 1.00 85.44 349 LEU A N 1
ATOM 2674 C CA . LEU A 1 349 ? -17.172 -8.412 14.694 1.00 85.44 349 LEU 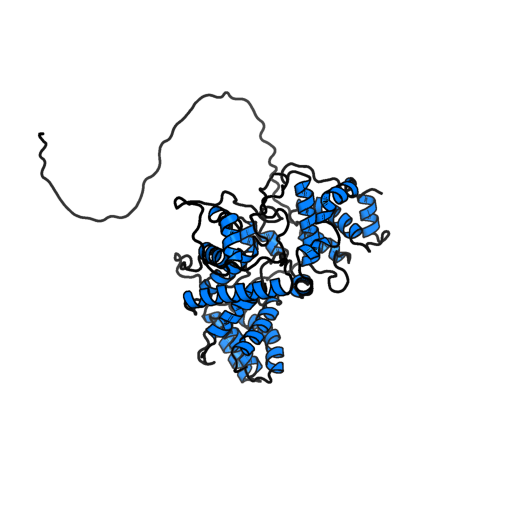A CA 1
ATOM 2675 C C . LEU A 1 349 ? -18.581 -9.016 14.550 1.00 85.44 349 LEU A C 1
ATOM 2677 O O . LEU A 1 349 ? -18.805 -10.169 14.919 1.00 85.44 349 LEU A O 1
ATOM 2681 N N . GLY A 1 350 ? -19.516 -8.284 13.942 1.00 88.19 350 GLY A N 1
ATOM 2682 C CA . GLY A 1 350 ? -20.836 -8.804 13.584 1.00 88.19 350 GLY A CA 1
ATOM 2683 C C . GLY A 1 350 ? -20.754 -9.985 12.611 1.00 88.19 350 GLY A C 1
ATOM 2684 O O . GLY A 1 350 ? -21.404 -11.006 12.833 1.00 88.19 350 GLY A O 1
ATOM 2685 N N . VAL A 1 351 ? -19.891 -9.906 11.587 1.00 89.31 351 VAL A N 1
ATOM 2686 C CA . VAL A 1 351 ? -19.669 -11.014 10.640 1.00 89.31 351 VAL A CA 1
ATOM 2687 C C . VAL A 1 351 ? -19.012 -12.214 11.326 1.00 89.31 351 VAL A C 1
ATOM 2689 O O . VAL A 1 351 ? -19.397 -13.351 11.057 1.00 89.31 351 VAL A O 1
ATOM 2692 N N . MET A 1 352 ? -18.060 -11.990 12.238 1.00 88.06 352 MET A N 1
ATOM 2693 C CA . MET A 1 352 ? -17.473 -13.060 13.055 1.00 88.06 352 MET A CA 1
ATOM 2694 C C . MET A 1 352 ? -18.550 -13.780 13.858 1.00 88.06 352 MET A C 1
ATOM 2696 O O . MET A 1 352 ? -18.617 -15.006 13.824 1.00 88.06 352 MET A O 1
ATOM 2700 N N . ARG A 1 353 ? -19.449 -13.035 14.513 1.00 86.75 353 ARG A N 1
ATOM 2701 C CA . ARG A 1 353 ? -20.584 -13.632 15.219 1.00 86.75 353 ARG A CA 1
ATOM 2702 C C . ARG A 1 353 ? -21.485 -14.416 14.272 1.00 86.75 353 ARG A C 1
ATOM 2704 O O . ARG A 1 353 ? -21.836 -15.541 14.600 1.00 86.75 353 ARG A O 1
ATOM 2711 N N . ALA A 1 354 ? -21.807 -13.869 13.101 1.00 89.81 354 ALA A N 1
ATOM 2712 C CA . ALA A 1 354 ? -22.601 -14.549 12.077 1.00 89.81 354 ALA A CA 1
ATOM 2713 C C . ALA A 1 354 ? -21.955 -15.850 11.568 1.00 89.81 354 ALA A C 1
ATOM 2715 O O . ALA A 1 354 ? -22.658 -16.731 11.086 1.00 89.81 354 ALA A O 1
ATOM 2716 N N . ALA A 1 355 ? -20.631 -15.984 11.656 1.00 89.06 355 ALA A N 1
ATOM 2717 C CA . ALA A 1 355 ? -19.923 -17.221 11.338 1.00 89.06 355 ALA A CA 1
ATOM 2718 C C . ALA A 1 355 ? -19.930 -18.239 12.497 1.00 89.06 355 ALA A C 1
ATOM 2720 O O . ALA A 1 355 ? -19.788 -19.433 12.241 1.00 89.06 355 ALA A O 1
ATOM 2721 N N . ILE A 1 356 ? -20.118 -17.788 13.744 1.00 86.75 356 ILE A N 1
ATOM 2722 C CA . ILE A 1 356 ? -20.318 -18.655 14.918 1.00 86.75 356 ILE A CA 1
ATOM 2723 C C . ILE A 1 356 ? -21.761 -19.168 14.954 1.00 86.75 356 ILE A C 1
ATOM 2725 O O . ILE A 1 356 ? -21.993 -20.364 15.133 1.00 86.75 356 ILE A O 1
ATOM 2729 N N . VAL A 1 357 ? -22.736 -18.267 14.792 1.00 83.00 357 VAL A N 1
ATOM 2730 C CA . VAL A 1 357 ? -24.158 -18.626 14.819 1.00 83.00 357 VAL A CA 1
ATOM 2731 C C . VAL A 1 357 ? -24.559 -19.299 13.501 1.00 83.00 357 VAL A C 1
ATOM 2733 O O . VAL A 1 357 ? -24.123 -18.918 12.416 1.00 83.00 357 VAL A O 1
ATOM 2736 N N . GLY A 1 358 ? -25.356 -20.363 13.585 1.00 79.38 358 GLY A N 1
ATOM 2737 C CA . GLY A 1 358 ? -25.768 -21.170 12.435 1.00 79.38 358 GLY A CA 1
ATOM 2738 C C . GLY A 1 358 ? -27.252 -21.021 12.107 1.00 79.38 358 GLY A C 1
ATOM 2739 O O . GLY A 1 358 ? -28.044 -20.568 12.927 1.00 79.38 358 GLY A O 1
ATOM 2740 N N . GLY A 1 359 ? -27.645 -21.460 10.909 1.00 87.00 359 GLY A N 1
ATOM 2741 C CA . GLY A 1 359 ? -29.056 -21.574 10.528 1.00 87.00 359 GLY A CA 1
ATOM 2742 C C . GLY A 1 359 ? -29.784 -20.229 10.469 1.00 87.00 359 GLY A C 1
ATOM 2743 O O . GLY A 1 359 ? -29.260 -19.269 9.915 1.00 87.00 359 GLY A O 1
ATOM 2744 N N . GLU A 1 360 ? -30.996 -20.188 11.018 1.00 90.00 360 GLU A N 1
ATOM 2745 C CA . GLU A 1 360 ? -31.905 -19.034 10.974 1.00 90.00 360 GLU A CA 1
ATOM 2746 C C . GLU A 1 360 ? -31.362 -17.812 11.733 1.00 90.00 360 GLU A C 1
ATOM 2748 O O . GLU A 1 360 ? -31.474 -16.691 11.245 1.00 90.00 360 GLU A O 1
ATOM 2753 N N . GLU A 1 361 ? -30.687 -18.016 12.872 1.00 89.69 361 GLU A N 1
ATOM 2754 C CA . GLU A 1 361 ? -30.118 -16.918 13.671 1.00 89.69 361 GLU A CA 1
ATOM 2755 C C . GLU A 1 361 ? -29.073 -16.115 12.882 1.00 89.69 361 GLU A C 1
ATOM 2757 O O . GLU A 1 361 ? -29.006 -14.889 12.981 1.00 89.69 361 GLU A O 1
ATOM 2762 N N . ARG A 1 362 ? -28.279 -16.799 12.051 1.00 91.56 362 ARG A N 1
ATOM 2763 C CA . ARG A 1 362 ? -27.309 -16.144 11.171 1.00 91.56 362 ARG A CA 1
ATOM 2764 C C . ARG A 1 362 ? -27.987 -15.249 10.148 1.00 91.56 362 ARG A C 1
ATOM 2766 O O . ARG A 1 362 ? -27.513 -14.140 9.924 1.00 91.56 362 ARG A O 1
ATOM 2773 N N . GLU A 1 363 ? -29.038 -15.739 9.500 1.00 91.94 363 GLU A N 1
ATOM 2774 C CA . GLU A 1 363 ? -29.705 -14.979 8.443 1.00 91.94 363 GLU A CA 1
ATOM 2775 C C . GLU A 1 363 ? -30.368 -13.724 9.025 1.00 91.94 363 GLU A C 1
ATOM 2777 O O . GLU A 1 363 ? -30.177 -12.638 8.484 1.00 91.94 363 GLU A O 1
ATOM 2782 N N . VAL A 1 364 ? -31.000 -13.833 10.202 1.00 91.19 364 VAL A N 1
ATOM 2783 C CA . VAL A 1 364 ? -31.538 -12.673 10.937 1.00 91.19 364 VAL A CA 1
ATOM 2784 C C . VAL A 1 364 ? -30.439 -11.654 11.250 1.00 91.19 364 VAL A C 1
ATOM 2786 O O . VAL A 1 364 ? -30.603 -10.466 10.973 1.00 91.19 364 VAL A O 1
ATOM 2789 N N . LEU A 1 365 ? -29.291 -12.104 11.772 1.00 90.19 365 LEU A N 1
ATOM 2790 C CA . LEU A 1 365 ? -28.174 -11.213 12.093 1.00 90.19 365 LEU A CA 1
ATOM 2791 C C . LEU A 1 365 ? -27.623 -10.510 10.841 1.00 90.19 365 LEU A C 1
ATOM 2793 O O . LEU A 1 365 ? -27.372 -9.307 10.870 1.00 90.19 365 LEU A O 1
ATOM 2797 N N . LEU A 1 366 ? -27.447 -11.235 9.733 1.00 91.25 366 LEU A N 1
ATOM 2798 C CA . LEU A 1 366 ? -26.958 -10.657 8.478 1.00 91.25 366 LEU A CA 1
ATOM 2799 C C . LEU A 1 366 ? -27.951 -9.647 7.883 1.00 91.25 366 LEU A C 1
ATOM 2801 O O . LEU A 1 366 ? -27.518 -8.615 7.372 1.00 91.25 366 LEU A O 1
ATOM 2805 N N . GLU A 1 367 ? -29.259 -9.894 7.983 1.00 90.69 367 GLU A N 1
ATOM 2806 C CA . GLU A 1 367 ? -30.295 -8.944 7.561 1.00 90.69 367 GLU A CA 1
ATOM 2807 C C . GLU A 1 367 ? -30.319 -7.673 8.424 1.00 90.69 367 GLU A C 1
ATOM 2809 O O . GLU A 1 367 ? -30.486 -6.565 7.907 1.00 90.69 367 GLU A O 1
ATOM 2814 N N . GLU A 1 368 ? -30.137 -7.800 9.741 1.00 90.50 368 GLU A N 1
ATOM 2815 C CA . GLU A 1 368 ? -30.014 -6.648 10.640 1.00 90.50 368 GLU A CA 1
ATOM 2816 C C . GLU A 1 368 ? -28.772 -5.812 10.331 1.00 90.50 368 GLU A C 1
ATOM 2818 O O . GLU A 1 368 ? -28.853 -4.580 10.288 1.00 90.50 368 GLU A O 1
ATOM 2823 N N . MET A 1 369 ? -27.643 -6.470 10.061 1.00 89.56 369 MET A N 1
ATOM 2824 C CA . MET A 1 369 ? -26.407 -5.809 9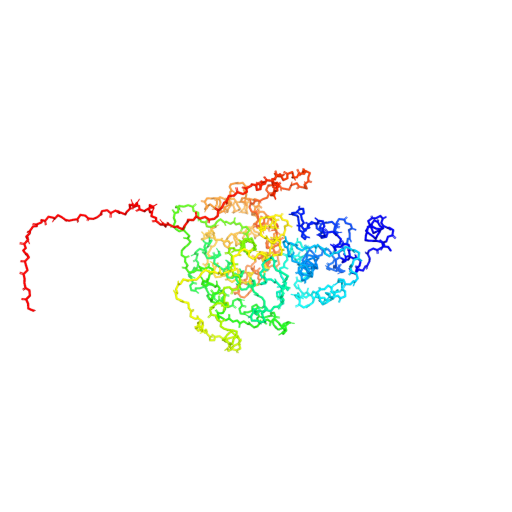.650 1.00 89.56 369 MET A CA 1
ATOM 2825 C C . MET A 1 369 ? -26.567 -5.086 8.312 1.00 89.56 369 MET A C 1
ATOM 2827 O O . MET A 1 369 ? -26.170 -3.927 8.208 1.00 89.56 369 MET A O 1
ATOM 2831 N N . ASP A 1 370 ? -27.174 -5.728 7.309 1.00 89.44 370 ASP A N 1
ATOM 2832 C CA . ASP A 1 370 ? -27.448 -5.127 5.997 1.00 89.44 370 ASP A CA 1
ATOM 2833 C C . ASP A 1 370 ? -28.255 -3.830 6.153 1.00 89.44 370 ASP A C 1
ATOM 2835 O O . ASP A 1 370 ? -27.806 -2.749 5.753 1.00 89.44 370 ASP A O 1
ATOM 2839 N N . ARG A 1 371 ? -29.381 -3.912 6.870 1.00 88.50 371 ARG A N 1
ATOM 2840 C CA . ARG A 1 371 ? -30.254 -2.769 7.155 1.00 88.50 371 ARG A CA 1
ATOM 2841 C C . ARG A 1 371 ? -29.539 -1.681 7.952 1.00 88.50 371 ARG A C 1
ATOM 2843 O O . ARG A 1 371 ? -29.711 -0.498 7.664 1.00 88.50 371 ARG A O 1
ATOM 2850 N N . GLY A 1 372 ? -28.732 -2.064 8.941 1.00 84.88 372 GLY A N 1
ATOM 2851 C CA . GLY A 1 372 ? -27.944 -1.144 9.758 1.00 84.88 372 GLY A CA 1
ATOM 2852 C C . GLY A 1 372 ? -26.901 -0.388 8.936 1.00 84.88 372 GLY A C 1
ATOM 2853 O O . GLY A 1 372 ? -26.802 0.836 9.032 1.00 84.88 372 GLY A O 1
ATOM 2854 N N . MET A 1 373 ? -26.168 -1.089 8.071 1.00 82.50 373 MET A N 1
ATOM 2855 C CA . MET A 1 373 ? -25.178 -0.490 7.176 1.00 82.50 373 MET A CA 1
ATOM 2856 C C . MET A 1 373 ? -25.839 0.470 6.174 1.00 82.50 373 MET A C 1
ATOM 2858 O O . MET A 1 373 ? -25.387 1.610 6.026 1.00 82.50 373 MET A O 1
ATOM 2862 N N . VAL A 1 374 ? -26.930 0.056 5.523 1.00 82.69 374 VAL A N 1
ATOM 2863 C CA . VAL A 1 374 ? -27.669 0.909 4.576 1.00 82.69 374 VAL A CA 1
ATOM 2864 C C . VAL A 1 374 ? -28.260 2.126 5.292 1.00 82.69 374 VAL A C 1
ATOM 2866 O O . VAL A 1 374 ? -28.017 3.261 4.883 1.00 82.69 374 VAL A O 1
ATOM 2869 N N . GLY A 1 375 ? -28.948 1.921 6.419 1.00 79.88 375 GLY A N 1
ATOM 2870 C CA . GLY A 1 375 ? -29.590 2.989 7.189 1.00 79.88 375 GLY A CA 1
ATOM 2871 C C . GLY A 1 375 ? -28.615 4.029 7.753 1.00 79.88 375 GLY A C 1
ATOM 2872 O O . GLY A 1 375 ? -28.969 5.196 7.904 1.00 79.88 375 GLY A O 1
ATOM 2873 N N . LYS A 1 376 ? -27.359 3.649 8.023 1.00 76.56 376 LYS A N 1
ATOM 2874 C CA . LYS A 1 376 ? -26.300 4.579 8.464 1.00 76.56 376 LYS A CA 1
ATOM 2875 C C . LYS A 1 376 ? -25.597 5.306 7.309 1.00 76.56 376 LYS A C 1
ATOM 2877 O O . LYS A 1 376 ? -24.689 6.108 7.576 1.00 76.56 376 LYS A O 1
ATOM 2882 N N . GLY A 1 377 ? -26.012 5.049 6.063 1.00 69.31 377 GLY A N 1
ATOM 2883 C CA . GLY A 1 377 ? -25.437 5.617 4.842 1.00 69.31 377 GLY A CA 1
ATOM 2884 C C . GLY A 1 377 ? -24.049 5.064 4.522 1.00 69.31 377 GLY A C 1
ATOM 2885 O O . GLY A 1 377 ? -23.246 5.740 3.885 1.00 69.31 377 GLY A O 1
ATOM 2886 N N . ARG A 1 378 ? -23.727 3.865 5.024 1.00 66.25 378 ARG A N 1
ATOM 2887 C CA . ARG A 1 378 ? -22.386 3.281 4.926 1.00 66.25 378 ARG A CA 1
ATOM 2888 C C . ARG A 1 378 ? -22.090 2.734 3.534 1.00 66.25 378 ARG A C 1
ATOM 2890 O O . ARG A 1 378 ? -20.961 2.815 3.056 1.00 66.25 378 ARG A O 1
ATOM 2897 N N . ILE A 1 379 ? -23.100 2.126 2.930 1.00 70.31 379 ILE A N 1
ATOM 2898 C CA . ILE A 1 379 ? -23.047 1.464 1.634 1.00 70.31 379 ILE A CA 1
ATOM 2899 C C . ILE A 1 379 ? -24.428 1.592 0.984 1.00 70.31 379 ILE A C 1
ATOM 2901 O O . ILE A 1 379 ? -25.436 1.695 1.679 1.00 70.31 379 ILE A O 1
ATOM 2905 N N . GLY A 1 380 ? -24.470 1.638 -0.349 1.00 70.50 380 GLY A N 1
ATOM 2906 C CA . GLY A 1 380 ? -25.745 1.752 -1.068 1.00 70.50 380 GLY A CA 1
ATOM 2907 C C . GLY A 1 380 ? -26.629 0.516 -0.894 1.00 70.50 380 GLY A C 1
ATOM 2908 O O . GLY A 1 380 ? -26.120 -0.593 -0.707 1.00 70.50 380 GLY A O 1
ATOM 2909 N N . GLU A 1 381 ? -27.937 0.717 -1.014 1.00 72.06 381 GLU A N 1
ATOM 2910 C CA . GLU A 1 381 ? -28.934 -0.354 -1.034 1.00 72.06 381 GLU A CA 1
ATOM 2911 C C . GLU A 1 381 ? -28.595 -1.402 -2.115 1.00 72.06 381 GLU A C 1
ATOM 2913 O O . GLU A 1 381 ? -28.080 -1.070 -3.186 1.00 72.06 381 GLU A O 1
ATOM 2918 N N . GLY A 1 382 ? -28.777 -2.688 -1.801 1.00 73.19 382 GLY A N 1
ATOM 2919 C CA . GLY A 1 382 ? -28.419 -3.810 -2.682 1.00 73.19 382 GLY A CA 1
ATOM 2920 C C . GLY A 1 382 ? -26.925 -4.178 -2.731 1.00 73.19 382 GLY A C 1
ATOM 2921 O O . GLY A 1 382 ? -26.573 -5.209 -3.308 1.00 73.19 382 GLY A O 1
ATOM 2922 N N . ARG A 1 383 ? -26.031 -3.390 -2.111 1.00 74.75 383 ARG A N 1
ATOM 2923 C CA . ARG A 1 383 ? -24.585 -3.696 -2.031 1.00 74.75 383 ARG A CA 1
ATOM 2924 C C . ARG A 1 383 ? -24.151 -4.282 -0.685 1.00 74.75 383 ARG A C 1
ATOM 2926 O O . ARG A 1 383 ? -23.211 -5.078 -0.667 1.00 74.75 383 ARG A O 1
ATOM 2933 N N . ALA A 1 384 ? -24.829 -3.936 0.411 1.00 80.94 384 ALA A N 1
ATOM 2934 C CA . ALA A 1 384 ? -24.492 -4.408 1.758 1.00 80.94 384 ALA A CA 1
ATOM 2935 C C . ALA A 1 384 ? -24.447 -5.946 1.847 1.00 80.94 384 ALA A C 1
ATOM 2937 O O . ALA A 1 384 ? -23.419 -6.502 2.228 1.00 80.94 384 ALA A O 1
ATOM 2938 N N . GLY A 1 385 ? -25.479 -6.644 1.372 1.00 84.38 385 GLY A N 1
ATOM 2939 C CA . GLY A 1 385 ? -25.533 -8.107 1.408 1.00 84.38 385 GLY A CA 1
ATOM 2940 C C . GLY A 1 385 ? -24.476 -8.815 0.553 1.00 84.38 385 GLY A C 1
ATOM 2941 O O . GLY A 1 385 ? -24.043 -9.918 0.885 1.00 84.38 385 GLY A O 1
ATOM 2942 N N . ARG A 1 386 ? -24.003 -8.206 -0.547 1.00 83.12 386 ARG A N 1
ATOM 2943 C CA . ARG A 1 386 ? -22.843 -8.739 -1.291 1.00 83.12 386 ARG A CA 1
ATOM 2944 C C . ARG A 1 386 ? -21.580 -8.623 -0.444 1.00 83.12 386 ARG A C 1
ATOM 2946 O O . ARG A 1 386 ? -20.902 -9.627 -0.251 1.00 83.12 386 ARG A O 1
ATOM 2953 N N . TRP A 1 387 ? -21.319 -7.432 0.088 1.00 83.06 387 TRP A N 1
ATOM 2954 C CA . TRP A 1 387 ? -20.149 -7.169 0.920 1.00 83.06 387 TRP A CA 1
ATOM 2955 C C . TRP A 1 387 ? -20.114 -8.097 2.145 1.00 83.06 387 TRP A C 1
ATOM 2957 O O . TRP A 1 387 ? -19.099 -8.734 2.404 1.00 83.06 387 TRP A O 1
ATOM 2967 N N . LEU A 1 388 ? -21.243 -8.272 2.844 1.00 87.19 388 LEU A N 1
ATOM 2968 C CA . LEU A 1 388 ? -21.342 -9.166 4.005 1.00 87.19 388 LEU A CA 1
ATOM 2969 C C . LEU A 1 388 ? -20.998 -10.620 3.657 1.00 87.19 388 LEU A C 1
ATOM 2971 O O . LEU A 1 388 ? -20.301 -11.281 4.426 1.00 87.19 388 LEU A O 1
ATOM 2975 N N . ARG A 1 389 ? -21.431 -11.118 2.491 1.00 86.62 389 ARG A N 1
ATOM 2976 C CA . ARG A 1 389 ? -21.095 -12.477 2.031 1.00 86.62 389 ARG A CA 1
ATOM 2977 C C . ARG A 1 389 ? -19.604 -12.649 1.755 1.00 86.62 389 ARG A C 1
ATOM 2979 O O . ARG A 1 389 ? -19.039 -13.670 2.133 1.00 86.62 389 ARG A O 1
ATOM 2986 N N . GLU A 1 390 ? -18.973 -11.670 1.120 1.00 84.50 390 GLU A N 1
ATOM 2987 C CA . GLU A 1 390 ? -17.539 -11.714 0.811 1.00 84.50 390 GLU A CA 1
ATOM 2988 C C . GLU A 1 390 ? -16.685 -11.642 2.076 1.00 84.50 390 GLU A C 1
ATOM 2990 O O . GLU A 1 390 ? -15.793 -12.465 2.271 1.00 84.50 390 GLU A O 1
ATOM 2995 N N . VAL A 1 391 ? -17.011 -10.713 2.979 1.00 85.88 391 VAL A N 1
ATOM 2996 C CA . VAL A 1 391 ? -16.328 -10.589 4.273 1.00 85.88 391 VAL A CA 1
ATOM 2997 C C . VAL A 1 391 ? -16.501 -11.859 5.096 1.00 85.88 391 VAL A C 1
ATOM 2999 O O . VAL A 1 391 ? -15.537 -12.324 5.700 1.00 85.88 391 VAL A O 1
ATOM 3002 N N . ARG A 1 392 ? -17.687 -12.481 5.073 1.00 89.38 392 ARG A N 1
ATOM 3003 C CA . ARG A 1 392 ? -17.904 -13.771 5.738 1.00 89.38 392 ARG A CA 1
ATOM 3004 C C . ARG A 1 392 ? -17.018 -14.865 5.156 1.00 89.38 392 ARG A C 1
ATOM 3006 O O . ARG A 1 392 ? -16.428 -15.612 5.926 1.00 89.38 392 ARG A O 1
ATOM 3013 N N . GLY A 1 393 ? -16.881 -14.930 3.831 1.00 87.62 393 GLY A N 1
ATOM 3014 C CA . GLY A 1 393 ? -15.999 -15.890 3.163 1.00 87.62 393 GLY A CA 1
ATOM 3015 C C . GLY A 1 393 ? -14.546 -15.819 3.648 1.00 87.62 393 GLY A C 1
ATOM 3016 O O . GLY A 1 393 ? -13.893 -16.853 3.744 1.00 87.62 393 GLY A O 1
ATOM 3017 N N . VAL A 1 394 ? -14.073 -14.624 4.018 1.00 87.50 394 VAL A N 1
ATOM 3018 C CA . VAL A 1 394 ? -12.741 -14.423 4.615 1.00 87.50 394 VAL A CA 1
ATOM 3019 C C . VAL A 1 394 ? -12.719 -14.757 6.098 1.00 87.50 394 VAL A C 1
ATOM 3021 O O . VAL A 1 394 ? -11.792 -15.406 6.556 1.00 87.50 394 VAL A O 1
ATOM 3024 N N . VAL A 1 395 ? -13.721 -14.317 6.859 1.00 88.62 395 VAL A N 1
ATOM 3025 C CA . VAL A 1 395 ? -13.745 -14.435 8.326 1.00 88.62 395 VAL A CA 1
ATOM 3026 C C . VAL A 1 395 ? -14.021 -15.867 8.801 1.00 88.62 395 VAL A C 1
ATOM 3028 O O . VAL A 1 395 ? -13.458 -16.305 9.803 1.00 88.62 395 VAL A O 1
ATOM 3031 N N . GLU A 1 396 ? -14.875 -16.610 8.100 1.00 89.69 396 GLU A N 1
ATOM 3032 C CA . GLU A 1 396 ? -15.368 -17.926 8.521 1.00 89.69 396 GLU A CA 1
ATOM 3033 C C . GLU A 1 396 ? -14.250 -18.978 8.714 1.00 89.69 396 GLU A C 1
ATOM 3035 O O . GLU A 1 396 ? -14.271 -19.666 9.739 1.00 89.69 396 GLU A O 1
ATOM 3040 N N . PRO A 1 397 ? -13.228 -19.085 7.837 1.00 89.19 397 PRO A N 1
ATOM 3041 C CA . PRO A 1 397 ? -12.054 -19.924 8.087 1.00 89.19 397 PRO A CA 1
ATOM 3042 C C . PRO A 1 397 ? -11.340 -19.607 9.402 1.00 89.19 397 PRO A C 1
ATOM 3044 O O . PRO A 1 397 ? -10.966 -20.533 10.119 1.00 89.19 397 PRO A O 1
ATOM 3047 N N . TYR A 1 398 ? -11.194 -18.325 9.755 1.00 87.75 398 TYR A N 1
ATOM 3048 C CA . TYR A 1 398 ? -10.569 -17.944 11.021 1.00 87.75 398 TYR A CA 1
ATOM 3049 C C . TYR A 1 398 ? -11.400 -18.410 12.196 1.00 87.75 398 TYR A C 1
ATOM 3051 O O . TYR A 1 398 ? -10.859 -19.100 13.047 1.00 87.75 398 TYR A O 1
ATOM 3059 N N . VAL A 1 399 ? -12.701 -18.114 12.206 1.00 85.69 399 VAL A N 1
ATOM 3060 C CA . VAL A 1 399 ? -13.624 -18.528 13.278 1.00 85.69 399 VAL A CA 1
ATOM 3061 C C . VAL A 1 399 ? -13.546 -20.029 13.553 1.00 85.69 399 VAL A C 1
ATOM 3063 O O . VAL A 1 399 ? -13.530 -20.449 14.709 1.00 85.69 399 VAL A O 1
ATOM 3066 N N . ARG A 1 400 ? -13.417 -20.843 12.499 1.00 85.56 400 ARG A N 1
ATOM 3067 C CA . ARG A 1 400 ? -13.241 -22.295 12.626 1.00 85.56 400 ARG A CA 1
ATOM 3068 C C . ARG A 1 400 ? -11.908 -22.691 13.262 1.00 85.56 400 ARG A C 1
ATOM 3070 O O . ARG A 1 400 ? -11.887 -23.661 14.010 1.00 85.56 400 ARG A O 1
ATOM 3077 N N . MET A 1 401 ? -10.817 -21.965 12.998 1.00 83.50 401 MET A N 1
ATOM 3078 C CA . MET A 1 401 ? -9.506 -22.247 13.606 1.00 83.50 401 MET A CA 1
ATOM 3079 C C . MET A 1 401 ? -9.498 -22.064 15.129 1.00 83.50 401 MET A C 1
ATOM 3081 O O . MET A 1 401 ? -8.713 -22.725 15.799 1.00 83.50 401 MET A O 1
ATOM 3085 N N . TRP A 1 402 ? -10.354 -21.194 15.673 1.00 80.69 402 TRP A N 1
ATOM 3086 C CA . TRP A 1 402 ? -10.504 -20.969 17.118 1.00 80.69 402 TRP A CA 1
ATOM 3087 C C . TRP A 1 402 ? -11.805 -21.555 17.689 1.00 80.69 402 TRP A C 1
ATOM 3089 O O . TRP A 1 402 ? -12.282 -21.121 18.736 1.00 80.69 402 TRP A O 1
ATOM 3099 N N . GLU A 1 403 ? -12.393 -22.535 16.991 1.00 79.94 403 GLU A N 1
ATOM 3100 C CA . GLU A 1 403 ? -13.592 -23.279 17.415 1.00 79.94 403 GLU A CA 1
ATOM 3101 C C . GLU A 1 403 ? -14.786 -22.384 17.816 1.00 79.94 403 GLU A C 1
ATOM 3103 O O . GLU A 1 403 ? -15.652 -22.781 18.593 1.00 79.94 403 GLU A O 1
ATOM 3108 N N . GLY A 1 404 ? -14.854 -21.159 17.285 1.00 73.56 404 GLY A N 1
ATOM 3109 C CA . GLY A 1 404 ? -15.909 -20.194 17.598 1.00 73.56 404 GLY A CA 1
ATOM 3110 C C . GLY A 1 404 ? -15.813 -19.507 18.969 1.00 73.56 404 GLY A C 1
ATOM 3111 O O . GLY A 1 404 ? -16.718 -18.746 19.311 1.00 73.56 404 GLY A O 1
ATOM 3112 N N . VAL A 1 405 ? -14.734 -19.699 19.738 1.00 79.81 405 VAL A N 1
ATOM 3113 C CA . VAL A 1 405 ? -14.450 -18.981 21.002 1.00 79.81 405 VAL A CA 1
ATOM 3114 C C . VAL A 1 405 ? -13.479 -17.796 20.836 1.00 79.81 405 VAL A C 1
ATOM 3116 O O . VAL A 1 405 ? -12.280 -17.984 20.629 1.00 79.81 405 VAL A O 1
ATOM 3119 N N . TRP A 1 406 ? -13.988 -16.559 20.927 1.00 78.81 406 TRP A N 1
ATOM 3120 C CA . TRP A 1 406 ? -13.196 -15.347 20.662 1.00 78.81 406 TRP A CA 1
ATOM 3121 C C . TRP A 1 406 ? -12.020 -15.236 21.645 1.00 78.81 406 TRP A C 1
ATOM 3123 O O . TRP A 1 406 ? -12.248 -15.417 22.846 1.00 78.81 406 TRP A O 1
ATOM 3133 N N . PRO A 1 407 ? -10.788 -14.930 21.185 1.00 80.38 407 PRO A N 1
ATOM 3134 C CA . PRO A 1 407 ? -9.633 -14.883 22.074 1.00 80.38 407 PRO A CA 1
ATOM 3135 C C . PRO A 1 407 ? -9.827 -13.889 23.224 1.00 80.38 407 PRO A C 1
ATOM 3137 O O . PRO A 1 407 ? -10.289 -12.764 23.022 1.00 80.38 407 PRO A O 1
ATOM 3140 N N . GLY A 1 408 ? -9.477 -14.306 24.442 1.00 75.56 408 GLY A N 1
ATOM 3141 C CA . GLY A 1 408 ? -9.623 -13.474 25.640 1.00 75.56 408 GLY A CA 1
ATOM 3142 C C . GLY A 1 408 ? -8.506 -12.438 25.795 1.00 75.56 408 GLY A C 1
ATOM 3143 O O . GLY A 1 408 ? -8.751 -11.337 26.287 1.00 75.56 408 GLY A O 1
ATOM 3144 N N . ALA A 1 409 ? -7.288 -12.772 25.354 1.00 84.50 409 ALA A N 1
ATOM 3145 C CA . ALA A 1 409 ? -6.129 -11.887 25.436 1.00 84.50 409 ALA A CA 1
ATOM 3146 C C . ALA A 1 409 ? -6.175 -10.792 24.357 1.00 84.50 409 ALA A C 1
ATOM 3148 O O . ALA A 1 409 ? -6.633 -11.012 23.236 1.00 84.50 409 ALA A O 1
ATOM 3149 N N . GLU A 1 410 ? -5.711 -9.586 24.685 1.00 80.25 410 GLU A N 1
ATOM 3150 C CA . GLU A 1 410 ? -5.657 -8.470 23.731 1.00 80.25 410 GLU A CA 1
ATOM 3151 C C . GLU A 1 410 ? -4.687 -8.755 22.580 1.00 80.25 410 GLU A C 1
ATOM 3153 O O . GLU A 1 410 ? -5.028 -8.522 21.420 1.00 80.25 410 GLU A O 1
ATOM 3158 N N . GLU A 1 411 ? -3.521 -9.333 22.879 1.00 83.00 411 GLU A N 1
ATOM 3159 C CA . GLU A 1 411 ? -2.502 -9.647 21.878 1.00 83.00 411 GLU A CA 1
ATOM 3160 C C . GLU A 1 411 ? -3.008 -10.664 20.846 1.00 83.00 411 GLU A C 1
ATOM 3162 O O . GLU A 1 411 ? -2.803 -10.493 19.642 1.00 83.00 411 GLU A O 1
ATOM 3167 N N . GLU A 1 412 ? -3.723 -11.695 21.302 1.00 83.19 412 GLU A N 1
ATOM 3168 C CA . GLU A 1 412 ? -4.308 -12.724 20.435 1.00 83.19 412 GLU A CA 1
ATOM 3169 C C . GLU A 1 412 ? -5.412 -12.146 19.541 1.00 83.19 412 GLU A C 1
ATOM 3171 O O . GLU A 1 412 ? -5.453 -12.427 18.340 1.00 83.19 412 GLU A O 1
ATOM 3176 N N . ARG A 1 413 ? -6.275 -11.281 20.095 1.00 81.69 413 ARG A N 1
ATOM 3177 C CA . ARG A 1 413 ? -7.290 -10.556 19.312 1.00 81.69 413 ARG A CA 1
ATOM 3178 C C . ARG A 1 413 ? -6.644 -9.667 18.254 1.00 81.69 413 ARG A C 1
ATOM 3180 O O . ARG A 1 413 ? -7.104 -9.655 17.113 1.00 81.69 413 ARG A O 1
ATOM 3187 N N . GLY A 1 414 ? -5.568 -8.966 18.612 1.00 82.75 414 GLY A N 1
ATOM 3188 C CA . GLY A 1 414 ? -4.790 -8.142 17.691 1.00 82.75 414 GLY A CA 1
ATOM 3189 C C . GLY A 1 414 ? -4.209 -8.949 16.531 1.00 82.75 414 GLY A C 1
ATOM 3190 O O . GLY A 1 414 ? -4.367 -8.558 15.377 1.00 82.75 414 GLY A O 1
ATOM 3191 N N . GLU A 1 415 ? -3.604 -10.108 16.806 1.00 85.56 415 GLU A N 1
ATOM 3192 C CA . GLU A 1 415 ? -3.072 -11.011 15.773 1.00 85.56 415 GLU A CA 1
ATOM 3193 C C . GLU A 1 415 ? -4.169 -11.510 14.820 1.00 85.56 415 GLU A C 1
ATOM 3195 O O . GLU A 1 415 ? -3.997 -11.472 13.599 1.00 85.56 415 GLU A O 1
ATOM 3200 N N . VAL A 1 416 ? -5.319 -11.933 15.355 1.00 84.88 416 VAL A N 1
ATOM 3201 C CA . VAL A 1 416 ? -6.452 -12.398 14.540 1.00 84.88 416 VAL A CA 1
ATOM 3202 C C . VAL A 1 416 ? -7.000 -11.271 13.668 1.00 84.88 416 VAL A C 1
ATOM 3204 O O . VAL A 1 416 ? -7.195 -11.461 12.466 1.00 84.88 416 VAL A O 1
ATOM 3207 N N . LEU A 1 417 ? -7.211 -10.084 14.243 1.00 84.81 417 LEU A N 1
ATOM 3208 C CA . LEU A 1 417 ? -7.697 -8.922 13.503 1.00 84.81 417 LEU A CA 1
ATOM 3209 C C . LEU A 1 417 ? -6.706 -8.479 12.431 1.00 84.81 417 LEU A C 1
ATOM 3211 O O . LEU A 1 417 ? -7.143 -8.153 11.330 1.00 84.81 417 LEU A O 1
ATOM 3215 N N . ARG A 1 418 ? -5.395 -8.530 12.696 1.00 82.75 418 ARG A N 1
ATOM 3216 C CA . ARG A 1 418 ? -4.370 -8.261 11.679 1.00 82.75 418 ARG A CA 1
ATOM 3217 C C . ARG A 1 418 ? -4.497 -9.198 10.493 1.00 82.75 418 ARG A C 1
ATOM 3219 O O . ARG A 1 418 ? -4.568 -8.709 9.373 1.00 82.75 418 ARG A O 1
ATOM 3226 N N . ARG A 1 419 ? -4.590 -10.511 10.720 1.00 84.44 419 ARG A N 1
ATOM 3227 C CA . ARG A 1 419 ? -4.727 -11.501 9.635 1.00 84.44 419 ARG A CA 1
ATOM 3228 C C . ARG A 1 419 ? -6.025 -11.330 8.852 1.00 84.44 419 ARG A C 1
ATOM 3230 O O . ARG A 1 419 ? -6.009 -11.334 7.630 1.00 84.44 419 ARG A O 1
ATOM 3237 N N . ILE A 1 420 ? -7.141 -11.110 9.543 1.00 84.62 420 ILE A N 1
ATOM 3238 C CA . ILE A 1 420 ? -8.433 -10.896 8.882 1.00 84.62 420 ILE A CA 1
ATOM 3239 C C . ILE A 1 420 ? -8.416 -9.611 8.071 1.00 84.62 420 ILE A C 1
ATOM 3241 O O . ILE A 1 420 ? -8.832 -9.611 6.918 1.00 84.62 420 ILE A O 1
ATOM 3245 N N . LEU A 1 421 ? -7.945 -8.503 8.648 1.00 80.19 421 LEU A N 1
ATOM 3246 C CA . LEU A 1 421 ? -7.852 -7.246 7.921 1.00 80.19 421 LEU A CA 1
ATOM 3247 C C . LEU A 1 421 ? -6.935 -7.414 6.722 1.00 80.19 421 LEU A C 1
ATOM 3249 O O . LEU A 1 421 ? -7.338 -7.053 5.627 1.00 80.19 421 LEU A O 1
ATOM 3253 N N . HIS A 1 422 ? -5.775 -8.021 6.897 1.00 76.31 422 HIS A N 1
ATOM 3254 C CA . HIS A 1 422 ? -4.861 -8.346 5.820 1.00 76.31 422 HIS A CA 1
ATOM 3255 C C . HIS A 1 422 ? -5.534 -9.120 4.671 1.00 76.31 422 HIS A C 1
ATOM 3257 O O . HIS A 1 422 ? -5.486 -8.671 3.526 1.00 76.31 422 HIS A O 1
ATOM 3263 N N . ASP A 1 423 ? -6.270 -10.192 4.965 1.00 79.19 423 ASP A N 1
ATOM 3264 C CA . ASP A 1 423 ? -6.945 -11.002 3.946 1.00 79.19 423 ASP A CA 1
ATOM 3265 C C . ASP A 1 423 ? -8.127 -10.268 3.299 1.00 79.19 423 ASP A C 1
ATOM 3267 O O . ASP A 1 423 ? -8.305 -10.311 2.080 1.00 79.19 423 ASP A O 1
ATOM 3271 N N . LEU A 1 424 ? -8.876 -9.483 4.077 1.00 75.75 424 LEU A N 1
ATOM 3272 C CA . LEU A 1 424 ? -9.887 -8.560 3.552 1.00 75.75 424 LEU A CA 1
ATOM 3273 C C . LEU A 1 424 ? -9.266 -7.502 2.630 1.00 75.75 424 LEU A C 1
ATOM 3275 O O . LEU A 1 424 ? -9.914 -7.052 1.686 1.00 75.75 424 LEU A O 1
ATOM 3279 N N . HIS A 1 425 ? -8.012 -7.116 2.880 1.00 67.62 425 HIS A N 1
ATOM 3280 C CA . HIS A 1 425 ? -7.244 -6.200 2.039 1.00 67.62 425 HIS A CA 1
ATOM 3281 C C . HIS A 1 425 ? -6.709 -6.881 0.755 1.00 67.62 425 HIS A C 1
ATOM 3283 O O . HIS A 1 425 ? -6.114 -6.221 -0.092 1.00 67.62 425 HIS A O 1
ATOM 3289 N N . THR A 1 426 ? -6.974 -8.175 0.551 1.00 64.75 426 THR A N 1
ATOM 3290 C CA . THR A 1 426 ? -6.675 -8.882 -0.707 1.00 64.75 426 THR A CA 1
ATOM 3291 C C . THR A 1 426 ? -7.903 -9.064 -1.607 1.00 64.75 426 THR A C 1
ATOM 3293 O O . THR A 1 426 ? -7.771 -9.459 -2.771 1.00 64.75 426 THR A O 1
ATOM 3296 N N . LEU A 1 427 ? -9.111 -8.769 -1.109 1.00 62.88 427 LEU A N 1
ATOM 3297 C CA . LEU A 1 427 ? -10.347 -8.954 -1.864 1.00 62.88 427 LEU A CA 1
ATOM 3298 C C . LEU A 1 427 ? -10.707 -7.721 -2.716 1.00 62.88 427 LEU A C 1
ATOM 3300 O O . LEU A 1 427 ? -10.870 -6.632 -2.166 1.00 62.88 427 LEU A O 1
ATOM 3304 N N . PRO A 1 428 ? -10.944 -7.895 -4.033 1.00 50.25 428 PRO A N 1
ATOM 3305 C CA . PRO A 1 428 ? -11.191 -6.785 -4.957 1.00 50.25 428 PRO A CA 1
ATOM 3306 C C . PRO A 1 428 ? -12.513 -6.042 -4.691 1.00 50.25 428 PRO A C 1
ATOM 3308 O O . PRO A 1 428 ? -12.613 -4.855 -4.956 1.00 50.25 428 PRO A O 1
ATOM 3311 N N . TYR A 1 429 ? -13.528 -6.701 -4.124 1.00 48.34 429 TYR A N 1
ATOM 3312 C CA . TYR A 1 429 ? -14.869 -6.123 -3.920 1.00 48.34 429 TYR A CA 1
ATOM 3313 C C . TYR A 1 429 ? -15.127 -5.615 -2.490 1.00 48.34 429 TYR A C 1
ATOM 3315 O O . TYR A 1 429 ? -16.008 -4.782 -2.271 1.00 48.34 429 TYR A O 1
ATOM 3323 N N . VAL A 1 430 ? -14.304 -6.022 -1.515 1.00 49.78 430 VAL A N 1
ATOM 3324 C CA . VAL A 1 430 ? -14.358 -5.490 -0.138 1.00 49.78 430 VAL A CA 1
ATOM 3325 C C . VAL A 1 430 ? -13.826 -4.050 -0.078 1.00 49.78 430 VAL A C 1
ATOM 3327 O O . VAL A 1 430 ? -14.188 -3.297 0.830 1.00 49.78 430 VAL A O 1
ATOM 3330 N N . GLN A 1 431 ? -13.015 -3.660 -1.067 1.00 45.28 431 GLN A N 1
ATOM 3331 C CA . GLN A 1 431 ? -12.407 -2.332 -1.219 1.00 45.28 431 GLN A CA 1
ATOM 3332 C C . GLN A 1 431 ? -13.155 -1.417 -2.190 1.00 45.28 431 GLN A C 1
ATOM 3334 O O . GLN A 1 431 ? -13.049 -0.196 -2.084 1.00 45.28 431 GLN A O 1
ATOM 3339 N N . VAL A 1 432 ? -13.946 -1.993 -3.099 1.00 37.81 432 VAL A N 1
ATOM 3340 C CA . VAL A 1 432 ? -14.522 -1.289 -4.245 1.00 37.81 432 VAL A CA 1
ATOM 3341 C C . VAL A 1 432 ? -16.052 -1.305 -4.167 1.00 37.81 432 VAL A C 1
ATOM 3343 O O . VAL A 1 432 ? -16.697 -2.250 -4.619 1.00 37.81 432 VAL A O 1
ATOM 3346 N N . PRO A 1 433 ? -16.695 -0.234 -3.664 1.00 34.12 433 PRO A N 1
ATOM 3347 C CA . PRO A 1 433 ? -18.134 -0.067 -3.836 1.00 34.12 433 PRO A CA 1
ATOM 3348 C C . PRO A 1 433 ? -18.536 0.242 -5.287 1.00 34.12 433 PRO A C 1
ATOM 3350 O O . PRO A 1 433 ? -19.735 0.291 -5.560 1.00 34.12 433 PRO A O 1
ATOM 3353 N N . ASN A 1 434 ? -17.600 0.462 -6.220 1.00 29.64 434 ASN A N 1
ATOM 3354 C CA . ASN A 1 434 ? -17.925 0.727 -7.620 1.00 29.64 434 ASN A CA 1
ATOM 3355 C C . ASN A 1 434 ? -16.903 0.144 -8.610 1.00 29.64 434 ASN A C 1
ATOM 3357 O O . ASN A 1 434 ? -15.864 0.738 -8.857 1.00 29.64 434 ASN A O 1
ATOM 3361 N N . ALA A 1 435 ? -17.249 -1.001 -9.191 1.00 26.81 435 ALA A N 1
ATOM 3362 C CA . ALA A 1 435 ? -16.806 -1.417 -10.518 1.00 26.81 435 ALA A CA 1
ATOM 3363 C C . ALA A 1 435 ? -17.951 -2.223 -11.147 1.00 26.81 435 ALA A C 1
ATOM 3365 O O . ALA A 1 435 ? -17.841 -3.411 -11.444 1.00 26.81 435 ALA A O 1
ATOM 3366 N N . ALA A 1 436 ? -19.119 -1.593 -11.304 1.00 28.77 436 ALA A N 1
ATOM 3367 C CA . ALA A 1 436 ? -19.904 -1.967 -12.470 1.00 28.77 436 ALA A CA 1
ATOM 3368 C C . ALA A 1 436 ? -19.018 -1.612 -13.675 1.00 28.77 436 ALA A C 1
ATOM 3370 O O . ALA A 1 436 ? -18.495 -0.502 -13.695 1.00 28.77 436 ALA A O 1
ATOM 3371 N N . TRP A 1 437 ? -18.853 -2.544 -14.618 1.00 25.83 437 TRP A N 1
ATOM 3372 C CA . TRP A 1 437 ? -17.997 -2.464 -15.815 1.00 25.83 437 TRP A CA 1
ATOM 3373 C C . TRP A 1 437 ? -16.547 -2.951 -15.640 1.00 25.83 437 TRP A C 1
ATOM 3375 O O . TRP A 1 437 ? -15.598 -2.180 -15.656 1.00 25.83 437 TRP A O 1
ATOM 3385 N N . HIS A 1 438 ? -16.375 -4.277 -15.635 1.00 36.69 438 HIS A N 1
ATOM 3386 C CA . HIS A 1 438 ? -15.381 -4.854 -16.541 1.00 36.69 438 HIS A CA 1
ATOM 3387 C C . HIS A 1 438 ? -16.009 -4.909 -17.935 1.00 36.69 438 HIS A C 1
ATOM 3389 O O . HIS A 1 438 ? -17.026 -5.582 -18.131 1.00 36.69 438 HIS A O 1
ATOM 3395 N N . PRO A 1 439 ? -15.406 -4.217 -18.900 1.00 27.78 439 PRO A N 1
ATOM 3396 C CA . PRO A 1 439 ? -15.075 -4.897 -20.133 1.00 27.78 439 PRO A CA 1
ATOM 3397 C C . PRO A 1 439 ? -13.579 -4.738 -20.415 1.00 27.78 439 PRO A C 1
ATOM 3399 O O . PRO A 1 439 ? -12.990 -3.678 -20.219 1.00 27.78 439 PRO A O 1
ATOM 3402 N N . VAL A 1 440 ? -12.980 -5.811 -20.927 1.00 30.44 440 VAL A N 1
ATOM 3403 C CA . VAL A 1 440 ? -11.854 -5.721 -21.866 1.00 30.44 440 VAL A CA 1
ATOM 3404 C C . VAL A 1 440 ? -12.136 -4.554 -22.826 1.00 30.44 440 VAL A C 1
ATOM 3406 O O . VAL A 1 440 ? -13.280 -4.465 -23.284 1.00 30.44 440 VAL A O 1
ATOM 3409 N N . PRO A 1 441 ? -11.182 -3.667 -23.162 1.00 29.25 441 PRO A N 1
ATOM 3410 C CA . PRO A 1 441 ? -11.455 -2.596 -24.109 1.00 29.25 441 PRO A CA 1
ATOM 3411 C C . PRO A 1 441 ? -11.656 -3.185 -25.513 1.00 29.25 441 PRO A C 1
ATOM 3413 O O . PRO A 1 441 ? -10.742 -3.279 -26.321 1.00 29.25 441 PRO A O 1
ATOM 3416 N N . GLN A 1 442 ? -12.888 -3.574 -25.828 1.00 28.59 442 GLN A N 1
ATOM 3417 C CA . GLN A 1 442 ? -13.415 -3.425 -27.174 1.00 28.59 442 GLN A CA 1
ATOM 3418 C C . GLN A 1 442 ? -14.030 -2.034 -27.210 1.00 28.59 442 GLN A C 1
ATOM 3420 O O . GLN A 1 442 ? -15.152 -1.871 -26.761 1.00 28.59 442 GLN A O 1
ATOM 3425 N N . TYR A 1 443 ? -13.239 -1.033 -27.590 1.00 25.48 443 TYR A N 1
ATOM 3426 C CA . TYR A 1 443 ? -13.597 0.131 -28.410 1.00 25.48 443 TYR A CA 1
ATOM 3427 C C . TYR A 1 443 ? -12.484 1.177 -28.286 1.00 25.48 443 TYR A C 1
ATOM 3429 O O . TYR A 1 443 ? -12.136 1.621 -27.195 1.00 25.48 443 TYR A O 1
ATOM 3437 N N . ALA A 1 444 ? -11.920 1.532 -29.441 1.00 28.91 444 ALA A N 1
ATOM 3438 C CA . ALA A 1 444 ? -10.909 2.561 -29.611 1.00 28.91 444 ALA A CA 1
ATOM 3439 C C . ALA A 1 444 ? -11.412 3.904 -29.068 1.00 28.91 444 ALA A C 1
ATOM 3441 O O . ALA A 1 444 ? -12.424 4.435 -29.533 1.00 28.91 444 ALA A O 1
ATOM 3442 N N . PHE A 1 445 ? -10.691 4.461 -28.100 1.00 29.50 445 PHE A N 1
ATOM 3443 C CA . PHE A 1 445 ? -10.859 5.853 -27.720 1.00 29.50 445 PHE A CA 1
ATOM 3444 C C . PHE A 1 445 ? -10.194 6.716 -28.797 1.00 29.50 445 PHE A C 1
ATOM 3446 O O . PHE A 1 445 ? -8.972 6.771 -28.898 1.00 29.50 445 PHE A O 1
ATOM 3453 N N . VAL A 1 446 ? -11.003 7.367 -29.631 1.00 28.72 446 VAL A N 1
ATOM 3454 C CA . VAL A 1 446 ? -10.533 8.461 -30.483 1.00 28.72 446 VAL A CA 1
ATOM 3455 C C . VAL A 1 446 ? -10.460 9.693 -29.590 1.00 28.72 446 VAL A C 1
ATOM 3457 O O . VAL A 1 446 ? -11.490 10.261 -29.226 1.00 28.72 446 VAL A O 1
ATOM 3460 N N . ALA A 1 447 ? -9.244 10.076 -29.202 1.00 30.73 447 ALA A N 1
ATOM 3461 C CA . ALA A 1 447 ? -9.006 11.347 -28.535 1.00 30.73 447 ALA A CA 1
ATOM 3462 C C . ALA A 1 447 ? -9.547 12.501 -29.403 1.00 30.73 447 ALA A C 1
ATOM 3464 O O . ALA A 1 447 ? -9.456 12.428 -30.634 1.00 30.73 447 ALA A O 1
ATOM 3465 N N . PRO A 1 448 ? -10.090 13.583 -28.814 1.00 27.48 448 PRO A N 1
ATOM 3466 C CA . PRO A 1 448 ? -10.325 14.797 -29.574 1.00 27.48 448 PRO A CA 1
ATOM 3467 C C . PRO A 1 448 ? -8.970 15.304 -30.072 1.00 27.48 448 PRO A C 1
ATOM 3469 O O . PRO A 1 448 ? -8.154 15.808 -29.304 1.00 27.48 448 PRO A O 1
ATOM 3472 N N . GLN A 1 449 ? -8.726 15.136 -31.372 1.00 32.97 449 GLN A N 1
ATOM 3473 C CA . GLN A 1 449 ? -7.658 15.832 -32.066 1.00 32.97 449 GLN A CA 1
ATOM 3474 C C . GLN A 1 449 ? -7.914 17.330 -31.913 1.00 32.97 449 GLN A C 1
ATOM 3476 O O . GLN A 1 449 ? -8.843 17.865 -32.510 1.00 32.97 449 GLN A O 1
ATOM 3481 N N . ASN A 1 450 ? -7.083 18.004 -31.131 1.00 26.58 450 ASN A N 1
ATOM 3482 C CA . ASN A 1 450 ? -6.768 19.397 -31.392 1.00 26.58 450 ASN A CA 1
ATOM 3483 C C . ASN A 1 450 ? -5.242 19.529 -31.385 1.00 26.58 450 ASN A C 1
ATOM 3485 O O . ASN A 1 450 ? -4.635 19.495 -30.314 1.00 26.58 450 ASN A O 1
ATOM 3489 N N . PRO A 1 451 ? -4.609 19.628 -32.565 1.00 35.25 451 PRO A N 1
ATOM 3490 C CA . PRO A 1 451 ? -3.185 19.885 -32.658 1.00 35.25 451 PRO A CA 1
ATOM 3491 C C . PRO A 1 451 ? -2.893 21.334 -32.249 1.00 35.25 451 PRO A C 1
ATOM 3493 O O . PRO A 1 451 ? -3.487 22.280 -32.768 1.00 35.25 451 PRO A O 1
ATOM 3496 N N . TYR A 1 452 ? -1.939 21.511 -31.334 1.00 31.28 452 TYR A N 1
ATOM 3497 C CA . TYR A 1 452 ? -1.258 22.785 -31.092 1.00 31.28 452 TYR A CA 1
ATOM 3498 C C . TYR A 1 452 ? -0.315 23.087 -32.268 1.00 31.28 452 TYR A C 1
ATOM 3500 O O . TYR A 1 452 ? 0.904 23.047 -32.145 1.00 31.28 452 TYR A O 1
ATOM 3508 N N . SER A 1 453 ? -0.878 23.353 -33.443 1.00 34.03 453 SER A N 1
ATOM 3509 C CA . SER A 1 453 ? -0.121 23.833 -34.599 1.00 34.03 453 SER A CA 1
ATOM 3510 C C . SER A 1 453 ? -1.065 24.323 -35.688 1.00 34.03 453 SER A C 1
ATOM 3512 O O . SER A 1 453 ? -1.317 23.626 -36.655 1.00 34.03 453 SER A O 1
ATOM 3514 N N . GLU A 1 454 ? -1.583 25.540 -35.522 1.00 31.83 454 GLU A N 1
ATOM 3515 C CA . GLU A 1 454 ? -1.811 26.498 -36.614 1.00 31.83 454 GLU A CA 1
ATOM 3516 C C . GLU A 1 454 ? -2.405 27.788 -36.036 1.00 31.83 454 GLU A C 1
ATOM 3518 O O . GLU A 1 454 ? -3.613 27.945 -35.909 1.00 31.83 454 GLU A O 1
ATOM 3523 N N . GLN A 1 455 ? -1.548 28.754 -35.712 1.00 29.53 455 GLN A N 1
ATOM 3524 C CA . GLN A 1 455 ? -1.861 30.144 -36.022 1.00 29.53 455 GLN A CA 1
ATOM 3525 C C . GLN A 1 455 ? -0.562 30.874 -36.341 1.00 29.53 455 GLN A C 1
ATOM 3527 O O . GLN A 1 455 ? 0.307 31.105 -35.504 1.00 29.53 455 GLN A O 1
ATOM 3532 N N . GLN A 1 456 ? -0.434 31.135 -37.635 1.00 29.34 456 GLN A N 1
ATOM 3533 C CA . GLN A 1 456 ? 0.618 31.896 -38.271 1.00 29.34 456 GLN A CA 1
ATOM 3534 C C . GLN A 1 456 ? 0.735 33.288 -37.640 1.00 29.34 456 GLN A C 1
ATOM 3536 O O . GLN A 1 456 ? -0.268 33.934 -37.335 1.00 29.34 456 GLN A O 1
ATOM 3541 N N . SER A 1 457 ? 1.969 33.779 -37.521 1.00 31.69 457 SER A N 1
ATOM 3542 C CA . SER A 1 457 ? 2.245 35.213 -37.404 1.00 31.69 457 SER A CA 1
ATOM 3543 C C . SER A 1 457 ? 1.564 35.987 -38.545 1.00 31.69 457 SER A C 1
ATOM 3545 O O . SER A 1 457 ? 1.466 35.481 -39.666 1.00 31.69 457 SER A O 1
ATOM 3547 N N . PRO A 1 458 ? 1.196 37.256 -38.308 1.00 32.47 458 PRO A N 1
ATOM 3548 C CA . PRO A 1 458 ? 2.076 38.297 -38.832 1.00 32.47 458 PRO A CA 1
ATOM 3549 C C . PRO A 1 458 ? 2.294 39.485 -37.878 1.00 32.47 458 PRO A C 1
ATOM 3551 O O . PRO A 1 458 ? 1.414 39.889 -37.127 1.00 32.47 458 PRO A O 1
ATOM 3554 N N . ASN A 1 459 ? 3.508 40.034 -37.972 1.00 32.12 459 ASN A N 1
ATOM 3555 C CA . ASN A 1 459 ? 3.992 41.358 -37.561 1.00 32.12 459 ASN A CA 1
ATOM 3556 C C . ASN A 1 459 ? 2.978 42.372 -36.984 1.00 32.12 459 ASN A C 1
ATOM 3558 O O . ASN A 1 459 ? 2.120 42.858 -37.719 1.00 32.12 459 ASN A O 1
ATOM 3562 N N . ALA A 1 460 ? 3.244 42.855 -35.762 1.00 26.66 460 ALA A N 1
ATOM 3563 C CA . ALA A 1 460 ? 3.112 44.271 -35.393 1.00 26.66 460 ALA A CA 1
ATOM 3564 C C . ALA A 1 460 ? 3.970 44.627 -34.152 1.00 26.66 460 ALA A C 1
ATOM 3566 O O . ALA A 1 460 ? 4.122 43.829 -33.234 1.00 26.66 460 ALA A O 1
ATOM 3567 N N . ASP A 1 461 ? 4.532 45.835 -34.208 1.00 24.69 461 ASP A N 1
ATOM 3568 C CA . ASP A 1 461 ? 5.516 46.558 -33.376 1.00 24.69 461 ASP A CA 1
ATOM 3569 C C . ASP A 1 461 ? 5.326 46.541 -31.831 1.00 24.69 461 ASP A C 1
ATOM 3571 O O . ASP A 1 461 ? 4.185 46.534 -31.360 1.00 24.69 461 ASP A O 1
ATOM 3575 N N . PRO A 1 462 ? 6.399 46.651 -31.009 1.00 32.66 462 PRO A N 1
ATOM 3576 C CA . PRO A 1 462 ? 6.311 46.729 -29.558 1.00 32.66 462 PRO A CA 1
ATOM 3577 C C . PRO A 1 462 ? 6.272 48.192 -29.100 1.00 32.66 462 PRO A C 1
ATOM 3579 O O . PRO A 1 462 ? 7.288 48.884 -29.066 1.00 32.66 462 PRO A O 1
ATOM 3582 N N . SER A 1 463 ? 5.111 48.678 -28.676 1.00 25.39 463 SER A N 1
ATOM 3583 C CA . SER A 1 463 ? 5.059 49.860 -27.814 1.00 25.39 463 SER A CA 1
ATOM 3584 C C . SER A 1 463 ? 3.780 49.892 -26.985 1.00 25.39 463 SER A C 1
ATOM 3586 O O . SER A 1 463 ? 2.677 49.809 -27.511 1.00 25.39 463 SER A O 1
ATOM 3588 N N . HIS A 1 464 ? 3.992 50.035 -25.676 1.00 27.55 464 HIS A N 1
ATOM 3589 C CA . HIS A 1 464 ? 3.163 50.696 -24.664 1.00 27.55 464 HIS A CA 1
ATOM 3590 C C . HIS A 1 464 ? 2.940 49.875 -23.388 1.00 27.55 464 HIS A C 1
ATOM 3592 O O . HIS A 1 464 ? 2.323 48.817 -23.348 1.00 27.55 464 HIS A O 1
ATOM 3598 N N . VAL A 1 465 ? 3.506 50.448 -22.328 1.00 26.50 465 VAL A N 1
ATOM 3599 C CA . VAL A 1 465 ? 3.543 50.021 -20.935 1.00 26.50 465 VAL A CA 1
ATOM 3600 C C . VAL A 1 465 ? 2.343 50.620 -20.183 1.00 26.50 465 VAL A C 1
ATOM 3602 O O . VAL A 1 465 ? 2.224 51.840 -20.165 1.00 26.50 465 VAL A O 1
ATOM 3605 N N . ALA A 1 466 ? 1.564 49.736 -19.533 1.00 24.44 466 ALA A N 1
ATOM 3606 C CA . ALA A 1 466 ? 0.845 49.827 -18.234 1.00 24.44 466 ALA A CA 1
ATOM 3607 C C . ALA A 1 466 ? -0.172 50.983 -17.967 1.00 24.44 466 ALA A C 1
ATOM 3609 O O . ALA A 1 466 ? -0.246 51.913 -18.765 1.00 24.44 466 ALA A O 1
ATOM 3610 N N . PRO A 1 467 ? -0.919 51.024 -16.825 1.00 34.84 467 PRO A N 1
ATOM 3611 C CA . PRO A 1 467 ? -1.137 50.030 -15.749 1.00 34.84 467 PRO A CA 1
ATOM 3612 C C . PRO A 1 467 ? -2.606 49.885 -15.224 1.00 34.84 467 PRO A C 1
ATOM 3614 O O . PRO A 1 467 ? -3.494 50.662 -15.553 1.00 34.84 467 PRO A O 1
ATOM 3617 N N . LEU A 1 468 ? -2.795 48.881 -14.348 1.00 26.38 468 LEU A N 1
ATOM 3618 C CA . LEU A 1 468 ? -3.697 48.752 -13.173 1.00 26.38 468 LEU A CA 1
ATOM 3619 C C . LEU A 1 468 ? -4.978 49.613 -13.040 1.00 26.38 468 LEU A C 1
ATOM 3621 O O . LEU A 1 468 ? -4.909 50.828 -12.866 1.00 26.38 468 LEU A O 1
ATOM 3625 N N . GLY A 1 469 ? -6.119 48.935 -12.834 1.00 22.22 469 GLY A N 1
ATOM 3626 C CA . GLY A 1 469 ? -7.260 49.477 -12.080 1.00 22.22 469 GLY A CA 1
ATOM 3627 C C . GLY A 1 469 ? -8.597 48.752 -12.296 1.00 22.22 469 GLY A C 1
ATOM 3628 O O . GLY A 1 469 ? -9.043 48.629 -13.428 1.00 22.22 469 GLY A O 1
ATOM 3629 N N . SER A 1 470 ? -9.255 48.387 -11.183 1.00 24.28 470 SER A N 1
ATOM 3630 C CA . SER A 1 470 ? -10.691 48.040 -11.051 1.00 24.28 470 SER A CA 1
ATOM 3631 C C . SER A 1 470 ? -11.069 46.609 -11.488 1.00 24.28 470 SER A C 1
ATOM 3633 O O . SER A 1 470 ? -10.959 46.250 -12.646 1.00 24.28 470 SER A O 1
ATOM 3635 N N . LEU A 1 471 ? -11.549 45.719 -10.614 1.00 26.81 471 LEU A N 1
ATOM 3636 C CA . LEU A 1 471 ? -12.790 45.852 -9.847 1.00 26.81 471 LEU A CA 1
ATOM 3637 C C . LEU A 1 471 ? -12.781 44.937 -8.608 1.00 26.81 471 LEU A C 1
ATOM 3639 O O . LEU A 1 471 ? -12.780 43.716 -8.727 1.00 26.81 471 LEU A O 1
ATOM 3643 N N . ALA A 1 472 ? -12.880 45.546 -7.429 1.00 24.09 472 ALA A N 1
ATOM 3644 C CA . ALA A 1 472 ? -13.373 44.911 -6.215 1.00 24.09 472 ALA A CA 1
ATOM 3645 C C . ALA A 1 472 ? -14.443 45.828 -5.612 1.00 24.09 472 ALA A C 1
ATOM 3647 O O . ALA A 1 472 ? -14.120 46.954 -5.256 1.00 24.09 472 ALA A O 1
ATOM 3648 N N . TRP A 1 473 ? -15.684 45.345 -5.523 1.00 25.27 473 TRP A N 1
ATOM 3649 C CA . TRP A 1 473 ? -16.693 45.685 -4.505 1.00 25.27 473 TRP A CA 1
ATOM 3650 C C . TRP A 1 473 ? -17.597 44.439 -4.398 1.00 25.27 473 TRP A C 1
ATOM 3652 O O . TRP A 1 473 ? -18.140 44.010 -5.410 1.00 25.27 473 TRP A O 1
ATOM 3662 N N . LEU A 1 474 ? -17.559 43.646 -3.322 1.00 25.62 474 LEU A N 1
ATOM 3663 C CA . LEU A 1 474 ? -17.991 43.843 -1.923 1.00 25.62 474 LEU A CA 1
ATOM 3664 C C . LEU A 1 474 ? -19.408 43.316 -1.683 1.00 25.62 474 LEU A C 1
ATOM 3666 O O . LEU A 1 474 ? -20.353 43.801 -2.292 1.00 25.62 474 LEU A O 1
ATOM 3670 N N . GLN A 1 475 ? -19.536 42.415 -0.703 1.00 25.05 475 GLN A N 1
ATOM 3671 C CA . GLN A 1 475 ? -20.565 42.504 0.335 1.00 25.05 475 GLN A CA 1
ATOM 3672 C C . GLN A 1 475 ? -20.178 41.650 1.557 1.00 25.05 475 GLN A C 1
ATOM 3674 O O . GLN A 1 475 ? -20.232 40.424 1.526 1.00 25.05 475 GLN A O 1
ATOM 3679 N N . SER A 1 476 ? -19.814 42.347 2.636 1.00 24.88 476 SER A N 1
ATOM 3680 C CA . SER A 1 476 ? -19.898 41.886 4.028 1.00 24.88 476 SER A CA 1
ATOM 3681 C C . SER A 1 476 ? -21.057 42.630 4.713 1.00 24.88 476 SER A C 1
ATOM 3683 O O . SER A 1 476 ? -21.405 43.728 4.265 1.00 24.88 476 SER A O 1
ATOM 3685 N N . PRO A 1 477 ? -21.675 42.066 5.767 1.00 28.05 477 PRO A N 1
ATOM 3686 C CA . PRO A 1 477 ? -22.932 42.563 6.309 1.00 28.05 477 PRO A CA 1
ATOM 3687 C C . PRO A 1 477 ? -22.778 43.643 7.392 1.00 28.05 477 PRO A C 1
ATOM 3689 O O . PRO A 1 477 ? -21.749 43.784 8.049 1.00 28.05 477 PRO A O 1
ATOM 3692 N N . SER A 1 478 ? -23.885 44.371 7.533 1.00 25.42 478 SER A N 1
ATOM 3693 C CA . SER A 1 478 ? -24.213 45.468 8.446 1.00 25.42 478 SER A CA 1
ATOM 3694 C C . SER A 1 478 ? -24.045 45.155 9.938 1.00 25.42 478 SER A C 1
ATOM 3696 O O . SER A 1 478 ? -24.448 44.084 10.390 1.00 25.42 478 SER A O 1
ATOM 3698 N N . VAL A 1 479 ? -23.597 46.158 10.705 1.00 28.72 479 VAL A N 1
ATOM 3699 C CA . VAL A 1 479 ? -24.065 46.395 12.080 1.00 28.72 479 VAL A CA 1
ATOM 3700 C C . VAL A 1 479 ? -24.326 47.894 12.264 1.00 28.72 479 VAL A C 1
ATOM 3702 O O . VAL A 1 479 ? -23.437 48.725 12.081 1.00 28.72 479 VAL A O 1
ATOM 3705 N N . ASP A 1 480 ? -25.571 48.199 12.626 1.00 27.00 480 ASP A N 1
ATOM 3706 C CA . ASP A 1 480 ? -26.104 49.503 13.010 1.00 27.00 480 ASP A CA 1
ATOM 3707 C C . ASP A 1 480 ? -25.440 50.078 14.268 1.00 27.00 480 ASP A C 1
ATOM 3709 O O . ASP A 1 480 ? -25.180 49.365 15.235 1.00 27.00 480 ASP A O 1
ATOM 3713 N N . THR A 1 481 ? -25.291 51.403 14.324 1.00 29.73 481 THR A N 1
ATOM 3714 C CA . THR A 1 481 ? -25.750 52.201 15.478 1.00 29.73 481 THR A CA 1
ATOM 3715 C C . THR A 1 481 ? -25.791 53.688 15.127 1.00 29.73 481 THR A C 1
ATOM 3717 O O . THR A 1 481 ? -24.870 54.266 14.555 1.00 29.73 481 THR A O 1
ATOM 3720 N N . CYS A 1 482 ? -26.934 54.283 15.449 1.00 27.52 482 CYS A N 1
ATOM 3721 C CA . CYS A 1 482 ? -27.365 55.631 15.125 1.00 27.52 482 CYS A CA 1
ATOM 3722 C C . CYS A 1 482 ? -26.522 56.755 15.750 1.00 27.52 482 CYS A C 1
ATOM 3724 O O . CYS A 1 482 ? -26.352 56.789 16.963 1.00 27.52 482 CYS A O 1
ATOM 3726 N N . GLY A 1 483 ? -26.244 57.777 14.934 1.00 27.78 483 GLY A N 1
ATOM 3727 C CA . GLY A 1 483 ? -26.737 59.144 15.178 1.00 27.78 483 GLY A CA 1
ATOM 3728 C C . GLY A 1 483 ? -25.941 60.079 16.115 1.00 27.78 483 GLY A C 1
ATOM 3729 O O . GLY A 1 483 ? -25.212 59.625 16.982 1.00 27.78 483 GLY A O 1
ATOM 3730 N N . PRO A 1 484 ? -26.050 61.412 15.922 1.00 38.69 484 PRO A N 1
ATOM 3731 C CA . PRO A 1 484 ? -24.874 62.144 15.445 1.00 38.69 484 PRO A CA 1
ATOM 3732 C C . PRO A 1 484 ? -24.629 63.529 16.096 1.00 38.69 484 PRO A C 1
ATOM 3734 O O . PRO A 1 484 ? -25.389 63.989 16.942 1.00 38.69 484 PRO A O 1
ATOM 3737 N N . LEU A 1 485 ? -23.617 64.207 15.533 1.00 27.25 485 LEU A N 1
ATOM 3738 C CA . LEU A 1 485 ? -23.385 65.661 15.423 1.00 27.25 485 LEU A CA 1
ATOM 3739 C C . LEU A 1 485 ? -22.631 66.382 16.550 1.00 27.25 485 LEU A C 1
ATOM 3741 O O . LEU A 1 485 ? -23.048 66.426 17.701 1.00 27.25 485 LEU A O 1
ATOM 3745 N N . GLY A 1 486 ? -21.566 67.074 16.133 1.00 27.28 486 GLY A N 1
ATOM 3746 C CA . GLY A 1 486 ? -20.885 68.098 16.918 1.00 27.28 486 GLY A CA 1
ATOM 3747 C C . GLY A 1 486 ? -19.503 68.443 16.371 1.00 27.28 486 GLY A C 1
ATOM 3748 O O . GLY A 1 486 ? -18.501 68.008 16.924 1.00 27.28 486 GLY A O 1
ATOM 3749 N N . GLU A 1 487 ? -19.454 69.205 15.278 1.00 29.92 487 GLU A N 1
ATOM 3750 C CA . GLU A 1 487 ? -18.241 69.839 14.752 1.00 29.92 487 GLU A CA 1
ATOM 3751 C C . GLU A 1 487 ? -17.576 70.757 15.795 1.00 29.92 487 GLU A C 1
ATOM 3753 O O . GLU A 1 487 ? -18.255 71.564 16.425 1.00 29.92 487 GLU A O 1
ATOM 3758 N N . HIS A 1 488 ? -16.242 70.723 15.896 1.00 29.02 488 HIS A N 1
ATOM 3759 C CA . HIS A 1 488 ? -15.435 71.948 15.847 1.00 29.02 488 HIS A CA 1
ATOM 3760 C C . HIS A 1 488 ? -13.941 71.654 15.633 1.00 29.02 488 HIS A C 1
ATOM 3762 O O . HIS A 1 488 ? -13.301 70.899 16.360 1.00 29.02 488 HIS A O 1
ATOM 3768 N N . VAL A 1 489 ? -13.405 72.304 14.601 1.00 34.91 489 VAL A N 1
ATOM 3769 C CA . VAL A 1 489 ? -11.988 72.424 14.222 1.00 34.91 489 VAL A CA 1
ATOM 3770 C C . VAL A 1 489 ? -11.270 73.449 15.155 1.00 34.91 489 VAL A C 1
ATOM 3772 O O . VAL A 1 489 ? -11.927 74.067 15.990 1.00 34.91 489 VAL A O 1
ATOM 3775 N N . PRO A 1 490 ? -9.960 73.735 15.008 1.00 48.12 490 PRO A N 1
ATOM 3776 C CA . PRO A 1 490 ? -8.845 73.215 15.806 1.00 48.12 490 PRO A CA 1
ATOM 3777 C C . PRO A 1 490 ? -8.106 74.324 16.599 1.00 48.12 490 PRO A C 1
ATOM 3779 O O . PRO A 1 490 ? -8.398 75.509 16.432 1.00 48.12 490 PRO A O 1
ATOM 3782 N N . LYS A 1 491 ? -7.062 73.962 17.366 1.00 30.55 491 LYS A N 1
ATOM 3783 C CA . LYS A 1 491 ? -5.719 74.600 17.326 1.00 30.55 491 LYS A CA 1
ATOM 3784 C C . LYS A 1 491 ? -4.752 74.007 18.367 1.00 30.55 491 LYS A C 1
ATOM 3786 O O . LYS A 1 491 ? -5.021 74.041 19.559 1.00 30.55 491 LYS A O 1
ATOM 3791 N N . SER A 1 492 ? -3.633 73.504 17.842 1.00 36.75 492 SER A N 1
ATOM 3792 C CA . SER A 1 492 ? -2.236 73.627 18.308 1.00 36.75 492 SER A CA 1
ATOM 3793 C C . SER A 1 492 ? -1.948 74.154 19.723 1.00 36.75 492 SER A C 1
ATOM 3795 O O . SER A 1 492 ? -2.289 75.304 20.003 1.00 36.75 492 SER A O 1
ATOM 3797 N N . VAL A 1 493 ? -1.134 73.407 20.482 1.00 43.28 493 VAL A N 1
ATOM 3798 C CA . VAL A 1 493 ? 0.288 73.721 20.773 1.00 43.28 493 VAL A CA 1
ATOM 3799 C C . VAL A 1 493 ? 1.073 72.415 20.755 1.00 43.28 493 VAL A C 1
ATOM 3801 O O . VAL A 1 493 ? 0.536 71.429 21.307 1.00 43.28 493 VAL A O 1
#

pLDDT: mean 70.69, std 21.44, range [22.22, 96.31]

Organism: NCBI:txid655981

Secondary structure (DSSP, 8-state):
--HHHHHHHHHTTSS---SHHHHHHHHHHHHHHHTTTT-HHHHHHHHHHHTT--S--GGGTT-HHHHHHHHHHHHHHHHHHS-TTTSPPPPGGGHHHHHHHTHHHHSTTGGGGT--HHHHTSHHHHHS----SSSPPTTTTPPTTS------TTS-S-TTHHHHHHHHHHHHHHH-TTS-HHHHHHHHHHHHHHHHHHHHHH-TTSPPP-HHHHHHHHHHTTTTSPP-TTSTT-PPPP----HHHHHHTT-S-TTGGGGTS-HHHHHHHHHTTS--PPPSS---S----S--S--TTTSS-HHHHHHTT--TTS--HHHHHHHHHHHHHHTTT--GGG--TTSHHHHHHHHHHHHHS-THHHHHHHHHHHHHHHHTTSS-TTTHHHHHHHHHHHHHHHHHHTTT---SSHHHHHHHHHHHHHHHTT-TTTS-S---------S--------S-----------------------------------------

Foldseek 3Di:
DALVVLLCCPQVVVDDPDALLSLLLNLLVVQLVCLVLLQHLLVSLVVQVVSQHALDDDLLRLQQQRRSQLSLLSLLLQLLVAFPPPGDGDDSRCVVVSCVVSVCSNPSCNCVQFADPVRSSDPLRSVFHAAGPAFGDPQLPADHRHRRDDDDCLCPGCLQPLLQLLLLLLLLCLLPVLDDLVLSLVLLLVLQQVVQVVVCVVPVSGAADFPQSNVVSNVVSVSPDHPPDDDPDDSPAQAAFQSLLCQQQQVDDSCPVCQFAPSVRVVVRRVVPYDRDGGPHDDPPDDDDPDGNSHPPSRHPSVSCVVSRNRNTFDDSSSLLSVLSVLLVSCVPADLVRQQLSRPSSLLVLLLVLLLDDDPVSVVSLVVSLCNCCVVVRAPPPLSSVLSVVLNVLNNVVCVVVPNDQDPDSVVSSVSSSSSSNVCSSDPSNNHSDDPDDDDDPDDDDDPDDDPDDDDDDDDDDDDDDDDDDDDDDDDDDDDDDDDDDDDDDDDD

Radius of gyration: 27.82 Å; chains: 1; bounding box: 57×98×65 Å

Sequence (493 aa):
MSAEEFLADAEGGALAVDCHDHVLRIAFIYLDEGLWDGNGVFDVVEKLHARGWSFGEGELRFNRTLDIFYLAQLAAAIYRSSAQLTGDFPSPSDFPTFYAAHAALLHPAAWRAYYSPAFLAHPTTARFYRLPNLQDLPDSSSPLAQPRQSLPAAAGAHATKPPRWAHSVARTRRRQPSLPLETLTRLALRTLEATTARLRAAHPSAQPYSETQARFWLEHMKLGSPGPSGSGSTKEAWGPNGFGVLVAEGGVDVCAWEARYSARLWEASAAAGGEVAEPDLDLDGVWESSVEWCGEPDGGVGVQAWWRGWEGEVGSEEEVEFLAAVAVEETAGVGVGELDFAVRSHVVLGVMRAAIVGGEEREVLLEEMDRGMVGKGRIGEGRAGRWLREVRGVVEPYVRMWEGVWPGAEEERGEVLRRILHDLHTLPYVQVPNAAWHPVPQYAFVAPQNPYSEQQSPNADPSHVAPLGSLAWLQSPSVDTCGPLGEHVPKSV